Protein 6P2L (pdb70)

Secondary structure (DSSP, 8-state):
--EEE-S--B-S-EEEEEE-TTT--EEEEESSS-EEEEETTTTEEEES-TT--GGGGGGGSEEEEEEETTEEEEEEEEE--TTSGGG--EEEEESSTTSS-EEEE-TTT----TTSTTTT-B--EEE-TT-TT-EEEE-SSS-EEEESSTTSS-EEEE-S----TTS--EEEEEEEEEEEETTEEEEEEEEES-SSS--EEEESSSSS--EE--S-TTSEEEEEEE-TTS-EEEEEEESS-SSS--S-EEEEEEETTTTEEEE--GGG----EEEEEEETTEEEEEEEEESS---B-GGGT--B--EEEESSTTSS-EEEESTT-EEE-TT-GGGTT----S---EEE-SS-TT-EEEEETTEEEEES-TTSSS-EEEE--TT-B---EEEEEE-TTS-EEEEEBTTB--EESSTTSPPS---SS-SSB--EEEEETTEEEEEEEESSSEEEESSTTSS-EE-S---S-SS-EEEE-TTS--EEEE-TT----EEESSTTSS-EE-S--S-TT---EE-SS-TT-EEEE-TTT--EEEESSTTS--EE-SS---SS--S--EE-TT-TT-EEEE-BTT-EEEESSTTSS-EEPTTEEEEEEEEEEPPPTT-SS-EEEEEEEETTEEEEEEESSTTS--EE-SBTTB-TTSSTTT--EEE-SSSTTEEEE--SSS-SEEEE-----

InterPro domains:
  IPR013783 Immunoglobulin-like fold [G3DSA:2.60.40.10] (721-826)
  IPR015943 WD40/YVTN repeat-like-containing domain superfamily [G3DSA:2.130.10.10] (36-712)
  IPR015943 WD40/YVTN repeat-like-containing domain superfamily [G3DSA:2.130.10.10] (45-422)
  IPR052025 Xyloglucan-specific glycosyl hydrolase [PTHR43739] (32-711)

Radius of gyration: 26.74 Å; Cα contacts (8 Å, |Δi|>4): 2379; chains: 1; bounding box: 46×68×80 Å

B-factor: mean 14.27, std 10.3, range [5.11, 67.42]

Foldseek 3Di:
DQWFFQDAFFAFFFQEWDAQLPPLWIKTAGAQFAIWTQPPVVQATAGQALLQFLLRSQQRQWQAKEAANVARQKIWTWTGACPGNPQWIWIWIGRGNRNDTDTATCVVQAGDHSNAQLSSFEDQWYAFNQAQQKIWGWGLAHAIWMGRGNRNDIDHQDPPDGYDPRSGFWRYKDFQQVQDDPSAGQWIWIATFAAPDFGIWIGRGRRNDIDGQDPHRCWGWRYWDAALVSFKIKTFTFNHSDQQDGAFTFIWMAGPVVRDIDTLGAVPPGAHWAEKEAQNVARQWMKTKHHNAWCACFLVQGTAIWMWITNGNRPHIDTQTHVLAAEAAVQQQACGSPDAHRFRYKYQRSVHSLKMWTIGRRAIWMFNGSPDPHTYIYSSGHNFFFWFWADWDFAAVAWTWTKTFQQGTDTDPPSRHRDNHHAPDADGIWHEKEAALQQRLWIWIWHQFIWIGNRNRPDTDTAPDRPPGTRAYWYAFNVRQKIWTDHAQFFWIWMDRHRNPDIDTLPGRHAHRWHKYYANPQSQKIWWQHQAVQFIWMGNRNSNYTDTAQAGNHHDWDRDWDHFPPQPLKIWTFRAQQFIWIDSHVRNDIDHQPQFRGWQEKAWEAADVPADGTKMWTQGGGNRDGAIWIDRHPRNDIDHQDDSSRNSSHQADSRYKYYHHHQPQWIWGGHRTRHIMIGSRPPDD

Solvent-accessible surface area: 22190 Å² total; per-residue (Å²): 206,33,48,28,22,7,7,8,0,0,2,11,7,0,0,0,10,20,5,7,93,115,40,6,31,3,1,0,0,0,8,31,2,1,1,0,70,22,13,65,143,97,66,78,2,46,41,13,2,12,64,0,27,50,99,32,8,0,0,2,1,0,1,0,0,5,21,0,62,112,60,20,72,15,0,2,0,0,0,0,5,62,124,55,53,80,7,32,0,0,0,0,34,2,86,54,58,3,126,83,39,73,70,20,96,2,43,118,64,1,59,4,40,0,46,24,86,0,23,0,0,1,28,0,2,15,5,0,29,52,40,42,51,11,0,5,0,0,0,0,42,50,0,0,27,60,2,87,61,6,0,93,82,6,81,84,23,33,91,55,2,53,92,19,130,39,33,0,0,0,0,0,5,22,11,9,34,78,32,76,71,82,38,50,1,36,7,0,1,0,0,0,1,56,58,64,40,64,1,0,19,60,1,87,61,12,2,73,84,26,91,35,46,32,52,42,53,61,15,12,0,0,18,12,33,23,2,72,88,32,40,6,0,1,0,0,1,0,63,8,11,0,0,59,46,12,65,33,0,43,0,22,29,4,51,23,98,104,46,64,47,52,76,6,11,0,115,51,44,58,51,5,0,0,0,10,5,8,11,24,111,62,29,74,30,0,0,0,0,0,0,25,7,114,70,6,45,0,30,49,60,16,146,0,0,18,0,6,23,2,65,62,0,4,107,88,24,81,77,27,1,24,64,89,4,76,35,65,37,44,64,0,27,9,0,65,41,61,3,0,40,58,0,0,2,6,7,1,5,24,127,77,25,22,66,0,1,0,0,0,12,3,0,0,0,1,0,66,72,0,97,33,121,53,4,51,0,56,0,6,0,64,30,0,6,2,5,40,3,31,11,4,15,7,0,64,82,28,19,7,0,4,0,3,12,90,8,30,0,1,53,10,120,78,5,89,46,55,12,69,165,18,6,84,72,18,78,84,11,0,32,0,7,9,27,0,28,103,61,52,46,27,0,0,0,0,0,50,67,0,15,9,2,109,60,34,3,76,85,35,96,41,6,93,51,31,50,49,26,13,57,2,47,12,5,2,1,1,39,0,81,1,1,0,0,0,0,54,45,63,33,26,0,38,34,2,87,70,48,0,44,62,31,71,47,2,58,10,72,110,6,100,69,2,20,3,32,20,1,55,73,40,35,61,15,0,1,0,2,2,32,88,48,0,56,0,18,15,1,94,63,46,0,79,52,26,97,46,18,81,76,70,5,26,90,156,7,12,18,25,2,35,4,2,26,126,46,75,1,4,0,0,0,0,5,42,66,44,4,2,47,25,1,74,54,46,0,75,58,38,62,86,4,90,103,12,71,50,0,2,3,1,0,6,1,91,36,21,147,81,36,141,13,19,0,0,1,0,0,0,15,17,84,65,69,87,0,0,11,39,1,42,65,56,5,85,66,40,96,74,18,9,55,100,54,45,17,3,2,0,3,26,100,7,57,1,0,13,0,6,27,60,55,43,1,31,1,0,1,0,0,6,0,10,0,6,1,0,1,40,4,63,129,102,152

Nearest PDB structures (foldseek):
  6p2l-assembly1_A  TM=1.001E+00  e=0.000E+00  Niastella koreensis GR20-10
  6p2m-assembly1_A  TM=9.295E-01  e=2.238E-74  Caldicellulosiruptor acetigenus 6A
  6p2o-assembly2_B  TM=9.244E-01  e=9.070E-70  Streptomyces rapamycinicus NRRL 5491
  2cn3-assembly2_B  TM=9.147E-01  e=2.779E-69  Acetivibrio thermocellus
  2cn2-assembly4_D  TM=9.071E-01  e=1.913E-69  Acetivibrio thermocellus

Sequence (685 aa):
QTFGNVALGGGGFVSGIISHKTSGDVYCRTDVGGAYRWDAVNSKWIIPLLDWTSSENETTYQGVEALALDPQNANNLYLLAGTAYFNGGKTAILKSTDKGNTFTTEVIVTSQFTAHGNRLGRANGERLAVDPNNSSSSILFCGTGANGLWKSTNGGLTWTLAWNGVTTTSSNGNGICFVVFDPSSVSSGGVTQTIYIGVSRTGANNIYKSTDGGSSTFTAIQPDNSFMPHRAVLSSDNSTLYVAMADGEGPSNGGSSGRVYKKLVTATGTWTNITPNGNNFPYGGVSVDPSSNTNRIIVSTENAWSNNQFGATWGDFVFFSANGGNTWTTQKLSSTSTLNTNGIGWIAGRGIHWAGSIDFDPLNTARVRVISGNGIIFTCDDINASATSWKFDVKGMEEETVVLDAISIPGGSFISAVGDQFGAVYSNVYAYPAKVHTPTVTSSNNGIAYAANNVSSKKVVRATDQLYYSTTDQGATWTAAASTIGGGYGKIALSADGNTTLYCPSGQSSTTYYSTDNGGSWTSTGVTTVQQDACCPIIADYVNTNKFYIYSPTSGQLLVSTNKGVSFTASAVNPGQWGSGRARAVPDDNEGSVWVALNGGGLKYTTNNGTSWTTVPNVSYCGAVGIGKKAATGATYPAVYIWGTVSGVRGMFRSTDQGASSWIRINDDAHEWGGPGNGNFVVMMGDMNVFGRVYMSTVGRGLVTIESDLSSA

Organism: Niastella koreensis (strain DSM 17620 / KACC 11465 / NBRC 106392 / GR20-10) (NCBI:txid700598)

Structure (mmCIF, N/CA/C/O backbone):
data_6P2L
#
_entry.id   6P2L
#
_cell.length_a   42.869
_cell.length_b   119.096
_cell.length_c   127.043
_cell.angle_alpha   90.00
_cell.angle_beta   90.00
_cell.angle_gamma   90.00
#
_symmetry.space_group_name_H-M   'P 2 21 21'
#
loop_
_entity.id
_entity.type
_entity.pdbx_description
1 polymer 'Glycosyl hydrolase BNR repeat-containing protein'
2 branched alpha-D-xylopyranose-(1-6)-beta-D-glucopyranose-(1-4)-[alpha-D-xylopyranose-(1-6)]beta-D-glucopyranose-(1-4)-[beta-D-galactopyranose-(1-2)-alpha-D-xylopyranose-(1-6)]beta-D-glucopyranose-(1-4)-alpha-D-glucopyranose
3 branched alpha-D-xylopyranose-(1-6)-beta-D-glucopyranose-(1-4)-[alpha-D-xylopyranose-(1-6)]beta-D-glucopyranose-(1-4)-[alpha-D-xylopyranose-(1-6)]beta-D-glucopyranose-(1-4)-beta-D-glucopyranose
4 non-polymer 'CHLORIDE ION'
5 water water
#
loop_
_atom_site.group_PDB
_atom_site.id
_atom_site.type_symbol
_atom_site.label_atom_id
_atom_site.label_alt_id
_atom_site.label_comp_id
_atom_site.label_asym_id
_atom_site.label_entity_id
_atom_site.label_seq_id
_atom_site.pdbx_PDB_ins_code
_atom_site.Cartn_x
_atom_site.Cartn_y
_atom_site.Cartn_z
_atom_site.occupancy
_atom_site.B_iso_or_equiv
_atom_site.auth_seq_id
_atom_site.auth_comp_id
_atom_site.auth_asym_id
_atom_site.auth_atom_id
_atom_site.pdbx_PDB_model_num
ATOM 1 N N . GLN A 1 6 ? 27.422 35.690 24.890 1.00 44.21 35 GLN A N 1
ATOM 2 C CA . GLN A 1 6 ? 28.065 35.033 23.758 1.00 40.07 35 GLN A CA 1
ATOM 3 C C . GLN A 1 6 ? 27.051 34.222 22.958 1.00 32.48 35 GLN A C 1
ATOM 4 O O . GLN A 1 6 ? 26.850 34.462 21.768 1.00 37.66 35 GLN A O 1
ATOM 11 N N . THR A 1 7 ? 26.415 33.261 23.620 1.00 17.72 36 THR A N 1
ATOM 12 C CA . THR A 1 7 ? 25.421 32.416 22.963 1.00 12.88 36 THR A CA 1
ATOM 13 C C . THR A 1 7 ? 24.155 33.191 22.639 1.00 10.74 36 THR A C 1
ATOM 14 O O . THR A 1 7 ? 23.607 33.041 21.540 1.00 13.02 36 THR A O 1
ATOM 25 N N . PHE A 1 8 ? 23.662 33.977 23.576 1.00 9.74 37 PHE A N 1
ATOM 26 C CA . PHE A 1 8 ? 22.415 34.703 23.414 1.00 9.48 37 PHE A CA 1
ATOM 27 C C . PHE A 1 8 ? 22.710 36.168 23.176 1.00 9.05 37 PHE A C 1
ATOM 28 O O . PHE A 1 8 ? 23.574 36.766 23.842 1.00 11.44 37 PHE A O 1
ATOM 45 N N . GLY A 1 9 ? 21.987 36.771 22.248 1.00 9.35 38 GLY A N 1
ATOM 46 C CA . GLY A 1 9 ? 22.213 38.160 21.945 1.00 9.38 38 GLY A CA 1
ATOM 47 C C . GLY A 1 9 ? 21.114 38.755 21.103 1.00 8.12 38 GLY A C 1
ATOM 48 O O . GLY A 1 9 ? 19.959 38.295 21.130 1.00 8.02 38 GLY A O 1
ATOM 52 N N . ASN A 1 10 ? 21.472 39.789 20.339 1.00 8.72 39 ASN A N 1
ATOM 53 C CA . ASN A 1 10 ? 20.525 40.538 19.532 1.00 7.81 39 ASN A CA 1
ATOM 54 C C . ASN A 1 10 ? 21.212 40.979 18.252 1.00 7.84 39 ASN A C 1
ATOM 55 O O . ASN A 1 10 ? 22.415 41.276 18.247 1.00 8.74 39 ASN A O 1
ATOM 66 N N . VAL A 1 11 ? 20.447 41.061 17.167 1.00 7.85 40 VAL A N 1
ATOM 67 C CA . VAL A 1 11 ? 20.849 41.926 16.066 1.00 8.04 40 VAL A CA 1
ATOM 68 C C . VAL A 1 11 ? 20.960 43.347 16.600 1.00 7.79 40 VAL A C 1
ATOM 69 O O . VAL A 1 11 ? 20.075 43.832 17.304 1.00 8.38 40 VAL A O 1
ATOM 82 N N . ALA A 1 12 ? 22.066 44.015 16.297 1.00 7.95 41 ALA A N 1
ATOM 83 C CA . ALA A 1 12 ? 22.282 45.367 16.791 1.00 7.81 41 ALA A CA 1
ATOM 84 C C . ALA A 1 12 ? 21.414 46.387 16.054 1.00 7.72 41 ALA A C 1
ATOM 85 O O . ALA A 1 12 ? 21.442 46.460 14.823 1.00 8.48 41 ALA A O 1
ATOM 92 N N . LEU A 1 13 ? 20.668 47.184 16.804 1.00 7.47 42 LEU A N 1
ATOM 93 C CA . LEU A 1 13 ? 19.950 48.318 16.231 1.00 7.86 42 LEU A CA 1
ATOM 94 C C . LEU A 1 13 ? 20.071 49.455 17.233 1.00 7.88 42 LEU A C 1
ATOM 95 O O . LEU A 1 13 ? 20.620 50.521 16.923 1.00 8.25 42 LEU A O 1
ATOM 111 N N . GLY A 1 14 ? 19.572 49.223 18.444 1.00 7.90 43 GLY A N 1
ATOM 112 C CA . GLY A 1 14 ? 19.798 50.113 19.560 1.00 8.35 43 GLY A CA 1
ATOM 113 C C . GLY A 1 14 ? 18.522 50.791 19.997 1.00 7.22 43 GLY A C 1
ATOM 114 O O . GLY A 1 14 ? 17.950 51.610 19.269 1.00 8.72 43 GLY A O 1
ATOM 118 N N . GLY A 1 15 ? 18.026 50.423 21.171 1.00 7.50 44 GLY A N 1
ATOM 119 C CA . GLY A 1 15 ? 16.799 51.020 21.668 1.00 7.95 44 GLY A CA 1
ATOM 120 C C . GLY A 1 15 ? 15.667 50.804 20.698 1.00 6.83 44 GLY A C 1
ATOM 121 O O . GLY A 1 15 ? 15.348 49.669 20.314 1.00 7.47 44 GLY A O 1
ATOM 125 N N . GLY A 1 16 ? 15.032 51.893 20.273 1.00 7.42 45 GLY A N 1
ATOM 126 C CA . GLY A 1 16 ? 14.041 51.841 19.221 1.00 7.58 45 GLY A CA 1
ATOM 127 C C . GLY A 1 16 ? 12.615 51.695 19.698 1.00 7.36 45 GLY A C 1
ATOM 128 O O . GLY A 1 16 ? 11.697 51.681 18.867 1.00 8.49 45 GLY A O 1
ATOM 132 N N . GLY A 1 17 ? 12.399 51.628 21.002 1.00 7.45 46 GLY A N 1
ATOM 133 C CA . GLY A 1 17 ? 11.070 51.634 21.581 1.00 6.96 46 GLY A CA 1
ATOM 134 C C . GLY A 1 17 ? 11.047 52.489 22.825 1.00 7.00 46 GLY A C 1
ATOM 135 O O . GLY A 1 17 ? 12.049 53.079 23.197 1.00 7.55 46 GLY A O 1
ATOM 139 N N . PHE A 1 18 ? 9.890 52.549 23.458 1.00 6.55 47 PHE A N 1
ATOM 140 C CA . PHE A 1 18 ? 9.698 53.478 24.558 1.00 5.93 47 PHE A CA 1
ATOM 141 C C . PHE A 1 18 ? 10.223 52.884 25.849 1.00 6.42 47 PHE A C 1
ATOM 142 O O . PHE A 1 18 ? 9.731 51.853 26.332 1.00 7.88 47 PHE A O 1
ATOM 159 N N . VAL A 1 19 ? 11.195 53.565 26.433 1.00 6.06 48 VAL A N 1
ATOM 160 C CA . VAL A 1 19 ? 11.621 53.325 27.810 1.00 6.62 48 VAL A CA 1
ATOM 161 C C . VAL A 1 19 ? 10.700 54.189 28.649 1.00 5.44 48 VAL A C 1
ATOM 162 O O . VAL A 1 19 ? 10.659 55.407 28.458 1.00 6.39 48 VAL A O 1
ATOM 175 N N . SER A 1 20 ? 9.930 53.588 29.544 1.00 6.12 49 SER A N 1
ATOM 176 C CA . SER A 1 20 ? 8.859 54.291 30.235 1.00 5.92 49 SER A CA 1
ATOM 177 C C . SER A 1 20 ? 9.228 54.760 31.641 1.00 6.01 49 SER A C 1
ATOM 178 O O . SER A 1 20 ? 8.408 55.423 32.289 1.00 7.04 49 SER A O 1
ATOM 186 N N . GLY A 1 21 ? 10.443 54.504 32.103 1.00 5.51 50 GLY A N 1
ATOM 187 C CA . GLY A 1 21 ? 10.869 55.031 33.384 1.00 6.08 50 GLY A CA 1
ATOM 188 C C . GLY A 1 21 ? 12.317 54.736 33.669 1.00 5.58 50 GLY A C 1
ATOM 189 O O . GLY A 1 21 ? 12.814 53.662 33.311 1.00 6.28 50 GLY A O 1
ATOM 193 N N . ILE A 1 22 ? 12.992 55.693 34.306 1.00 5.80 51 ILE A N 1
ATOM 194 C CA . ILE A 1 22 ? 14.328 55.509 34.842 1.00 5.64 51 ILE A CA 1
ATOM 195 C C . ILE A 1 22 ? 14.213 55.552 36.354 1.00 6.56 51 ILE A C 1
ATOM 196 O O . ILE A 1 22 ? 13.551 56.441 36.894 1.00 8.00 51 ILE A O 1
ATOM 212 N N . ILE A 1 23 ? 14.880 54.629 37.041 1.00 5.98 52 ILE A N 1
ATOM 213 C CA . ILE A 1 23 ? 14.842 54.560 38.497 1.00 6.60 52 ILE A CA 1
ATOM 214 C C . ILE A 1 23 ? 16.268 54.329 38.967 1.00 6.47 52 ILE A C 1
ATOM 215 O O . ILE A 1 23 ? 16.894 53.346 38.561 1.00 7.48 52 ILE A O 1
ATOM 231 N N . SER A 1 24 ? 16.764 55.188 39.841 1.00 6.87 53 SER A N 1
ATOM 232 C CA . SER A 1 24 ? 18.095 55.005 40.383 1.00 6.65 53 SER A CA 1
ATOM 233 C C . SER A 1 24 ? 18.060 54.972 41.903 1.00 7.03 53 SER A C 1
ATOM 234 O O . SER A 1 24 ? 17.219 55.621 42.543 1.00 8.48 53 SER A O 1
ATOM 242 N N . HIS A 1 25 ? 18.992 54.232 42.467 1.00 6.45 54 HIS A N 1
ATOM 243 C CA . HIS A 1 25 ? 19.118 54.113 43.911 1.00 7.63 54 HIS A CA 1
ATOM 244 C C . HIS A 1 25 ? 19.871 55.325 44.423 1.00 8.48 54 HIS A C 1
ATOM 245 O O . HIS A 1 25 ? 20.996 55.579 43.987 1.00 9.55 54 HIS A O 1
ATOM 259 N N . LYS A 1 26 ? 19.252 56.074 45.335 1.00 9.78 55 LYS A N 1
ATOM 260 C CA . LYS A 1 26 ? 19.760 57.389 45.709 1.00 11.11 55 LYS A CA 1
ATOM 261 C C . LYS A 1 26 ? 20.945 57.288 46.660 1.00 13.15 55 LYS A C 1
ATOM 262 O O . LYS A 1 26 ? 21.553 58.325 46.958 1.00 16.31 55 LYS A O 1
ATOM 281 N N . THR A 1 27 ? 21.285 56.090 47.141 1.00 11.13 56 THR A N 1
ATOM 282 C CA . THR A 1 27 ? 22.491 55.834 47.916 1.00 13.57 56 THR A CA 1
ATOM 283 C C . THR A 1 27 ? 23.529 55.073 47.108 1.00 11.82 56 THR A C 1
ATOM 284 O O . THR A 1 27 ? 24.678 55.523 47.002 1.00 14.71 56 THR A O 1
ATOM 295 N N . SER A 1 28 ? 23.166 53.930 46.509 1.00 12.09 57 SER A N 1
ATOM 296 C CA . SER A 1 28 ? 24.170 53.129 45.833 1.00 10.79 57 SER A CA 1
ATOM 297 C C . SER A 1 28 ? 24.477 53.620 44.420 1.00 9.80 57 SER A C 1
ATOM 298 O O . SER A 1 28 ? 25.520 53.270 43.866 1.00 10.96 57 SER A O 1
ATOM 306 N N . GLY A 1 29 ? 23.582 54.379 43.818 1.00 9.92 58 GLY A N 1
ATOM 307 C CA . GLY A 1 29 ? 23.795 54.819 42.451 1.00 10.11 58 GLY A CA 1
ATOM 308 C C . GLY A 1 29 ? 23.508 53.792 41.382 1.00 7.90 58 GLY A C 1
ATOM 309 O O . GLY A 1 29 ? 23.762 54.071 40.206 1.00 8.39 58 GLY A O 1
ATOM 313 N N . ASP A 1 30 ? 22.966 52.627 41.729 1.00 7.66 59 ASP A N 1
ATOM 314 C CA . ASP A 1 30 ? 22.503 51.697 40.708 1.00 6.82 59 ASP A CA 1
ATOM 315 C C . ASP A 1 30 ? 21.383 52.339 39.907 1.00 7.16 59 ASP A C 1
ATOM 316 O O . ASP A 1 30 ? 20.528 53.032 40.458 1.00 8.28 59 ASP A O 1
ATOM 325 N N . VAL A 1 31 ? 21.376 52.077 38.608 1.00 6.75 60 VAL A N 1
ATOM 326 C CA . VAL A 1 31 ? 20.432 52.678 37.671 1.00 6.66 60 VAL A CA 1
ATOM 327 C C . VAL A 1 31 ? 19.718 51.556 36.940 1.00 6.55 60 VAL A C 1
ATOM 328 O O . VAL A 1 31 ? 20.357 50.616 36.449 1.00 7.21 60 VAL A O 1
ATOM 341 N N . TYR A 1 32 ? 18.404 51.681 36.837 1.00 5.87 61 TYR A N 1
ATOM 342 C CA . TYR A 1 32 ? 17.552 50.742 36.125 1.00 5.79 61 TYR A CA 1
ATOM 343 C C . TYR A 1 32 ? 16.608 51.508 35.206 1.00 6.13 61 TYR A C 1
ATOM 344 O O . TYR A 1 32 ? 16.369 52.710 35.387 1.00 6.17 61 TYR A O 1
ATOM 362 N N . CYS A 1 33 ? 16.044 50.801 34.236 1.00 5.73 62 CYS A N 1
ATOM 363 C CA . CYS A 1 33 ? 14.933 51.364 33.497 1.00 6.50 62 CYS A CA 1
ATOM 364 C C . CYS A 1 33 ? 13.884 50.292 33.259 1.00 6.00 62 CYS A C 1
ATOM 365 O O . CYS A 1 33 ? 14.157 49.086 33.296 1.00 6.88 62 CYS A O 1
ATOM 373 N N . ARG A 1 34 ? 12.673 50.745 33.008 1.00 5.67 63 ARG A N 1
ATOM 374 C CA . ARG A 1 34 ? 11.580 49.865 32.634 1.00 5.95 63 ARG A CA 1
ATOM 375 C C . ARG A 1 34 ? 11.047 50.283 31.279 1.00 5.80 63 ARG A C 1
ATOM 376 O O . ARG A 1 34 ? 11.194 51.436 30.859 1.00 6.12 63 ARG A O 1
ATOM 397 N N . THR A 1 35 ? 10.443 49.325 30.581 1.00 6.47 64 THR A N 1
ATOM 398 C CA . THR A 1 35 ? 9.893 49.534 29.254 1.00 6.77 64 THR A CA 1
ATOM 399 C C . THR A 1 35 ? 8.450 49.063 29.207 1.00 6.85 64 THR A C 1
ATOM 400 O O . THR A 1 35 ? 7.980 48.307 30.064 1.00 7.51 64 THR A O 1
ATOM 411 N N . ASP A 1 36 ? 7.752 49.506 28.159 1.00 6.79 65 ASP A N 1
ATOM 412 C CA . ASP A 1 36 ? 6.330 49.214 28.060 1.00 7.27 65 ASP A CA 1
ATOM 413 C C . ASP A 1 36 ? 6.029 47.851 27.461 1.00 7.19 65 ASP A C 1
ATOM 414 O O . ASP A 1 36 ? 5.014 47.251 27.830 1.00 7.73 65 ASP A O 1
ATOM 423 N N . VAL A 1 37 ? 6.882 47.361 26.548 1.00 6.41 66 VAL A N 1
ATOM 424 C CA . VAL A 1 37 ? 6.641 46.115 25.839 1.00 6.54 66 VAL A CA 1
ATOM 425 C C . VAL A 1 37 ? 7.791 45.120 25.929 1.00 6.45 66 VAL A C 1
ATOM 426 O O . VAL A 1 37 ? 7.657 44.003 25.423 1.00 6.95 66 VAL A O 1
ATOM 439 N N . GLY A 1 38 ? 8.923 45.507 26.534 1.00 6.47 67 GLY A N 1
ATOM 440 C CA . GLY A 1 38 ? 10.127 44.693 26.452 1.00 7.35 67 GLY A CA 1
ATOM 441 C C . GLY A 1 38 ? 10.905 44.556 27.739 1.00 6.76 67 GLY A C 1
ATOM 442 O O . GLY A 1 38 ? 12.132 44.443 27.714 1.00 7.59 67 GLY A O 1
ATOM 446 N N . GLY A 1 39 ? 10.213 44.508 28.866 1.00 6.62 68 GLY A N 1
ATOM 447 C CA . GLY A 1 39 ? 10.863 44.181 30.117 1.00 6.86 68 GLY A CA 1
ATOM 448 C C . GLY A 1 39 ? 11.556 45.366 30.771 1.00 5.86 68 GLY A C 1
ATOM 449 O O . GLY A 1 39 ? 11.132 46.506 30.653 1.00 6.69 68 GLY A O 1
ATOM 453 N N . ALA A 1 40 ? 12.617 45.062 31.514 1.00 6.29 69 ALA A N 1
ATOM 454 C CA . ALA A 1 40 ? 13.357 46.045 32.297 1.00 6.46 69 ALA A CA 1
ATOM 455 C C . ALA A 1 40 ? 14.838 45.747 32.170 1.00 6.18 69 ALA A C 1
ATOM 456 O O . ALA A 1 40 ? 15.216 44.628 31.802 1.00 6.90 69 ALA A O 1
ATOM 463 N N . TYR A 1 41 ? 15.663 46.730 32.518 1.00 6.26 70 TYR A N 1
ATOM 464 C CA . TYR A 1 41 ? 17.102 46.596 32.402 1.00 6.08 70 TYR A CA 1
ATOM 465 C C . TYR A 1 41 ? 17.794 47.216 33.615 1.00 6.34 70 TYR A C 1
ATOM 466 O O . TYR A 1 41 ? 17.311 48.189 34.196 1.00 6.62 70 TYR A O 1
ATOM 484 N N . ARG A 1 42 ? 18.937 46.653 33.975 1.00 6.28 71 ARG A N 1
ATOM 485 C CA . ARG A 1 42 ? 19.889 47.288 34.874 1.00 6.49 71 ARG A CA 1
ATOM 486 C C . ARG A 1 42 ? 21.041 47.862 34.059 1.00 6.85 71 ARG A C 1
ATOM 487 O O . ARG A 1 42 ? 21.537 47.213 33.143 1.00 7.23 71 ARG A O 1
ATOM 508 N N . TRP A 1 43 ? 21.468 49.070 34.383 1.00 6.84 72 TRP A N 1
ATOM 509 C CA . TRP A 1 43 ? 22.656 49.631 33.759 1.00 6.98 72 TRP A CA 1
ATOM 510 C C . TRP A 1 43 ? 23.884 49.008 34.405 1.00 7.69 72 TRP A C 1
ATOM 511 O O . TRP A 1 43 ? 24.132 49.178 35.609 1.00 8.78 72 TRP A O 1
ATOM 532 N N . ASP A 1 44 ? 24.645 48.286 33.621 1.00 8.16 73 ASP A N 1
ATOM 533 C CA . ASP A 1 44 ? 25.922 47.752 34.074 1.00 8.72 73 ASP A CA 1
ATOM 534 C C . ASP A 1 44 ? 26.937 48.848 33.821 1.00 9.23 73 ASP A C 1
ATOM 535 O O . ASP A 1 44 ? 27.403 49.032 32.697 1.00 9.71 73 ASP A O 1
ATOM 544 N N . ALA A 1 45 ? 27.222 49.622 34.865 1.00 9.45 74 ALA A N 1
ATOM 545 C CA . ALA A 1 45 ? 28.140 50.746 34.751 1.00 9.72 74 ALA A CA 1
ATOM 546 C C . ALA A 1 45 ? 29.580 50.276 34.716 1.00 10.34 74 ALA A C 1
ATOM 547 O O . ALA A 1 45 ? 30.457 51.040 34.304 1.00 11.78 74 ALA A O 1
ATOM 554 N N . VAL A 1 46 ? 29.863 49.040 35.132 1.00 10.53 75 VAL A N 1
ATOM 555 C CA . VAL A 1 46 ? 31.215 48.515 35.027 1.00 11.09 75 VAL A CA 1
ATOM 556 C C . VAL A 1 46 ? 31.575 48.300 33.565 1.00 10.26 75 VAL A C 1
ATOM 557 O O . VAL A 1 46 ? 32.645 48.709 33.103 1.00 13.37 75 VAL A O 1
ATOM 570 N N . ASN A 1 47 ? 30.657 47.689 32.814 1.00 10.97 76 ASN A N 1
ATOM 571 C CA . ASN A 1 47 ? 30.881 47.395 31.392 1.00 11.00 76 ASN A CA 1
ATOM 572 C C . ASN A 1 47 ? 30.174 48.336 30.405 1.00 12.59 76 ASN A C 1
ATOM 573 O O . ASN A 1 47 ? 30.298 48.178 29.190 1.00 14.30 76 ASN A O 1
ATOM 584 N N . SER A 1 48 ? 29.438 49.307 30.933 1.00 10.42 77 SER A N 1
ATOM 585 C CA . SER A 1 48 ? 28.716 50.297 30.133 1.00 10.74 77 SER A CA 1
ATOM 586 C C . SER A 1 48 ? 27.751 49.677 29.124 1.00 10.19 77 SER A C 1
ATOM 587 O O . SER A 1 48 ? 27.783 49.948 27.926 1.00 10.73 77 SER A O 1
ATOM 595 N N . LYS A 1 49 ? 26.822 48.887 29.643 1.00 9.49 78 LYS A N 1
ATOM 596 C CA . LYS A 1 49 ? 25.756 48.349 28.804 1.00 9.11 78 LYS A CA 1
ATOM 597 C C . LYS A 1 49 ? 24.558 48.072 29.682 1.00 7.61 78 LYS A C 1
ATOM 598 O O . LYS A 1 49 ? 24.700 47.820 30.879 1.00 8.89 78 LYS A O 1
ATOM 617 N N . TRP A 1 50 ? 23.376 48.116 29.074 1.00 7.45 79 TRP A N 1
ATOM 618 C CA . TRP A 1 50 ? 22.158 47.695 29.745 1.00 7.21 79 TRP A CA 1
ATOM 619 C C . TRP A 1 50 ? 22.055 46.178 29.749 1.00 7.32 79 TRP A C 1
ATOM 620 O O . TRP A 1 50 ? 22.386 45.522 28.754 1.00 9.84 79 TRP A O 1
ATOM 641 N N . ILE A 1 51 ? 21.574 45.625 30.854 1.00 6.89 80 ILE A N 1
ATOM 642 C CA A ILE A 1 51 ? 21.413 44.187 31.065 0.70 7.54 80 ILE A CA 1
ATOM 643 C CA B ILE A 1 51 ? 21.411 44.185 31.025 0.30 8.03 80 ILE A CA 1
ATOM 644 C C . ILE A 1 51 ? 19.916 43.899 31.133 1.00 6.88 80 ILE A C 1
ATOM 645 O O . ILE A 1 51 ? 19.269 44.354 32.077 1.00 7.39 80 ILE A O 1
ATOM 676 N N . PRO A 1 52 ? 19.343 43.126 30.204 1.00 7.25 81 PRO A N 1
ATOM 677 C CA . PRO A 1 52 ? 17.924 42.795 30.321 1.00 7.08 81 PRO A CA 1
ATOM 678 C C . PRO A 1 52 ? 17.680 41.893 31.506 1.00 6.84 81 PRO A C 1
ATOM 679 O O . PRO A 1 52 ? 18.450 40.960 31.768 1.00 7.77 81 PRO A O 1
ATOM 690 N N . LEU A 1 53 ? 16.595 42.172 32.219 1.00 6.81 82 LEU A N 1
ATOM 691 C CA . LEU A 1 53 ? 16.285 41.446 33.440 1.00 7.23 82 LEU A CA 1
ATOM 692 C C . LEU A 1 53 ? 15.156 40.438 33.292 1.00 6.57 82 LEU A C 1
ATOM 693 O O . LEU A 1 53 ? 15.007 39.588 34.176 1.00 7.88 82 LEU A O 1
ATOM 709 N N . LEU A 1 54 ? 14.339 40.537 32.238 1.00 6.56 83 LEU A N 1
ATOM 710 C CA . LEU A 1 54 ? 13.148 39.703 32.117 1.00 7.06 83 LEU A CA 1
ATOM 711 C C . LEU A 1 54 ? 13.172 38.792 30.892 1.00 6.79 83 LEU A C 1
ATOM 712 O O . LEU A 1 54 ? 12.112 38.301 30.470 1.00 6.95 83 LEU A O 1
ATOM 728 N N . ASP A 1 55 ? 14.342 38.480 30.357 1.00 6.74 84 ASP A N 1
ATOM 729 C CA . ASP A 1 55 ? 14.382 37.587 29.203 1.00 7.10 84 ASP A CA 1
ATOM 730 C C . ASP A 1 55 ? 13.988 36.159 29.553 1.00 7.32 84 ASP A C 1
ATOM 731 O O . ASP A 1 55 ? 13.767 35.347 28.648 1.00 7.20 84 ASP A O 1
ATOM 740 N N . TRP A 1 56 ? 13.894 35.833 30.838 1.00 7.29 85 TRP A N 1
ATOM 741 C CA . TRP A 1 56 ? 13.452 34.539 31.304 1.00 7.02 85 TRP A CA 1
ATOM 742 C C . TRP A 1 56 ? 11.958 34.319 31.171 1.00 7.60 85 TRP A C 1
ATOM 743 O O . TRP A 1 56 ? 11.512 33.189 31.358 1.00 8.73 85 TRP A O 1
ATOM 764 N N . THR A 1 57 ? 11.151 35.319 30.863 1.00 7.66 86 THR A N 1
ATOM 765 C CA . THR A 1 57 ? 9.710 35.087 30.842 1.00 8.09 86 THR A CA 1
ATOM 766 C C . THR A 1 57 ? 9.349 34.102 29.734 1.00 7.14 86 THR A C 1
ATOM 767 O O . THR A 1 57 ? 9.695 34.319 28.561 1.00 8.26 86 THR A O 1
ATOM 778 N N . SER A 1 58 ? 8.641 33.044 30.101 1.00 7.97 87 SER A N 1
ATOM 779 C CA A SER A 1 58 ? 8.180 32.088 29.125 0.83 8.58 87 SER A CA 1
ATOM 780 C CA B SER A 1 58 ? 8.184 32.085 29.117 0.17 8.27 87 SER A CA 1
ATOM 781 C C . SER A 1 58 ? 7.025 32.668 28.303 1.00 7.84 87 SER A C 1
ATOM 782 O O . SER A 1 58 ? 6.526 33.766 28.547 1.00 8.19 87 SER A O 1
ATOM 797 N N . GLU A 1 59 ? 6.564 31.878 27.341 1.00 9.00 88 GLU A N 1
ATOM 798 C CA . GLU A 1 59 ? 5.403 32.282 26.565 1.00 9.19 88 GLU A CA 1
ATOM 799 C C . GLU A 1 59 ? 4.123 32.303 27.399 1.00 9.70 88 GLU A C 1
ATOM 800 O O . GLU A 1 59 ? 3.144 32.939 26.995 1.00 11.40 88 GLU A O 1
ATOM 812 N N . ASN A 1 60 ? 4.105 31.657 28.569 1.00 9.35 89 ASN A N 1
ATOM 813 C CA . ASN A 1 60 ? 3.016 31.807 29.528 1.00 10.61 89 ASN A CA 1
ATOM 814 C C . ASN A 1 60 ? 3.169 33.061 30.393 1.00 9.53 89 ASN A C 1
ATOM 815 O O . ASN A 1 60 ? 2.320 33.337 31.247 1.00 10.50 89 ASN A O 1
ATOM 826 N N . GLU A 1 61 ? 4.223 33.839 30.162 1.00 8.49 90 GLU A N 1
ATOM 827 C CA . GLU A 1 61 ? 4.584 35.003 30.962 1.00 8.48 90 GLU A CA 1
ATOM 828 C C . GLU A 1 61 ? 4.907 36.195 30.079 1.00 7.47 90 GLU A C 1
ATOM 829 O O . GLU A 1 61 ? 5.502 37.154 30.555 1.00 7.29 90 GLU A O 1
ATOM 841 N N . THR A 1 62 ? 4.513 36.162 28.800 1.00 7.73 91 THR A N 1
ATOM 842 C CA . THR A 1 62 ? 4.733 37.297 27.907 1.00 7.81 91 THR A CA 1
ATOM 843 C C . THR A 1 62 ? 4.209 38.571 28.539 1.00 7.03 91 THR A C 1
ATOM 844 O O . THR A 1 62 ? 4.790 39.649 28.368 1.00 7.39 91 THR A O 1
ATOM 855 N N . THR A 1 63 ? 3.093 38.464 29.246 1.00 7.14 92 THR A N 1
ATOM 856 C CA . THR A 1 63 ? 2.521 39.555 30.011 1.00 6.85 92 THR A CA 1
ATOM 857 C C . THR A 1 63 ? 3.542 40.379 30.796 1.00 6.80 92 THR A C 1
ATOM 858 O O . THR A 1 63 ? 3.418 41.601 30.882 1.00 6.39 92 THR A O 1
ATOM 869 N N . TYR A 1 64 ? 4.535 39.722 31.385 1.00 6.64 93 TYR A N 1
ATOM 870 C CA . TYR A 1 64 ? 5.473 40.417 32.253 1.00 6.96 93 TYR A CA 1
ATOM 871 C C . TYR A 1 64 ? 6.478 41.276 31.490 1.00 6.76 93 TYR A C 1
ATOM 872 O O . TYR A 1 64 ? 7.222 42.041 32.116 1.00 7.81 93 TYR A O 1
ATOM 890 N N . GLN A 1 65 ? 6.505 41.198 30.160 1.00 6.80 94 GLN A N 1
ATOM 891 C CA . GLN A 1 65 ? 7.291 42.155 29.395 1.00 7.34 94 GLN A CA 1
ATOM 892 C C . GLN A 1 65 ? 6.759 43.578 29.565 1.00 7.11 94 GLN A C 1
ATOM 893 O O . GLN A 1 65 ? 7.468 44.540 29.274 1.00 7.64 94 GLN A O 1
ATOM 907 N N . GLY A 1 66 ? 5.516 43.736 29.999 1.00 6.91 95 GLY A N 1
ATOM 908 C CA . GLY A 1 66 ? 4.987 45.056 30.286 1.00 7.03 95 GLY A CA 1
ATOM 909 C C . GLY A 1 66 ? 5.305 45.458 31.709 1.00 6.53 95 GLY A C 1
ATOM 910 O O . GLY A 1 66 ? 4.781 44.846 32.642 1.00 8.88 95 GLY A O 1
ATOM 914 N N . VAL A 1 67 ? 6.178 46.432 31.931 1.00 6.41 96 VAL A N 1
ATOM 915 C CA . VAL A 1 67 ? 6.603 46.773 33.284 1.00 5.98 96 VAL A CA 1
ATOM 916 C C . VAL A 1 67 ? 6.022 48.131 33.655 1.00 6.30 96 VAL A C 1
ATOM 917 O O . VAL A 1 67 ? 6.414 49.169 33.113 1.00 6.55 96 VAL A O 1
ATOM 930 N N . GLU A 1 68 ? 5.044 48.113 34.562 1.00 5.96 97 GLU A N 1
ATOM 931 C CA . GLU A 1 68 ? 4.316 49.321 34.950 1.00 6.15 97 GLU A CA 1
ATOM 932 C C . GLU A 1 68 ? 5.016 50.129 36.045 1.00 5.86 97 GLU A C 1
ATOM 933 O O . GLU A 1 68 ? 4.797 51.352 36.131 1.00 6.36 97 GLU A O 1
ATOM 945 N N . ALA A 1 69 ? 5.833 49.497 36.886 1.00 6.09 98 ALA A N 1
ATOM 946 C CA . ALA A 1 69 ? 6.511 50.211 37.955 1.00 6.45 98 ALA A CA 1
ATOM 947 C C . ALA A 1 69 ? 7.724 49.410 38.376 1.00 6.04 98 ALA A C 1
ATOM 948 O O . ALA A 1 69 ? 7.742 48.181 38.259 1.00 6.04 98 ALA A O 1
ATOM 955 N N . LEU A 1 70 ? 8.711 50.118 38.906 1.00 6.08 99 LEU A N 1
ATOM 956 C CA . LEU A 1 70 ? 9.924 49.517 39.423 1.00 6.54 99 LEU A CA 1
ATOM 957 C C . LEU A 1 70 ? 10.302 50.279 40.676 1.00 6.39 99 LEU A C 1
ATOM 958 O O . LEU A 1 70 ? 10.363 51.516 40.648 1.00 7.05 99 LEU A O 1
ATOM 974 N N . ALA A 1 71 ? 10.535 49.550 41.758 1.00 6.00 100 ALA A N 1
ATOM 975 C CA . ALA A 1 71 ? 10.840 50.150 43.043 1.00 6.62 100 ALA A CA 1
ATOM 976 C C . ALA A 1 71 ? 12.098 49.540 43.624 1.00 6.12 100 ALA A C 1
ATOM 977 O O . ALA A 1 71 ? 12.324 48.324 43.544 1.00 6.79 100 ALA A O 1
ATOM 984 N N . LEU A 1 72 ? 12.890 50.420 44.240 1.00 6.21 101 LEU A N 1
ATOM 985 C CA . LEU A 1 72 ? 14.057 50.050 45.013 1.00 6.98 101 LEU A CA 1
ATOM 986 C C . LEU A 1 72 ? 13.812 50.309 46.496 1.00 6.92 101 LEU A C 1
ATOM 987 O O . LEU A 1 72 ? 12.938 51.072 46.889 1.00 7.77 101 LEU A O 1
ATOM 1003 N N . ASP A 1 73 ? 14.629 49.669 47.304 1.00 7.65 102 ASP A N 1
ATOM 1004 C CA . ASP A 1 73 ? 14.565 49.753 48.757 1.00 7.30 102 ASP A CA 1
ATOM 1005 C C . ASP A 1 73 ? 15.650 50.713 49.208 1.00 7.31 102 ASP A C 1
ATOM 1006 O O . ASP A 1 73 ? 16.843 50.386 49.101 1.00 7.32 102 ASP A O 1
ATOM 1015 N N . PRO A 1 74 ? 15.300 51.890 49.722 1.00 7.94 103 PRO A N 1
ATOM 1016 C CA . PRO A 1 74 ? 16.335 52.845 50.140 1.00 9.14 103 PRO A CA 1
ATOM 1017 C C . PRO A 1 74 ? 17.348 52.288 51.106 1.00 9.04 103 PRO A C 1
ATOM 1018 O O . PRO A 1 74 ? 18.501 52.743 51.094 1.00 10.37 103 PRO A O 1
ATOM 1029 N N . GLN A 1 75 ? 16.973 51.341 51.957 1.00 8.21 104 GLN A N 1
ATOM 1030 C CA . GLN A 1 75 ? 17.886 50.810 52.957 1.00 8.97 104 GLN A CA 1
ATOM 1031 C C . GLN A 1 75 ? 18.719 49.648 52.459 1.00 9.44 104 GLN A C 1
ATOM 1032 O O . GLN A 1 75 ? 19.647 49.241 53.154 1.00 10.71 104 GLN A O 1
ATOM 1046 N N . ASN A 1 76 ? 18.411 49.072 51.297 1.00 8.73 105 ASN A N 1
ATOM 1047 C CA . ASN A 1 76 ? 19.099 47.868 50.847 1.00 8.71 105 ASN A CA 1
ATOM 1048 C C . ASN A 1 76 ? 19.031 47.808 49.331 1.00 8.18 105 ASN A C 1
ATOM 1049 O O . ASN A 1 76 ? 18.013 47.406 48.759 1.00 8.62 105 ASN A O 1
ATOM 1060 N N . ALA A 1 77 ? 20.133 48.205 48.705 1.00 9.35 106 ALA A N 1
ATOM 1061 C CA . ALA A 1 77 ? 20.229 48.268 47.256 1.00 9.05 106 ALA A CA 1
ATOM 1062 C C . ALA A 1 77 ? 20.097 46.909 46.580 1.00 9.43 106 ALA A C 1
ATOM 1063 O O . ALA A 1 77 ? 19.870 46.863 45.368 1.00 10.23 106 ALA A O 1
ATOM 1070 N N . ASN A 1 78 ? 20.192 45.805 47.311 1.00 8.31 107 ASN A N 1
ATOM 1071 C CA . ASN A 1 78 ? 20.012 44.509 46.667 1.00 8.81 107 ASN A CA 1
ATOM 1072 C C . ASN A 1 78 ? 18.568 44.225 46.270 1.00 8.55 107 ASN A C 1
ATOM 1073 O O . ASN A 1 78 ? 18.333 43.367 45.407 1.00 8.92 107 ASN A O 1
ATOM 1084 N N . ASN A 1 79 ? 17.601 44.852 46.921 1.00 8.18 108 ASN A N 1
ATOM 1085 C CA . ASN A 1 79 ? 16.205 44.551 46.664 1.00 8.77 108 ASN A CA 1
ATOM 1086 C C . ASN A 1 79 ? 15.714 45.302 45.428 1.00 8.60 108 ASN A C 1
ATOM 1087 O O . ASN A 1 79 ? 16.068 46.463 45.178 1.00 11.10 108 ASN A O 1
ATOM 1098 N N . LEU A 1 80 ? 14.869 44.648 44.649 1.00 7.32 109 LEU A N 1
ATOM 1099 C CA . LEU A 1 80 ? 14.279 45.243 43.459 1.00 7.07 109 LEU A CA 1
ATOM 1100 C C . LEU A 1 80 ? 12.902 44.643 43.299 1.00 6.73 109 LEU A C 1
ATOM 1101 O O . LEU A 1 80 ? 12.742 43.428 43.421 1.00 7.68 109 LEU A O 1
ATOM 1117 N N . TYR A 1 81 ? 11.929 45.481 42.990 1.00 5.97 110 TYR A N 1
ATOM 1118 C CA . TYR A 1 81 ? 10.569 45.039 42.789 1.00 6.36 110 TYR A CA 1
ATOM 1119 C C . TYR A 1 81 ? 10.026 45.608 41.494 1.00 6.47 110 TYR A C 1
ATOM 1120 O O . TYR A 1 81 ? 10.192 46.808 41.210 1.00 7.08 110 TYR A O 1
ATOM 1138 N N . LEU A 1 82 ? 9.323 44.771 40.745 1.00 6.05 111 LEU A N 1
ATOM 1139 C CA . LEU A 1 82 ? 8.617 45.213 39.553 1.00 6.94 111 LEU A CA 1
ATOM 1140 C C . LEU A 1 82 ? 7.134 44.916 39.680 1.00 6.61 111 LEU A C 1
ATOM 1141 O O . LEU A 1 82 ? 6.749 43.862 40.211 1.00 7.57 111 LEU A O 1
ATOM 1157 N N . LEU A 1 83 ? 6.311 45.804 39.148 1.00 5.85 112 LEU A N 1
ATOM 1158 C CA . LEU A 1 83 ? 4.915 45.494 38.877 1.00 6.81 112 LEU A CA 1
ATOM 1159 C C . LEU A 1 83 ? 4.792 45.254 37.383 1.00 6.15 112 LEU A C 1
ATOM 1160 O O . LEU A 1 83 ? 5.086 46.163 36.598 1.00 6.48 112 LEU A O 1
ATOM 1176 N N . ALA A 1 84 ? 4.425 44.035 36.999 1.00 6.33 113 ALA A N 1
ATOM 1177 C CA . ALA A 1 84 ? 4.492 43.608 35.613 1.00 6.31 113 ALA A CA 1
ATOM 1178 C C . ALA A 1 84 ? 3.176 42.983 35.176 1.00 6.77 113 ALA A C 1
ATOM 1179 O O . ALA A 1 84 ? 2.571 42.196 35.909 1.00 7.36 113 ALA A O 1
ATOM 1186 N N . GLY A 1 85 ? 2.737 43.319 33.972 1.00 6.76 114 GLY A N 1
ATOM 1187 C CA . GLY A 1 85 ? 1.548 42.742 33.392 1.00 6.66 114 GLY A CA 1
ATOM 1188 C C . GLY A 1 85 ? 1.190 43.506 32.145 1.00 6.88 114 GLY A C 1
ATOM 1189 O O . GLY A 1 85 ? 1.552 44.687 32.011 1.00 7.62 114 GLY A O 1
ATOM 1193 N N . THR A 1 86 ? 0.494 42.846 31.228 1.00 6.82 115 THR A N 1
ATOM 1194 C CA . THR A 1 86 ? 0.019 43.432 29.983 1.00 7.33 115 THR A CA 1
ATOM 1195 C C . THR A 1 86 ? -1.389 42.919 29.762 1.00 7.90 115 THR A C 1
ATOM 1196 O O . THR A 1 86 ? -1.617 41.714 29.783 1.00 8.57 115 THR A O 1
ATOM 1207 N N . ALA A 1 87 ? -2.319 43.829 29.483 1.00 8.44 116 ALA A N 1
ATOM 1208 C CA . ALA A 1 87 ? -3.728 43.456 29.454 1.00 9.56 116 ALA A CA 1
ATOM 1209 C C . ALA A 1 87 ? -4.011 42.403 28.404 1.00 9.00 116 ALA A C 1
ATOM 1210 O O . ALA A 1 87 ? -4.883 41.551 28.616 1.00 10.82 116 ALA A O 1
ATOM 1217 N N . TYR A 1 88 ? -3.301 42.433 27.283 1.00 9.22 117 TYR A N 1
ATOM 1218 C CA . TYR A 1 88 ? -3.631 41.628 26.123 1.00 9.51 117 TYR A CA 1
ATOM 1219 C C . TYR A 1 88 ? -2.831 40.341 26.009 1.00 9.42 117 TYR A C 1
ATOM 1220 O O . TYR A 1 88 ? -2.961 39.640 25.010 1.00 10.28 117 TYR A O 1
ATOM 1238 N N . PHE A 1 89 ? -2.029 39.992 27.013 1.00 8.98 118 PHE A N 1
ATOM 1239 C CA . PHE A 1 89 ? -1.326 38.716 27.024 1.00 9.11 118 PHE A CA 1
ATOM 1240 C C . PHE A 1 89 ? -1.681 37.905 28.265 1.00 8.77 118 PHE A C 1
ATOM 1241 O O . PHE A 1 89 ? -1.826 38.461 29.358 1.00 8.95 118 PHE A O 1
ATOM 1258 N N . ASN A 1 90 ? -1.767 36.586 28.099 1.00 9.00 119 ASN A N 1
ATOM 1259 C CA . ASN A 1 90 ? -1.857 35.663 29.218 1.00 9.44 119 ASN A CA 1
ATOM 1260 C C . ASN A 1 90 ? -2.972 36.056 30.176 1.00 9.51 119 ASN A C 1
ATOM 1261 O O . ASN A 1 90 ? -2.826 35.985 31.395 1.00 10.29 119 ASN A O 1
ATOM 1272 N N . GLY A 1 91 ? -4.109 36.463 29.618 1.00 9.90 120 GLY A N 1
ATOM 1273 C CA . GLY A 1 91 ? -5.253 36.805 30.436 1.00 10.49 120 GLY A CA 1
ATOM 1274 C C . GLY A 1 91 ? -5.058 38.022 31.301 1.00 10.38 120 GLY A C 1
ATOM 1275 O O . GLY A 1 91 ? -5.808 38.214 32.269 1.00 10.81 120 GLY A O 1
ATOM 1279 N N . GLY A 1 92 ? -4.071 38.855 30.981 1.00 8.43 121 GLY A N 1
ATOM 1280 C CA . GLY A 1 92 ? -3.761 40.004 31.802 1.00 9.18 121 GLY A CA 1
ATOM 1281 C C . GLY A 1 92 ? -3.081 39.684 33.115 1.00 8.58 121 GLY A C 1
ATOM 1282 O O . GLY A 1 92 ? -3.044 40.536 34.006 1.00 8.33 121 GLY A O 1
ATOM 1286 N N . LYS A 1 93 ? -2.578 38.467 33.270 1.00 8.36 122 LYS A N 1
ATOM 1287 C CA . LYS A 1 93 ? -1.901 38.047 34.488 1.00 8.83 122 LYS A CA 1
ATOM 1288 C C . LYS A 1 93 ? -0.880 39.088 34.915 1.00 7.29 122 LYS A C 1
ATOM 1289 O O . LYS A 1 93 ? -0.069 39.558 34.113 1.00 8.10 122 LYS A O 1
ATOM 1308 N N . THR A 1 94 ? -0.937 39.448 36.191 1.00 7.49 123 THR A N 1
ATOM 1309 C CA . THR A 1 94 ? -0.115 40.507 36.771 1.00 7.46 123 THR A CA 1
ATOM 1310 C C . THR A 1 94 ? 0.608 39.961 37.984 1.00 6.77 123 THR A C 1
ATOM 1311 O O . THR A 1 94 ? 0.044 39.194 38.768 1.00 7.50 123 THR A O 1
ATOM 1322 N N . ALA A 1 95 ? 1.851 40.384 38.142 1.00 7.06 124 ALA A N 1
ATOM 1323 C CA . ALA A 1 95 ? 2.642 39.942 39.270 1.00 7.40 124 ALA A CA 1
ATOM 1324 C C . ALA A 1 95 ? 3.490 41.075 39.810 1.00 7.52 124 ALA A C 1
ATOM 1325 O O . ALA A 1 95 ? 3.906 41.985 39.082 1.00 7.54 124 ALA A O 1
ATOM 1332 N N . ILE A 1 96 ? 3.761 40.973 41.102 1.00 6.90 125 ILE A N 1
ATOM 1333 C CA . ILE A 1 96 ? 4.910 41.630 41.703 1.00 6.72 125 ILE A CA 1
ATOM 1334 C C . ILE A 1 96 ? 6.069 40.666 41.526 1.00 7.04 125 ILE A C 1
ATOM 1335 O O . ILE A 1 96 ? 5.988 39.498 41.927 1.00 8.61 125 ILE A O 1
ATOM 1351 N N . LEU A 1 97 ? 7.123 41.135 40.875 1.00 6.79 126 LEU A N 1
ATOM 1352 C CA . LEU A 1 97 ? 8.330 40.341 40.656 1.00 7.74 126 LEU A CA 1
ATOM 1353 C C . LEU A 1 97 ? 9.365 40.870 41.628 1.00 7.42 126 LEU A C 1
ATOM 1354 O O . LEU A 1 97 ? 9.759 42.037 41.550 1.00 8.05 126 LEU A O 1
ATOM 1370 N N . LYS A 1 98 ? 9.763 40.031 42.568 1.00 8.19 127 LYS A N 1
ATOM 1371 C CA . LYS A 1 98 ? 10.604 40.421 43.690 1.00 8.60 127 LYS A CA 1
ATOM 1372 C C . LYS A 1 98 ? 11.987 39.821 43.505 1.00 8.44 127 LYS A C 1
ATOM 1373 O O . LYS A 1 98 ? 12.118 38.625 43.262 1.00 9.63 127 LYS A O 1
ATOM 1392 N N . SER A 1 99 ? 13.019 40.632 43.695 1.00 9.24 128 SER A N 1
ATOM 1393 C CA . SER A 1 99 ? 14.391 40.168 43.641 1.00 9.15 128 SER A CA 1
ATOM 1394 C C . SER A 1 99 ? 15.145 40.667 44.857 1.00 9.19 128 SER A C 1
ATOM 1395 O O . SER A 1 99 ? 14.940 41.791 45.324 1.00 9.06 128 SER A O 1
ATOM 1403 N N . THR A 1 100 ? 16.059 39.834 45.336 1.00 9.43 129 THR A N 1
ATOM 1404 C CA . THR A 1 100 ? 16.974 40.205 46.403 1.00 9.53 129 THR A CA 1
ATOM 1405 C C . THR A 1 100 ? 18.403 40.305 45.897 1.00 10.19 129 THR A C 1
ATOM 1406 O O . THR A 1 100 ? 19.335 40.395 46.708 1.00 10.58 129 THR A O 1
ATOM 1417 N N . ASP A 1 101 ? 18.598 40.307 44.578 1.00 9.99 130 ASP A N 1
ATOM 1418 C CA . ASP A 1 101 ? 19.924 40.339 43.977 1.00 9.99 130 ASP A CA 1
ATOM 1419 C C . ASP A 1 101 ? 19.948 41.244 42.760 1.00 10.07 130 ASP A C 1
ATOM 1420 O O . ASP A 1 101 ? 20.573 40.922 41.746 1.00 11.01 130 ASP A O 1
ATOM 1429 N N . LYS A 1 102 ? 19.303 42.408 42.859 1.00 9.38 131 LYS A N 1
ATOM 1430 C CA . LYS A 1 102 ? 19.366 43.444 41.832 1.00 9.03 131 LYS A CA 1
ATOM 1431 C C . LYS A 1 102 ? 18.843 42.948 40.487 1.00 9.92 131 LYS A C 1
ATOM 1432 O O . LYS A 1 102 ? 19.254 43.421 39.425 1.00 10.30 131 LYS A O 1
ATOM 1451 N N . GLY A 1 103 ? 17.924 41.994 40.525 1.00 9.85 132 GLY A N 1
ATOM 1452 C CA . GLY A 1 103 ? 17.301 41.504 39.314 1.00 11.28 132 GLY A CA 1
ATOM 1453 C C . GLY A 1 103 ? 17.981 40.330 38.663 1.00 10.32 132 GLY A C 1
ATOM 1454 O O . GLY A 1 103 ? 17.551 39.921 37.573 1.00 11.84 132 GLY A O 1
ATOM 1458 N N . ASN A 1 104 ? 18.995 39.746 39.286 1.00 10.78 133 ASN A N 1
ATOM 1459 C CA . ASN A 1 104 ? 19.579 38.548 38.705 1.00 12.16 133 ASN A CA 1
ATOM 1460 C C . ASN A 1 104 ? 18.615 37.369 38.780 1.00 11.94 133 ASN A C 1
ATOM 1461 O O . ASN A 1 104 ? 18.619 36.518 37.873 1.00 13.76 133 ASN A O 1
ATOM 1472 N N . THR A 1 105 ? 17.799 37.292 39.831 1.00 11.04 134 THR A N 1
ATOM 1473 C CA . THR A 1 105 ? 16.790 36.253 39.964 1.00 12.05 134 THR A CA 1
ATOM 1474 C C . THR A 1 105 ? 15.545 36.882 40.563 1.00 10.02 134 THR A C 1
ATOM 1475 O O . THR A 1 105 ? 15.630 37.863 41.309 1.00 11.54 134 THR A O 1
ATOM 1486 N N . PHE A 1 106 ? 14.383 36.333 40.230 1.00 10.76 135 PHE A N 1
ATOM 1487 C CA . PHE A 1 106 ? 13.129 36.858 40.720 1.00 9.74 135 PHE A CA 1
ATOM 1488 C C . PHE A 1 106 ? 12.256 35.756 41.297 1.00 10.28 135 PHE A C 1
ATOM 1489 O O . PHE A 1 106 ? 12.322 34.595 40.868 1.00 13.72 135 PHE A O 1
ATOM 1506 N N . THR A 1 107 ? 11.448 36.150 42.271 1.00 10.12 136 THR A N 1
ATOM 1507 C CA A THR A 1 107 ? 10.291 35.403 42.754 0.77 14.63 136 THR A CA 1
ATOM 1508 C CA B THR A 1 107 ? 10.295 35.387 42.729 0.23 7.11 136 THR A CA 1
ATOM 1509 C C . THR A 1 107 ? 9.020 36.050 42.216 1.00 10.63 136 THR A C 1
ATOM 1510 O O . THR A 1 107 ? 8.893 37.280 42.211 1.00 13.57 136 THR A O 1
ATOM 1529 N N . GLU A 1 108 ? 8.073 35.245 41.789 1.00 9.63 137 GLU A N 1
ATOM 1530 C CA . GLU A 1 108 ? 6.837 35.730 41.194 1.00 10.05 137 GLU A CA 1
ATOM 1531 C C . GLU A 1 108 ? 5.735 35.702 42.236 1.00 8.54 137 GLU A C 1
ATOM 1532 O O . GLU A 1 108 ? 5.473 34.645 42.821 1.00 11.02 137 GLU A O 1
ATOM 1544 N N . VAL A 1 109 ? 5.082 36.842 42.444 1.00 8.17 138 VAL A N 1
ATOM 1545 C CA . VAL A 1 109 ? 3.924 36.938 43.332 1.00 8.34 138 VAL A CA 1
ATOM 1546 C C . VAL A 1 109 ? 2.752 37.346 42.451 1.00 7.20 138 VAL A C 1
ATOM 1547 O O . VAL A 1 109 ? 2.603 38.523 42.120 1.00 7.87 138 VAL A O 1
ATOM 1560 N N . ILE A 1 110 ? 1.925 36.393 42.042 1.00 7.99 139 ILE A N 1
ATOM 1561 C CA . ILE A 1 110 ? 0.788 36.732 41.190 1.00 8.71 139 ILE A CA 1
ATOM 1562 C C . ILE A 1 110 ? -0.253 37.479 42.006 1.00 9.04 139 ILE A C 1
ATOM 1563 O O . ILE A 1 110 ? -0.620 37.055 43.112 1.00 10.11 139 ILE A O 1
ATOM 1579 N N . VAL A 1 111 ? -0.754 38.583 41.450 1.00 8.20 140 VAL A N 1
ATOM 1580 C CA . VAL A 1 111 ? -1.709 39.439 42.136 1.00 8.77 140 VAL A CA 1
ATOM 1581 C C . VAL A 1 111 ? -2.956 39.696 41.306 1.00 8.04 140 VAL A C 1
ATOM 1582 O O . VAL A 1 111 ? -3.809 40.478 41.734 1.00 8.59 140 VAL A O 1
ATOM 1595 N N . THR A 1 112 ? -3.095 39.049 40.142 1.00 8.22 141 THR A N 1
ATOM 1596 C CA . THR A 1 112 ? -4.162 39.361 39.189 1.00 9.09 141 THR A CA 1
ATOM 1597 C C . THR A 1 112 ? -5.541 39.540 39.787 1.00 9.64 141 THR A C 1
ATOM 1598 O O . THR A 1 112 ? -6.278 40.447 39.394 1.00 10.40 141 THR A O 1
ATOM 1609 N N . SER A 1 113 ? -5.940 38.646 40.692 1.00 9.44 142 SER A N 1
ATOM 1610 C CA . SER A 1 113 ? -7.294 38.713 41.231 1.00 9.88 142 SER A CA 1
ATOM 1611 C C . SER A 1 113 ? -7.474 39.870 42.197 1.00 10.15 142 SER A C 1
ATOM 1612 O O . SER A 1 113 ? -8.624 40.240 42.506 1.00 12.86 142 SER A O 1
ATOM 1620 N N . GLN A 1 114 ? -6.383 40.458 42.674 1.00 9.22 143 GLN A N 1
ATOM 1621 C CA . GLN A 1 114 ? -6.428 41.630 43.535 1.00 9.72 143 GLN A CA 1
ATOM 1622 C C . GLN A 1 114 ? -6.278 42.921 42.747 1.00 8.90 143 GLN A C 1
ATOM 1623 O O . GLN A 1 114 ? -7.057 43.865 42.929 1.00 9.46 143 GLN A O 1
ATOM 1637 N N . PHE A 1 115 ? -5.283 42.983 41.875 1.00 8.36 144 PHE A N 1
ATOM 1638 C CA . PHE A 1 115 ? -5.113 44.135 41.008 1.00 8.24 144 PHE A CA 1
ATOM 1639 C C . PHE A 1 115 ? -4.340 43.721 39.767 1.00 8.04 144 PHE A C 1
ATOM 1640 O O . PHE A 1 115 ? -3.499 42.818 39.814 1.00 9.41 144 PHE A O 1
ATOM 1657 N N . THR A 1 116 ? -4.620 44.413 38.661 1.00 7.96 145 THR A N 1
ATOM 1658 C CA . THR A 1 116 ? -3.942 44.161 37.396 1.00 8.65 145 THR A CA 1
ATOM 1659 C C . THR A 1 116 ? -3.088 45.363 37.013 1.00 6.99 145 THR A C 1
ATOM 1660 O O . THR A 1 116 ? -3.265 46.482 37.512 1.00 8.10 145 THR A O 1
ATOM 1671 N N . ALA A 1 117 ? -2.134 45.108 36.126 1.00 7.08 146 ALA A N 1
ATOM 1672 C CA . ALA A 1 117 ? -1.257 46.119 35.565 1.00 8.25 146 ALA A CA 1
ATOM 1673 C C . ALA A 1 117 ? -1.256 45.989 34.054 1.00 7.44 146 ALA A C 1
ATOM 1674 O O . ALA A 1 117 ? -1.557 44.937 33.494 1.00 8.48 146 ALA A O 1
ATOM 1681 N N . HIS A 1 118 ? -0.902 47.079 33.384 1.00 7.79 147 HIS A N 1
ATOM 1682 C CA . HIS A 1 118 ? -0.855 47.098 31.925 1.00 7.19 147 HIS A CA 1
ATOM 1683 C C . HIS A 1 118 ? 0.315 47.988 31.534 1.00 6.43 147 HIS A C 1
ATOM 1684 O O . HIS A 1 118 ? 0.183 49.217 31.493 1.00 7.10 147 HIS A O 1
ATOM 1698 N N . GLY A 1 119 ? 1.450 47.372 31.226 1.00 6.89 148 GLY A N 1
ATOM 1699 C CA . GLY A 1 119 ? 2.646 48.133 30.932 1.00 6.66 148 GLY A CA 1
ATOM 1700 C C . GLY A 1 119 ? 2.525 49.022 29.715 1.00 6.41 148 GLY A C 1
ATOM 1701 O O . GLY A 1 119 ? 3.298 49.975 29.586 1.00 6.76 148 GLY A O 1
ATOM 1705 N N . ASN A 1 120 ? 1.597 48.720 28.807 1.00 6.55 149 ASN A N 1
ATOM 1706 C CA . ASN A 1 120 ? 1.419 49.491 27.584 1.00 6.37 149 ASN A CA 1
ATOM 1707 C C . ASN A 1 120 ? 0.217 50.429 27.658 1.00 6.76 149 ASN A C 1
ATOM 1708 O O . ASN A 1 120 ? -0.279 50.881 26.623 1.00 8.49 149 ASN A O 1
ATOM 1719 N N . ARG A 1 121 ? -0.189 50.816 28.860 1.00 6.46 150 ARG A N 1
ATOM 1720 C CA . ARG A 1 121 ? -1.313 51.711 29.072 1.00 7.05 150 ARG A CA 1
ATOM 1721 C C . ARG A 1 121 ? -1.000 53.152 28.674 1.00 6.11 150 ARG A C 1
ATOM 1722 O O . ARG A 1 121 ? 0.139 53.612 28.726 1.00 6.51 150 ARG A O 1
ATOM 1743 N N . LEU A 1 122 ? -2.049 53.916 28.394 1.00 7.23 151 LEU A N 1
ATOM 1744 C CA . LEU A 1 122 ? -1.907 55.366 28.477 1.00 7.80 151 LEU A CA 1
ATOM 1745 C C . LEU A 1 122 ? -1.547 55.743 29.913 1.00 6.75 151 LEU A C 1
ATOM 1746 O O . LEU A 1 122 ? -2.066 55.192 30.890 1.00 7.20 151 LEU A O 1
ATOM 1762 N N . GLY A 1 123 ? -0.585 56.638 30.056 1.00 6.25 152 GLY A N 1
ATOM 1763 C CA . GLY A 1 123 ? -0.089 57.034 31.360 1.00 5.74 152 GLY A CA 1
ATOM 1764 C C . GLY A 1 123 ? 1.091 56.227 31.829 1.00 5.74 152 GLY A C 1
ATOM 1765 O O . GLY A 1 123 ? 1.514 56.374 32.985 1.00 6.05 152 GLY A O 1
ATOM 1769 N N . ARG A 1 124 ? 1.622 55.348 30.970 1.00 5.15 153 ARG A N 1
ATOM 1770 C CA . ARG A 1 124 ? 2.616 54.377 31.419 1.00 5.65 153 ARG A CA 1
ATOM 1771 C C . ARG A 1 124 ? 3.924 54.994 31.883 1.00 6.11 153 ARG A C 1
ATOM 1772 O O . ARG A 1 124 ? 4.637 54.332 32.647 1.00 6.08 153 ARG A O 1
ATOM 1793 N N . ALA A 1 125 ? 4.286 56.188 31.437 1.00 5.38 154 ALA A N 1
ATOM 1794 C CA . ALA A 1 125 ? 5.524 56.796 31.918 1.00 5.55 154 ALA A CA 1
ATOM 1795 C C . ALA A 1 125 ? 5.352 57.506 33.254 1.00 5.95 154 ALA A C 1
ATOM 1796 O O . ALA A 1 125 ? 6.336 58.020 33.791 1.00 6.15 154 ALA A O 1
ATOM 1803 N N . ASN A 1 126 ? 4.147 57.533 33.809 1.00 5.34 155 ASN A N 1
ATOM 1804 C CA . ASN A 1 126 ? 3.941 58.125 35.114 1.00 5.39 155 ASN A CA 1
ATOM 1805 C C . ASN A 1 126 ? 4.505 57.195 36.185 1.00 5.19 155 ASN A C 1
ATOM 1806 O O . ASN A 1 126 ? 4.564 55.971 35.996 1.00 6.59 155 ASN A O 1
ATOM 1817 N N . GLY A 1 127 ? 4.890 57.750 37.320 1.00 5.55 156 GLY A N 1
ATOM 1818 C CA . GLY A 1 127 ? 5.330 56.881 38.386 1.00 6.63 156 GLY A CA 1
ATOM 1819 C C . GLY A 1 127 ? 6.208 57.562 39.409 1.00 6.72 156 GLY A C 1
ATOM 1820 O O . GLY A 1 127 ? 6.309 58.781 39.468 1.00 6.98 156 GLY A O 1
ATOM 1824 N N . GLU A 1 128 ? 6.838 56.721 40.237 1.00 6.57 157 GLU A N 1
ATOM 1825 C CA . GLU A 1 128 ? 6.571 55.281 40.316 1.00 6.87 157 GLU A CA 1
ATOM 1826 C C . GLU A 1 128 ? 5.452 55.019 41.330 1.00 6.45 157 GLU A C 1
ATOM 1827 O O . GLU A 1 128 ? 5.419 55.579 42.431 1.00 6.97 157 GLU A O 1
ATOM 1839 N N . ARG A 1 129 ? 4.532 54.160 40.950 1.00 5.87 158 ARG A N 1
ATOM 1840 C CA . ARG A 1 129 ? 3.381 53.881 41.793 1.00 6.18 158 ARG A CA 1
ATOM 1841 C C . ARG A 1 129 ? 3.621 52.737 42.782 1.00 5.84 158 ARG A C 1
ATOM 1842 O O . ARG A 1 129 ? 2.772 52.495 43.656 1.00 6.63 158 ARG A O 1
ATOM 1863 N N . LEU A 1 130 ? 4.760 52.059 42.699 1.00 5.84 159 LEU A N 1
ATOM 1864 C CA . LEU A 1 130 ? 5.186 51.043 43.647 1.00 5.67 159 LEU A CA 1
ATOM 1865 C C . LEU A 1 130 ? 6.341 51.624 44.439 1.00 5.64 159 LEU A C 1
ATOM 1866 O O . LEU A 1 130 ? 7.231 52.228 43.838 1.00 6.49 159 LEU A O 1
ATOM 1882 N N . ALA A 1 131 ? 6.320 51.479 45.773 1.00 5.63 160 ALA A N 1
ATOM 1883 C CA . ALA A 1 131 ? 7.344 52.114 46.597 1.00 5.92 160 ALA A CA 1
ATOM 1884 C C . ALA A 1 131 ? 7.563 51.320 47.875 1.00 6.24 160 ALA A C 1
ATOM 1885 O O . ALA A 1 131 ? 6.632 50.725 48.428 1.00 6.61 160 ALA A O 1
ATOM 1892 N N . VAL A 1 132 ? 8.804 51.342 48.344 1.00 5.70 161 VAL A N 1
ATOM 1893 C CA . VAL A 1 132 ? 9.218 50.713 49.592 1.00 5.98 161 VAL A CA 1
ATOM 1894 C C . VAL A 1 132 ? 9.289 51.754 50.699 1.00 5.85 161 VAL A C 1
ATOM 1895 O O . VAL A 1 132 ? 9.862 52.832 50.535 1.00 6.41 161 VAL A O 1
ATOM 1908 N N . ASP A 1 133 ? 8.777 51.407 51.872 1.00 6.50 162 ASP A N 1
ATOM 1909 C CA . ASP A 1 133 ? 8.853 52.306 53.027 1.00 6.47 162 ASP A CA 1
ATOM 1910 C C . ASP A 1 133 ? 10.320 52.504 53.387 1.00 6.50 162 ASP A C 1
ATOM 1911 O O . ASP A 1 133 ? 11.004 51.518 53.696 1.00 7.20 162 ASP A O 1
ATOM 1920 N N . PRO A 1 134 ? 10.853 53.736 53.360 1.00 6.75 163 PRO A N 1
ATOM 1921 C CA . PRO A 1 134 ? 12.297 53.928 53.631 1.00 7.44 163 PRO A CA 1
ATOM 1922 C C . PRO A 1 134 ? 12.724 53.607 55.041 1.00 7.76 163 PRO A C 1
ATOM 1923 O O . PRO A 1 134 ? 13.930 53.548 55.299 1.00 8.89 163 PRO A O 1
ATOM 1934 N N . ASN A 1 135 ? 11.789 53.456 55.972 1.00 7.34 164 ASN A N 1
ATOM 1935 C CA . ASN A 1 135 ? 12.089 53.082 57.337 1.00 7.80 164 ASN A CA 1
ATOM 1936 C C . ASN A 1 135 ? 11.891 51.596 57.586 1.00 7.87 164 ASN A C 1
ATOM 1937 O O . ASN A 1 135 ? 12.246 51.115 58.662 1.00 9.15 164 ASN A O 1
ATOM 1948 N N . ASN A 1 136 ? 11.320 50.853 56.638 1.00 7.60 165 ASN A N 1
ATOM 1949 C CA . ASN A 1 136 ? 10.912 49.484 56.925 1.00 8.30 165 ASN A CA 1
ATOM 1950 C C . ASN A 1 136 ? 10.903 48.692 55.626 1.00 7.26 165 ASN A C 1
ATOM 1951 O O . ASN A 1 136 ? 9.971 48.800 54.842 1.00 7.51 165 ASN A O 1
ATOM 1962 N N . SER A 1 137 ? 11.929 47.872 55.438 1.00 7.80 166 SER A N 1
ATOM 1963 C CA A SER A 1 137 ? 12.075 47.106 54.210 0.89 7.31 166 SER A CA 1
ATOM 1964 C CA B SER A 1 137 ? 12.068 47.118 54.201 0.11 7.97 166 SER A CA 1
ATOM 1965 C C . SER A 1 137 ? 10.940 46.121 53.997 1.00 8.21 166 SER A C 1
ATOM 1966 O O . SER A 1 137 ? 10.781 45.612 52.880 1.00 9.97 166 SER A O 1
ATOM 1981 N N . SER A 1 138 ? 10.183 45.795 55.038 1.00 7.60 167 SER A N 1
ATOM 1982 C CA A SER A 1 138 ? 9.064 44.875 54.905 0.69 8.59 167 SER A CA 1
ATOM 1983 C CA B SER A 1 138 ? 9.083 44.862 54.860 0.31 8.21 167 SER A CA 1
ATOM 1984 C C . SER A 1 138 ? 7.808 45.515 54.353 1.00 7.04 167 SER A C 1
ATOM 1985 O O . SER A 1 138 ? 6.878 44.787 53.999 1.00 8.16 167 SER A O 1
ATOM 2000 N N . ILE A 1 139 ? 7.732 46.837 54.294 1.00 6.98 168 ILE A N 1
ATOM 2001 C CA . ILE A 1 139 ? 6.510 47.507 53.888 1.00 7.11 168 ILE A CA 1
ATOM 2002 C C . ILE A 1 139 ? 6.654 48.075 52.486 1.00 6.66 168 ILE A C 1
ATOM 2003 O O . ILE A 1 139 ? 7.597 48.820 52.185 1.00 7.36 168 ILE A O 1
ATOM 2019 N N . LEU A 1 140 ? 5.691 47.748 51.632 1.00 6.63 169 LEU A N 1
ATOM 2020 C CA . LEU A 1 140 ? 5.564 48.353 50.323 1.00 6.32 169 LEU A CA 1
ATOM 2021 C C . LEU A 1 140 ? 4.138 48.845 50.137 1.00 5.91 169 LEU A C 1
ATOM 2022 O O . LEU A 1 140 ? 3.186 48.281 50.679 1.00 6.86 169 LEU A O 1
ATOM 2038 N N . PHE A 1 141 ? 3.987 49.896 49.346 1.00 6.01 170 PHE A N 1
ATOM 2039 C CA . PHE A 1 141 ? 2.690 50.349 48.880 1.00 5.84 170 PHE A CA 1
ATOM 2040 C C . PHE A 1 141 ? 2.698 50.316 47.356 1.00 6.52 170 PHE A C 1
ATOM 2041 O O . PHE A 1 141 ? 3.720 50.555 46.703 1.00 6.86 170 PHE A O 1
ATOM 2058 N N . CYS A 1 142 ? 1.537 50.061 46.790 1.00 6.51 171 CYS A N 1
ATOM 2059 C CA . CYS A 1 142 ? 1.357 50.031 45.345 1.00 6.42 171 CYS A CA 1
ATOM 2060 C C . CYS A 1 142 ? 0.053 50.725 44.982 1.00 6.70 171 CYS A C 1
ATOM 2061 O O . CYS A 1 142 ? -1.033 50.216 45.281 1.00 6.69 171 CYS A O 1
ATOM 2069 N N . GLY A 1 143 ? 0.144 51.869 44.320 1.00 6.08 172 GLY A N 1
ATOM 2070 C CA . GLY A 1 143 ? -1.019 52.416 43.658 1.00 6.43 172 GLY A CA 1
ATOM 2071 C C . GLY A 1 143 ? -1.306 51.625 42.401 1.00 6.63 172 GLY A C 1
ATOM 2072 O O . GLY A 1 143 ? -0.390 51.096 41.762 1.00 8.32 172 GLY A O 1
ATOM 2076 N N . THR A 1 144 ? -2.577 51.486 42.053 1.00 6.70 173 THR A N 1
ATOM 2077 C CA . THR A 1 144 ? -2.955 50.666 40.917 1.00 6.93 173 THR A CA 1
ATOM 2078 C C . THR A 1 144 ? -3.787 51.497 39.957 1.00 6.61 173 THR A C 1
ATOM 2079 O O . THR A 1 144 ? -4.363 52.538 40.313 1.00 6.49 173 THR A O 1
ATOM 2090 N N . GLY A 1 145 ? -3.860 51.025 38.722 1.00 6.97 174 GLY A N 1
ATOM 2091 C CA . GLY A 1 145 ? -4.626 51.734 37.723 1.00 8.09 174 GLY A CA 1
ATOM 2092 C C . GLY A 1 145 ? -6.108 51.756 37.985 1.00 6.59 174 GLY A C 1
ATOM 2093 O O . GLY A 1 145 ? -6.770 52.714 37.597 1.00 8.32 174 GLY A O 1
ATOM 2097 N N . ALA A 1 146 ? -6.640 50.722 38.648 1.00 7.16 175 ALA A N 1
ATOM 2098 C CA . ALA A 1 146 ? -8.088 50.598 38.728 1.00 6.62 175 ALA A CA 1
ATOM 2099 C C . ALA A 1 146 ? -8.584 50.005 40.032 1.00 7.01 175 ALA A C 1
ATOM 2100 O O . ALA A 1 146 ? -9.794 49.802 40.154 1.00 9.34 175 ALA A O 1
ATOM 2107 N N . ASN A 1 147 ? -7.726 49.693 40.992 1.00 7.09 176 ASN A N 1
ATOM 2108 C CA . ASN A 1 147 ? -8.131 48.919 42.156 1.00 7.52 176 ASN A CA 1
ATOM 2109 C C . ASN A 1 147 ? -7.785 49.549 43.501 1.00 7.12 176 ASN A C 1
ATOM 2110 O O . ASN A 1 147 ? -7.916 48.870 44.522 1.00 8.06 176 ASN A O 1
ATOM 2121 N N . GLY A 1 148 ? -7.387 50.804 43.537 1.00 6.90 177 GLY A N 1
ATOM 2122 C CA . GLY A 1 148 ? -7.052 51.455 44.785 1.00 7.23 177 GLY A CA 1
ATOM 2123 C C . GLY A 1 148 ? -5.598 51.308 45.150 1.00 6.49 177 GLY A C 1
ATOM 2124 O O . GLY A 1 148 ? -4.736 50.995 44.321 1.00 6.88 177 GLY A O 1
ATOM 2128 N N . LEU A 1 149 ? -5.310 51.622 46.412 1.00 6.80 178 LEU A N 1
ATOM 2129 C CA . LEU A 1 149 ? -3.959 51.613 46.950 1.00 6.33 178 LEU A CA 1
ATOM 2130 C C . LEU A 1 149 ? -3.791 50.354 47.794 1.00 6.57 178 LEU A C 1
ATOM 2131 O O . LEU A 1 149 ? -4.530 50.153 48.757 1.00 7.26 178 LEU A O 1
ATOM 2147 N N . TRP A 1 150 ? -2.796 49.541 47.466 1.00 6.09 179 TRP A N 1
ATOM 2148 C CA . TRP A 1 150 ? -2.539 48.274 48.120 1.00 6.39 179 TRP A CA 1
ATOM 2149 C C . TRP A 1 150 ? -1.243 48.371 48.914 1.00 6.49 179 TRP A C 1
ATOM 2150 O O . TRP A 1 150 ? -0.371 49.201 48.629 1.00 7.20 179 TRP A O 1
ATOM 2171 N N . LYS A 1 151 ? -1.109 47.514 49.924 1.00 6.69 180 LYS A N 1
ATOM 2172 C CA . LYS A 1 151 ? 0.100 47.487 50.726 1.00 7.08 180 LYS A CA 1
ATOM 2173 C C . LYS A 1 151 ? 0.486 46.056 51.034 1.00 6.66 180 LYS A C 1
ATOM 2174 O O . LYS A 1 151 ? -0.332 45.139 50.994 1.00 7.87 180 LYS A O 1
ATOM 2193 N N . SER A 1 152 ? 1.757 45.886 51.368 1.00 6.73 181 SER A N 1
ATOM 2194 C CA . SER A 1 152 ? 2.321 44.642 51.856 1.00 6.61 181 SER A CA 1
ATOM 2195 C C . SER A 1 152 ? 3.126 44.939 53.100 1.00 6.86 181 SER A C 1
ATOM 2196 O O . SER A 1 152 ? 3.801 45.960 53.170 1.00 7.52 181 SER A O 1
ATOM 2204 N N . THR A 1 153 ? 3.071 44.021 54.058 1.00 7.30 182 THR A N 1
ATOM 2205 C CA . THR A 1 153 ? 3.851 44.116 55.289 1.00 7.81 182 THR A CA 1
ATOM 2206 C C . THR A 1 153 ? 4.868 42.983 55.402 1.00 7.25 182 THR A C 1
ATOM 2207 O O . THR A 1 153 ? 5.474 42.800 56.469 1.00 8.50 182 THR A O 1
ATOM 2218 N N . ASN A 1 154 ? 5.062 42.224 54.320 1.00 7.47 183 ASN A N 1
ATOM 2219 C CA . ASN A 1 154 ? 5.982 41.091 54.307 1.00 8.19 183 ASN A CA 1
ATOM 2220 C C . ASN A 1 154 ? 6.893 41.136 53.091 1.00 7.90 183 ASN A C 1
ATOM 2221 O O . ASN A 1 154 ? 7.265 40.096 52.526 1.00 8.74 183 ASN A O 1
ATOM 2232 N N . GLY A 1 155 ? 7.289 42.337 52.700 1.00 7.62 184 GLY A N 1
ATOM 2233 C CA . GLY A 1 155 ? 8.260 42.453 51.629 1.00 8.40 184 GLY A CA 1
ATOM 2234 C C . GLY A 1 155 ? 7.725 42.047 50.278 1.00 7.83 184 GLY A C 1
ATOM 2235 O O . GLY A 1 155 ? 8.493 41.599 49.405 1.00 9.11 184 GLY A O 1
ATOM 2239 N N . GLY A 1 156 ? 6.429 42.183 50.071 1.00 7.42 185 GLY A N 1
ATOM 2240 C CA . GLY A 1 156 ? 5.818 41.971 48.780 1.00 8.46 185 GLY A CA 1
ATOM 2241 C C . GLY A 1 156 ? 5.223 40.605 48.563 1.00 8.54 185 GLY A C 1
ATOM 2242 O O . GLY A 1 156 ? 4.707 40.347 47.471 1.00 9.06 185 GLY A O 1
ATOM 2246 N N . LEU A 1 157 ? 5.274 39.724 49.562 1.00 8.24 186 LEU A N 1
ATOM 2247 C CA . LEU A 1 157 ? 4.788 38.359 49.390 1.00 8.10 186 LEU A CA 1
ATOM 2248 C C . LEU A 1 157 ? 3.269 38.288 49.346 1.00 8.18 186 LEU A C 1
ATOM 2249 O O . LEU A 1 157 ? 2.713 37.453 48.633 1.00 8.65 186 LEU A O 1
ATOM 2265 N N . THR A 1 158 ? 2.576 39.121 50.122 1.00 8.50 187 THR A N 1
ATOM 2266 C CA . THR A 1 158 ? 1.131 39.233 50.018 1.00 8.07 187 THR A CA 1
ATOM 2267 C C . THR A 1 158 ? 0.744 40.701 50.147 1.00 7.42 187 THR A C 1
ATOM 2268 O O . THR A 1 158 ? 1.477 41.532 50.700 1.00 7.88 187 THR A O 1
ATOM 2279 N N . TRP A 1 159 ? -0.450 40.990 49.655 1.00 7.27 188 TRP A N 1
ATOM 2280 C CA . TRP A 1 159 ? -0.954 42.342 49.502 1.00 7.84 188 TRP A CA 1
ATOM 2281 C C . TRP A 1 159 ? -2.371 42.446 50.046 1.00 7.51 188 TRP A C 1
ATOM 2282 O O . TRP A 1 159 ? -3.170 41.508 49.921 1.00 8.35 188 TRP A O 1
ATOM 2303 N N . THR A 1 160 ? -2.682 43.602 50.628 1.00 7.64 189 THR A N 1
ATOM 2304 C CA . THR A 1 160 ? -4.025 43.901 51.081 1.00 8.76 189 THR A CA 1
ATOM 2305 C C . THR A 1 160 ? -4.392 45.311 50.661 1.00 7.29 189 THR A C 1
ATOM 2306 O O . THR A 1 160 ? -3.533 46.155 50.397 1.00 7.67 189 THR A O 1
ATOM 2317 N N . LEU A 1 161 ? -5.686 45.577 50.616 1.00 7.89 190 LEU A N 1
ATOM 2318 C CA . LEU A 1 161 ? -6.179 46.883 50.218 1.00 7.45 190 LEU A CA 1
ATOM 2319 C C . LEU A 1 161 ? -5.971 47.863 51.361 1.00 8.50 190 LEU A C 1
ATOM 2320 O O . LEU A 1 161 ? -6.495 47.652 52.462 1.00 9.39 190 LEU A O 1
ATOM 2336 N N . ALA A 1 162 ? -5.216 48.928 51.107 1.00 7.63 191 ALA A N 1
ATOM 2337 C CA . ALA A 1 162 ? -4.924 49.930 52.124 1.00 8.42 191 ALA A CA 1
ATOM 2338 C C . ALA A 1 162 ? -5.925 51.069 52.124 1.00 8.06 191 ALA A C 1
ATOM 2339 O O . ALA A 1 162 ? -6.285 51.561 53.193 1.00 8.77 191 ALA A O 1
ATOM 2346 N N . TRP A 1 163 ? -6.362 51.500 50.948 1.00 7.48 192 TRP A N 1
ATOM 2347 C CA . TRP A 1 163 ? -7.204 52.683 50.836 1.00 7.59 192 TRP A CA 1
ATOM 2348 C C . TRP A 1 163 ? -7.876 52.631 49.482 1.00 6.70 192 TRP A C 1
ATOM 2349 O O . TRP A 1 163 ? -7.235 52.329 48.473 1.00 7.88 192 TRP A O 1
ATOM 2370 N N . ASN A 1 164 ? -9.153 52.992 49.441 1.00 8.00 193 ASN A N 1
ATOM 2371 C CA . ASN A 1 164 ? -9.900 52.948 48.193 1.00 8.58 193 ASN A CA 1
ATOM 2372 C C . ASN A 1 164 ? -10.678 54.229 47.939 1.00 8.44 193 ASN A C 1
ATOM 2373 O O . ASN A 1 164 ? -11.665 54.210 47.202 1.00 8.83 193 ASN A O 1
ATOM 2384 N N . GLY A 1 165 ? -10.218 55.359 48.475 1.00 7.89 194 GLY A N 1
ATOM 2385 C CA . GLY A 1 165 ? -10.874 56.616 48.155 1.00 9.19 194 GLY A CA 1
ATOM 2386 C C . GLY A 1 165 ? -10.804 56.934 46.677 1.00 9.04 194 GLY A C 1
ATOM 2387 O O . GLY A 1 165 ? -11.662 57.642 46.150 1.00 11.27 194 GLY A O 1
ATOM 2391 N N . VAL A 1 166 ? -9.794 56.401 45.996 1.00 8.74 195 VAL A N 1
ATOM 2392 C CA . VAL A 1 166 ? -9.716 56.377 44.547 1.00 8.41 195 VAL A CA 1
ATOM 2393 C C . VAL A 1 166 ? -9.579 54.932 44.128 1.00 7.58 195 VAL A C 1
ATOM 2394 O O . VAL A 1 166 ? -8.824 54.178 44.745 1.00 9.17 195 VAL A O 1
ATOM 2407 N N . THR A 1 167 ? -10.322 54.554 43.089 1.00 8.29 196 THR A N 1
ATOM 2408 C CA . THR A 1 167 ? -10.135 53.277 42.401 1.00 7.95 196 THR A CA 1
ATOM 2409 C C . THR A 1 167 ? -9.962 53.554 40.910 1.00 7.25 196 THR A C 1
ATOM 2410 O O . THR A 1 167 ? -8.832 53.573 40.410 1.00 9.21 196 THR A O 1
ATOM 2421 N N . THR A 1 168 ? -11.041 53.831 40.197 1.00 7.21 197 THR A N 1
ATOM 2422 C CA . THR A 1 168 ? -10.972 53.979 38.756 1.00 7.09 197 THR A CA 1
ATOM 2423 C C . THR A 1 168 ? -10.999 55.443 38.331 1.00 7.14 197 THR A C 1
ATOM 2424 O O . THR A 1 168 ? -11.526 56.330 39.025 1.00 7.04 197 THR A O 1
ATOM 2435 N N . THR A 1 169 ? -10.398 55.679 37.166 1.00 6.77 198 THR A N 1
ATOM 2436 C CA . THR A 1 169 ? -10.391 56.978 36.521 1.00 6.62 198 THR A CA 1
ATOM 2437 C C . THR A 1 169 ? -10.764 56.798 35.057 1.00 6.71 198 THR A C 1
ATOM 2438 O O . THR A 1 169 ? -10.649 55.714 34.487 1.00 7.17 198 THR A O 1
ATOM 2449 N N . SER A 1 170 ? -11.195 57.884 34.425 1.00 6.96 199 SER A N 1
ATOM 2450 C CA A SER A 1 170 ? -11.602 57.833 33.027 0.59 6.93 199 SER A CA 1
ATOM 2451 C CA B SER A 1 170 ? -11.619 57.785 33.036 0.41 7.91 199 SER A CA 1
ATOM 2452 C C . SER A 1 170 ? -10.492 57.295 32.129 1.00 7.76 199 SER A C 1
ATOM 2453 O O . SER A 1 170 ? -10.756 56.548 31.187 1.00 8.67 199 SER A O 1
ATOM 2468 N N . ASN A 1 171 ? -9.241 57.689 32.388 1.00 6.52 200 ASN A N 1
ATOM 2469 C CA . ASN A 1 171 ? -8.137 57.243 31.536 1.00 6.71 200 ASN A CA 1
ATOM 2470 C C . ASN A 1 171 ? -7.584 55.890 31.924 1.00 6.86 200 ASN A C 1
ATOM 2471 O O . ASN A 1 171 ? -6.651 55.426 31.260 1.00 8.05 200 ASN A O 1
ATOM 2482 N N . GLY A 1 172 ? -8.136 55.237 32.936 1.00 6.49 201 GLY A N 1
ATOM 2483 C CA . GLY A 1 172 ? -7.721 53.914 33.327 1.00 7.64 201 GLY A CA 1
ATOM 2484 C C . GLY A 1 172 ? -6.475 53.856 34.160 1.00 6.75 201 GLY A C 1
ATOM 2485 O O . GLY A 1 172 ? -6.056 52.745 34.521 1.00 7.17 201 GLY A O 1
ATOM 2489 N N . ASN A 1 173 ? -5.867 54.998 34.500 1.00 6.01 202 ASN A N 1
ATOM 2490 C CA . ASN A 1 173 ? -4.521 55.021 35.073 1.00 6.17 202 ASN A CA 1
ATOM 2491 C C . ASN A 1 173 ? -4.499 55.194 36.585 1.00 5.76 202 ASN A C 1
ATOM 2492 O O . ASN A 1 173 ? -3.459 54.950 37.190 1.00 6.67 202 ASN A O 1
ATOM 2503 N N . GLY A 1 174 ? -5.587 55.604 37.219 1.00 6.35 203 GLY A N 1
ATOM 2504 C CA . GLY A 1 174 ? -5.700 55.451 38.663 1.00 6.28 203 GLY A CA 1
ATOM 2505 C C . GLY A 1 174 ? -4.645 56.175 39.460 1.00 6.42 203 GLY A C 1
ATOM 2506 O O . GLY A 1 174 ? -4.374 57.358 39.233 1.00 6.68 203 GLY A O 1
ATOM 2510 N N . ILE A 1 175 ? -4.082 55.474 40.429 1.00 5.93 204 ILE A N 1
ATOM 2511 C CA . ILE A 1 175 ? -3.078 56.044 41.323 1.00 5.36 204 ILE A CA 1
ATOM 2512 C C . ILE A 1 175 ? -1.720 55.840 40.664 1.00 5.74 204 ILE A C 1
ATOM 2513 O O . ILE A 1 175 ? -1.312 54.698 40.415 1.00 7.19 204 ILE A O 1
ATOM 2529 N N . CYS A 1 176 ? -1.047 56.942 40.339 1.00 6.08 205 CYS A N 1
ATOM 2530 C CA . CYS A 1 176 ? 0.108 56.900 39.464 1.00 6.46 205 CYS A CA 1
ATOM 2531 C C . CYS A 1 176 ? 1.425 57.289 40.108 1.00 5.91 205 CYS A C 1
ATOM 2532 O O . CYS A 1 176 ? 2.458 57.155 39.441 1.00 7.49 205 CYS A O 1
ATOM 2540 N N . PHE A 1 177 ? 1.446 57.722 41.365 1.00 6.42 206 PHE A N 1
ATOM 2541 C CA . PHE A 1 177 ? 2.701 57.806 42.108 1.00 6.17 206 PHE A CA 1
ATOM 2542 C C . PHE A 1 177 ? 2.409 57.573 43.585 1.00 6.04 206 PHE A C 1
ATOM 2543 O O . PHE A 1 177 ? 1.324 57.909 44.080 1.00 6.24 206 PHE A O 1
ATOM 2560 N N . VAL A 1 178 ? 3.403 57.019 44.285 1.00 5.84 207 VAL A N 1
ATOM 2561 C CA . VAL A 1 178 ? 3.387 56.839 45.736 1.00 5.60 207 VAL A CA 1
ATOM 2562 C C . VAL A 1 178 ? 4.777 57.233 46.223 1.00 5.89 207 VAL A C 1
ATOM 2563 O O . VAL A 1 178 ? 5.777 56.665 45.761 1.00 6.74 207 VAL A O 1
ATOM 2576 N N . VAL A 1 179 ? 4.851 58.210 47.137 1.00 5.23 208 VAL A N 1
ATOM 2577 C CA . VAL A 1 179 ? 6.110 58.711 47.686 1.00 5.78 208 VAL A CA 1
ATOM 2578 C C . VAL A 1 179 ? 5.986 58.803 49.200 1.00 5.68 208 VAL A C 1
ATOM 2579 O O . VAL A 1 179 ? 5.077 59.469 49.716 1.00 6.80 208 VAL A O 1
ATOM 2592 N N . PHE A 1 180 ? 6.910 58.169 49.908 1.00 5.96 209 PHE A N 1
ATOM 2593 C CA . PHE A 1 180 ? 6.971 58.238 51.360 1.00 6.70 209 PHE A CA 1
ATOM 2594 C C . PHE A 1 180 ? 7.773 59.449 51.842 1.00 6.78 209 PHE A C 1
ATOM 2595 O O . PHE A 1 180 ? 8.777 59.826 51.224 1.00 7.58 209 PHE A O 1
ATOM 2612 N N . ASP A 1 181 ? 7.386 59.999 53.003 1.00 6.71 210 ASP A N 1
ATOM 2613 C CA . ASP A 1 181 ? 8.234 60.954 53.722 1.00 6.98 210 ASP A CA 1
ATOM 2614 C C . ASP A 1 181 ? 8.666 60.284 55.017 1.00 6.60 210 ASP A C 1
ATOM 2615 O O . ASP A 1 181 ? 7.914 60.277 56.010 1.00 7.13 210 ASP A O 1
ATOM 2624 N N . PRO A 1 182 ? 9.873 59.731 55.069 1.00 6.77 211 PRO A N 1
ATOM 2625 C CA . PRO A 1 182 ? 10.285 58.928 56.223 1.00 7.23 211 PRO A CA 1
ATOM 2626 C C . PRO A 1 182 ? 10.687 59.725 57.446 1.00 6.89 211 PRO A C 1
ATOM 2627 O O . PRO A 1 182 ? 11.043 59.124 58.463 1.00 7.71 211 PRO A O 1
ATOM 2638 N N . SER A 1 183 ? 10.595 61.057 57.394 1.00 7.16 212 SER A N 1
ATOM 2639 C CA . SER A 1 183 ? 10.729 61.856 58.607 1.00 7.32 212 SER A CA 1
ATOM 2640 C C . SER A 1 183 ? 9.575 61.631 59.576 1.00 7.08 212 SER A C 1
ATOM 2641 O O . SER A 1 183 ? 9.675 62.012 60.748 1.00 8.46 212 SER A O 1
ATOM 2649 N N . SER A 1 184 ? 8.466 61.094 59.102 1.00 6.60 213 SER A N 1
ATOM 2650 C CA . SER A 1 184 ? 7.276 60.840 59.901 1.00 6.39 213 SER A CA 1
ATOM 2651 C C . SER A 1 184 ? 7.164 59.339 60.096 1.00 6.44 213 SER A C 1
ATOM 2652 O O . SER A 1 184 ? 6.979 58.595 59.121 1.00 7.45 213 SER A O 1
ATOM 2660 N N . VAL A 1 185 ? 7.331 58.876 61.335 1.00 6.84 214 VAL A N 1
ATOM 2661 C CA . VAL A 1 185 ? 7.450 57.452 61.612 1.00 7.15 214 VAL A CA 1
ATOM 2662 C C . VAL A 1 185 ? 6.892 57.164 62.990 1.00 7.04 214 VAL A C 1
ATOM 2663 O O . VAL A 1 185 ? 7.010 57.969 63.905 1.00 7.54 214 VAL A O 1
ATOM 2676 N N . SER A 1 186 ? 6.287 55.988 63.134 1.00 7.15 215 SER A N 1
ATOM 2677 C CA A SER A 1 186 ? 5.824 55.515 64.429 0.52 7.73 215 SER A CA 1
ATOM 2678 C CA B SER A 1 186 ? 5.786 55.515 64.422 0.48 7.47 215 SER A CA 1
ATOM 2679 C C . SER A 1 186 ? 5.877 53.999 64.416 1.00 7.60 215 SER A C 1
ATOM 2680 O O . SER A 1 186 ? 5.430 53.375 63.455 1.00 7.50 215 SER A O 1
ATOM 2695 N N . GLY A 1 187 ? 6.454 53.411 65.450 1.00 7.90 216 GLY A N 1
ATOM 2696 C CA . GLY A 1 187 ? 6.579 51.971 65.469 1.00 8.62 216 GLY A CA 1
ATOM 2697 C C . GLY A 1 187 ? 7.398 51.433 64.329 1.00 8.07 216 GLY A C 1
ATOM 2698 O O . GLY A 1 187 ? 7.190 50.292 63.905 1.00 9.01 216 GLY A O 1
ATOM 2702 N N . GLY A 1 188 ? 8.312 52.239 63.793 1.00 8.72 217 GLY A N 1
ATOM 2703 C CA . GLY A 1 188 ? 9.122 51.803 62.672 1.00 8.73 217 GLY A CA 1
ATOM 2704 C C . GLY A 1 188 ? 8.385 51.738 61.358 1.00 8.41 217 GLY A C 1
ATOM 2705 O O . GLY A 1 188 ? 8.870 51.094 60.420 1.00 10.45 217 GLY A O 1
ATOM 2709 N N . VAL A 1 189 ? 7.238 52.398 61.249 1.00 7.25 218 VAL A N 1
ATOM 2710 C CA . VAL A 1 189 ? 6.385 52.392 60.059 1.00 8.23 218 VAL A CA 1
ATOM 2711 C C . VAL A 1 189 ? 6.244 53.847 59.616 1.00 6.84 218 VAL A C 1
ATOM 2712 O O . VAL A 1 189 ? 5.843 54.695 60.425 1.00 7.56 218 VAL A O 1
ATOM 2725 N N . THR A 1 190 ? 6.588 54.162 58.366 1.00 7.01 219 THR A N 1
ATOM 2726 C CA . THR A 1 190 ? 6.462 55.549 57.918 1.00 6.57 219 THR A CA 1
ATOM 2727 C C . THR A 1 190 ? 4.989 55.950 57.893 1.00 6.42 219 THR A C 1
ATOM 2728 O O . THR A 1 190 ? 4.139 55.225 57.371 1.00 7.03 219 THR A O 1
ATOM 2739 N N . GLN A 1 191 ? 4.684 57.117 58.453 1.00 6.57 220 GLN A N 1
ATOM 2740 C CA . GLN A 1 191 ? 3.310 57.558 58.587 1.00 6.91 220 GLN A CA 1
ATOM 2741 C C . GLN A 1 191 ? 2.871 58.519 57.505 1.00 6.73 220 GLN A C 1
ATOM 2742 O O . GLN A 1 191 ? 1.667 58.671 57.300 1.00 7.71 220 GLN A O 1
ATOM 2756 N N . THR A 1 192 ? 3.793 59.210 56.834 1.00 6.40 221 THR A N 1
ATOM 2757 C CA . THR A 1 192 ? 3.425 60.184 55.815 1.00 6.24 221 THR A CA 1
ATOM 2758 C C . THR A 1 192 ? 3.676 59.620 54.429 1.00 6.19 221 THR A C 1
ATOM 2759 O O . THR A 1 192 ? 4.791 59.187 54.106 1.00 6.82 221 THR A O 1
ATOM 2770 N N . ILE A 1 193 ? 2.619 59.615 53.627 1.00 6.13 222 ILE A N 1
ATOM 2771 C CA . ILE A 1 193 ? 2.638 59.094 52.268 1.00 6.28 222 ILE A CA 1
ATOM 2772 C C . ILE A 1 193 ? 1.916 60.089 51.382 1.00 6.25 222 ILE A C 1
ATOM 2773 O O . ILE A 1 193 ? 0.822 60.544 51.722 1.00 6.84 222 ILE A O 1
ATOM 2789 N N . TYR A 1 194 ? 2.526 60.447 50.260 1.00 5.52 223 TYR A N 1
ATOM 2790 C CA . TYR A 1 194 ? 1.897 61.259 49.229 1.00 5.73 223 TYR A CA 1
ATOM 2791 C C . TYR A 1 194 ? 1.551 60.368 48.046 1.00 5.90 223 TYR A C 1
ATOM 2792 O O . TYR A 1 194 ? 2.355 59.511 47.650 1.00 6.64 223 TYR A O 1
ATOM 2810 N N . ILE A 1 195 ? 0.376 60.587 47.465 1.00 5.96 224 ILE A N 1
ATOM 2811 C CA . ILE A 1 195 ? -0.021 59.866 46.270 1.00 6.10 224 ILE A CA 1
ATOM 2812 C C . ILE A 1 195 ? -0.556 60.840 45.237 1.00 5.37 224 ILE A C 1
ATOM 2813 O O . ILE A 1 195 ? -1.065 61.918 45.560 1.00 6.09 224 ILE A O 1
ATOM 2829 N N . GLY A 1 196 ? -0.457 60.424 43.978 1.00 5.43 225 GLY A N 1
ATOM 2830 C CA . GLY A 1 196 ? -1.014 61.168 42.867 1.00 6.13 225 GLY A CA 1
ATOM 2831 C C . GLY A 1 196 ? -2.014 60.323 42.107 1.00 5.19 225 GLY A C 1
ATOM 2832 O O . GLY A 1 196 ? -1.878 59.096 42.022 1.00 6.55 225 GLY A O 1
ATOM 2836 N N . VAL A 1 197 ? -3.017 60.990 41.532 1.00 5.65 226 VAL A N 1
ATOM 2837 C CA . VAL A 1 197 ? -4.093 60.332 40.810 1.00 5.79 226 VAL A CA 1
ATOM 2838 C C . VAL A 1 197 ? -4.190 60.923 39.413 1.00 5.52 226 VAL A C 1
ATOM 2839 O O . VAL A 1 197 ? -4.131 62.150 39.226 1.00 5.77 226 VAL A O 1
ATOM 2852 N N . SER A 1 198 ? -4.347 60.037 38.433 1.00 5.88 227 SER A N 1
ATOM 2853 C CA . SER A 1 198 ? -4.314 60.401 37.022 1.00 5.81 227 SER A CA 1
ATOM 2854 C C . SER A 1 198 ? -5.712 60.804 36.559 1.00 5.54 227 SER A C 1
ATOM 2855 O O . SER A 1 198 ? -6.385 60.090 35.829 1.00 6.37 227 SER A O 1
ATOM 2863 N N . ARG A 1 199 ? -6.149 61.979 37.012 1.00 5.58 228 ARG A N 1
ATOM 2864 C CA . ARG A 1 199 ? -7.439 62.532 36.660 1.00 5.81 228 ARG A CA 1
ATOM 2865 C C . ARG A 1 199 ? -7.389 64.036 36.845 1.00 5.51 228 ARG A C 1
ATOM 2866 O O . ARG A 1 199 ? -6.593 64.553 37.633 1.00 6.06 228 ARG A O 1
ATOM 2887 N N . THR A 1 200 ? -8.251 64.734 36.123 1.00 6.21 229 THR A N 1
ATOM 2888 C CA . THR A 1 200 ? -8.485 66.151 36.335 1.00 6.74 229 THR A CA 1
ATOM 2889 C C . THR A 1 200 ? -9.931 66.403 36.739 1.00 6.05 229 THR A C 1
ATOM 2890 O O . THR A 1 200 ? -10.818 65.560 36.540 1.00 7.45 229 THR A O 1
ATOM 2901 N N . GLY A 1 201 ? -10.169 67.552 37.352 1.00 6.70 230 GLY A N 1
ATOM 2902 C CA . GLY A 1 201 ? -11.506 67.931 37.761 1.00 7.01 230 GLY A CA 1
ATOM 2903 C C . GLY A 1 201 ? -11.973 67.336 39.065 1.00 6.42 230 GLY A C 1
ATOM 2904 O O . GLY A 1 201 ? -13.132 67.533 39.442 1.00 7.12 230 GLY A O 1
ATOM 2908 N N . ALA A 1 202 ? -11.100 66.606 39.753 1.00 6.54 231 ALA A N 1
ATOM 2909 C CA . ALA A 1 202 ? -11.354 66.015 41.061 1.00 6.33 231 ALA A CA 1
ATOM 2910 C C . ALA A 1 202 ? -10.010 66.000 41.778 1.00 6.74 231 ALA A C 1
ATOM 2911 O O . ALA A 1 202 ? -8.961 66.272 41.182 1.00 7.22 231 ALA A O 1
ATOM 2918 N N . ASN A 1 203 ? -10.025 65.646 43.059 1.00 6.28 232 ASN A N 1
ATOM 2919 C CA . ASN A 1 203 ? -8.788 65.690 43.821 1.00 6.16 232 ASN A CA 1
ATOM 2920 C C . ASN A 1 203 ? -7.780 64.695 43.250 1.00 5.57 232 ASN A C 1
ATOM 2921 O O . ASN A 1 203 ? -8.131 63.579 42.852 1.00 6.43 232 ASN A O 1
ATOM 2932 N N . ASN A 1 204 ? -6.514 65.074 43.243 1.00 5.53 233 ASN A N 1
ATOM 2933 C CA . ASN A 1 204 ? -5.520 64.245 42.571 1.00 5.72 233 ASN A CA 1
ATOM 2934 C C . ASN A 1 204 ? -4.114 64.300 43.145 1.00 5.71 233 ASN A C 1
ATOM 2935 O O . ASN A 1 204 ? -3.238 63.628 42.600 1.00 5.58 233 ASN A O 1
ATOM 2946 N N . ILE A 1 205 ? -3.868 65.006 44.237 1.00 5.76 234 ILE A N 1
ATOM 2947 C CA . ILE A 1 205 ? -2.661 64.831 45.027 1.00 5.91 234 ILE A CA 1
ATOM 2948 C C . ILE A 1 205 ? -3.129 64.772 46.464 1.00 5.66 234 ILE A C 1
ATOM 2949 O O . ILE A 1 205 ? -3.879 65.656 46.902 1.00 6.59 234 ILE A O 1
ATOM 2965 N N . TYR A 1 206 ? -2.745 63.717 47.183 1.00 5.93 235 TYR A N 1
ATOM 2966 C CA . TYR A 1 206 ? -3.215 63.499 48.538 1.00 6.67 235 TYR A CA 1
ATOM 2967 C C . TYR A 1 206 ? -2.042 63.210 49.468 1.00 6.37 235 TYR A C 1
ATOM 2968 O O . TYR A 1 206 ? -1.004 62.665 49.044 1.00 7.10 235 TYR A O 1
ATOM 2986 N N . LYS A 1 207 ? -2.235 63.530 50.746 1.00 6.31 236 LYS A N 1
ATOM 2987 C CA . LYS A 1 207 ? -1.258 63.279 51.797 1.00 6.50 236 LYS A CA 1
ATOM 2988 C C . LYS A 1 207 ? -1.938 62.498 52.913 1.00 6.18 236 LYS A C 1
ATOM 2989 O O . LYS A 1 207 ? -3.006 62.905 53.390 1.00 7.09 236 LYS A O 1
ATOM 3008 N N . SER A 1 208 ? -1.334 61.395 53.335 1.00 6.54 237 SER A N 1
ATOM 3009 C CA . SER A 1 208 ? -1.717 60.692 54.551 1.00 6.39 237 SER A CA 1
ATOM 3010 C C . SER A 1 208 ? -0.659 60.975 55.603 1.00 6.53 237 SER A C 1
ATOM 3011 O O . SER A 1 208 ? 0.533 61.048 55.283 1.00 6.83 237 SER A O 1
ATOM 3019 N N . THR A 1 209 ? -1.095 61.102 56.854 1.00 7.27 238 THR A N 1
ATOM 3020 C CA . THR A 1 209 ? -0.181 61.197 57.989 1.00 7.31 238 THR A CA 1
ATOM 3021 C C . THR A 1 209 ? -0.418 60.068 58.977 1.00 7.58 238 THR A C 1
ATOM 3022 O O . THR A 1 209 ? 0.100 60.121 60.094 1.00 8.77 238 THR A O 1
ATOM 3033 N N . ASP A 1 210 ? -1.170 59.035 58.589 1.00 7.38 239 ASP A N 1
ATOM 3034 C CA . ASP A 1 210 ? -1.465 57.913 59.466 1.00 7.71 239 ASP A CA 1
ATOM 3035 C C . ASP A 1 210 ? -1.114 56.590 58.804 1.00 8.30 239 ASP A C 1
ATOM 3036 O O . ASP A 1 210 ? -1.725 55.549 59.110 1.00 9.59 239 ASP A O 1
ATOM 3045 N N . GLY A 1 211 ? -0.102 56.588 57.952 1.00 7.49 240 GLY A N 1
ATOM 3046 C CA . GLY A 1 211 ? 0.413 55.351 57.397 1.00 7.94 240 GLY A CA 1
ATOM 3047 C C . GLY A 1 211 ? -0.428 54.792 56.284 1.00 7.65 240 GLY A C 1
ATOM 3048 O O . GLY A 1 211 ? -0.328 53.589 55.977 1.00 8.60 240 GLY A O 1
ATOM 3052 N N . GLY A 1 212 ? -1.226 55.632 55.631 1.00 7.13 241 GLY A N 1
ATOM 3053 C CA . GLY A 1 212 ? -2.015 55.212 54.490 1.00 8.92 241 GLY A CA 1
ATOM 3054 C C . GLY A 1 212 ? -3.442 54.813 54.775 1.00 9.88 241 GLY A C 1
ATOM 3055 O O . GLY A 1 212 ? -4.114 54.320 53.861 1.00 11.54 241 GLY A O 1
ATOM 3059 N N . SER A 1 213 ? -3.924 55.010 55.989 1.00 8.74 242 SER A N 1
ATOM 3060 C CA A SER A 1 213 ? -5.309 54.679 56.306 0.44 8.61 242 SER A CA 1
ATOM 3061 C CA B SER A 1 213 ? -5.309 54.680 56.310 0.56 11.82 242 SER A CA 1
ATOM 3062 C C . SER A 1 213 ? -6.273 55.747 55.808 1.00 9.82 242 SER A C 1
ATOM 3063 O O . SER A 1 213 ? -7.369 55.419 55.317 1.00 10.21 242 SER A O 1
ATOM 3078 N N . THR A 1 214 ? -5.908 57.019 55.958 1.00 8.55 243 THR A N 1
ATOM 3079 C CA . THR A 1 214 ? -6.725 58.127 55.496 1.00 7.94 243 THR A CA 1
ATOM 3080 C C . THR A 1 214 ? -5.831 59.107 54.758 1.00 7.69 243 THR A C 1
ATOM 3081 O O . THR A 1 214 ? -4.632 59.242 55.043 1.00 8.01 243 THR A O 1
ATOM 3092 N N . PHE A 1 215 ? -6.437 59.791 53.793 1.00 7.39 244 PHE A N 1
ATOM 3093 C CA . PHE A 1 215 ? -5.736 60.743 52.953 1.00 7.41 244 PHE A CA 1
ATOM 3094 C C . PHE A 1 215 ? -6.524 62.045 52.863 1.00 8.34 244 PHE A C 1
ATOM 3095 O O . PHE A 1 215 ? -7.760 62.040 52.881 1.00 9.67 244 PHE A O 1
ATOM 3112 N N . THR A 1 216 ? -5.799 63.153 52.731 1.00 7.02 245 THR A N 1
ATOM 3113 C CA . THR A 1 216 ? -6.361 64.493 52.587 1.00 6.89 245 THR A CA 1
ATOM 3114 C C . THR A 1 216 ? -5.878 65.072 51.264 1.00 6.21 245 THR A C 1
ATOM 3115 O O . THR A 1 216 ? -4.693 65.007 50.948 1.00 6.83 245 THR A O 1
ATOM 3126 N N . ALA A 1 217 ? -6.801 65.629 50.484 1.00 6.43 246 ALA A N 1
ATOM 3127 C CA . ALA A 1 217 ? -6.438 66.220 49.206 1.00 6.06 246 ALA A CA 1
ATOM 3128 C C . ALA A 1 217 ? -5.715 67.534 49.417 1.00 6.46 246 ALA A C 1
ATOM 3129 O O . ALA A 1 217 ? -6.112 68.348 50.256 1.00 6.95 246 ALA A O 1
ATOM 3136 N N . ILE A 1 218 ? -4.663 67.762 48.629 1.00 6.46 247 ILE A N 1
ATOM 3137 C CA . ILE A 1 218 ? -3.852 68.958 48.751 1.00 6.56 247 ILE A CA 1
ATOM 3138 C C . ILE A 1 218 ? -3.487 69.623 47.429 1.00 7.00 247 ILE A C 1
ATOM 3139 O O . ILE A 1 218 ? -2.780 70.638 47.447 1.00 7.60 247 ILE A O 1
ATOM 3155 N N . GLN A 1 219 ? -3.918 69.097 46.278 1.00 5.81 248 GLN A N 1
ATOM 3156 C CA . GLN A 1 219 ? -3.381 69.640 45.034 1.00 6.02 248 GLN A CA 1
ATOM 3157 C C . GLN A 1 219 ? -3.747 71.114 44.900 1.00 5.88 248 GLN A C 1
ATOM 3158 O O . GLN A 1 219 ? -4.861 71.518 45.238 1.00 6.47 248 GLN A O 1
ATOM 3172 N N . PRO A 1 220 ? -2.849 71.905 44.297 1.00 6.44 249 PRO A N 1
ATOM 3173 C CA . PRO A 1 220 ? -3.125 73.334 44.102 1.00 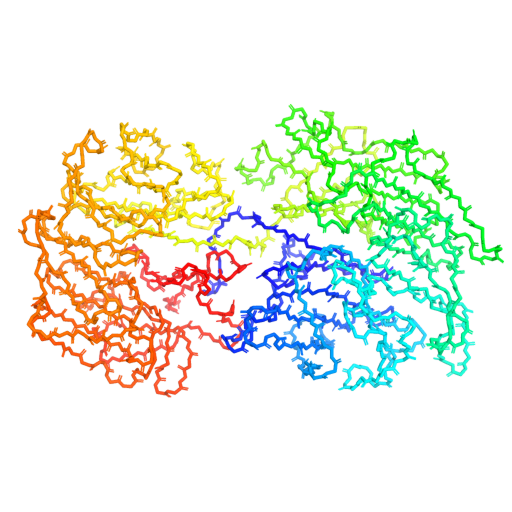6.55 249 PRO A CA 1
ATOM 3174 C C . PRO A 1 220 ? -4.015 73.637 42.899 1.00 6.21 249 PRO A C 1
ATOM 3175 O O . PRO A 1 220 ? -4.587 74.731 42.837 1.00 7.02 249 PRO A O 1
ATOM 3186 N N . ASP A 1 221 ? -4.118 72.722 41.928 1.00 6.31 250 ASP A N 1
ATOM 3187 C CA . ASP A 1 221 ? -4.873 73.021 40.712 1.00 5.91 250 ASP A CA 1
ATOM 3188 C C . ASP A 1 221 ? -5.247 71.708 40.027 1.00 6.80 250 ASP A C 1
ATOM 3189 O O . ASP A 1 221 ? -4.437 71.139 39.288 1.00 6.84 250 ASP A O 1
ATOM 3198 N N . ASN A 1 222 ? -6.470 71.249 40.239 1.00 6.62 251 ASN A N 1
ATOM 3199 C CA . ASN A 1 222 ? -6.925 69.991 39.647 1.00 6.59 251 ASN A CA 1
ATOM 3200 C C . ASN A 1 222 ? -7.197 70.084 38.138 1.00 7.00 251 ASN A C 1
ATOM 3201 O O . ASN A 1 222 ? -7.690 69.087 37.581 1.00 7.50 251 ASN A O 1
ATOM 3212 N N . SER A 1 223 ? -6.838 71.178 37.469 1.00 6.83 252 SER A N 1
ATOM 3213 C CA . SER A 1 223 ? -6.848 71.232 36.021 1.00 7.42 252 SER A CA 1
ATOM 3214 C C . SER A 1 223 ? -5.778 70.347 35.409 1.00 6.98 252 SER A C 1
ATOM 3215 O O . SER A 1 223 ? -5.820 70.083 34.204 1.00 7.55 252 SER A O 1
ATOM 3223 N N . PHE A 1 224 ? -4.775 69.948 36.194 1.00 6.11 253 PHE A N 1
ATOM 3224 C CA . PHE A 1 224 ? -3.661 69.135 35.725 1.00 6.52 253 PHE A CA 1
ATOM 3225 C C . PHE A 1 224 ? -3.506 67.932 36.622 1.00 5.74 253 PHE A C 1
ATOM 3226 O O . PHE A 1 224 ? -3.720 68.030 37.833 1.00 6.88 253 PHE A O 1
ATOM 3243 N N . MET A 1 225 ? -3.123 66.814 36.031 1.00 5.93 254 MET A N 1
ATOM 3244 C CA . MET A 1 225 ? -2.901 65.580 36.773 1.00 6.46 254 MET A CA 1
ATOM 3245 C C . MET A 1 225 ? -1.413 65.320 36.911 1.00 5.64 254 MET A C 1
ATOM 3246 O O . MET A 1 225 ? -0.636 65.530 35.957 1.00 6.41 254 MET A O 1
ATOM 3260 N N . PRO A 1 226 ? -0.982 64.851 38.067 1.00 5.74 255 PRO A N 1
ATOM 3261 C CA . PRO A 1 226 ? 0.435 64.561 38.225 1.00 5.88 255 PRO A CA 1
ATOM 3262 C C . PRO A 1 226 ? 0.871 63.394 37.365 1.00 6.10 255 PRO A C 1
ATOM 3263 O O . PRO A 1 226 ? 0.132 62.414 37.184 1.00 6.70 255 PRO A O 1
ATOM 3274 N N . HIS A 1 227 ? 2.110 63.502 36.872 1.00 5.49 256 HIS A N 1
ATOM 3275 C CA . HIS A 1 227 ? 2.793 62.406 36.196 1.00 5.29 256 HIS A CA 1
ATOM 3276 C C . HIS A 1 227 ? 3.794 61.732 37.111 1.00 5.29 256 HIS A C 1
ATOM 3277 O O . HIS A 1 227 ? 3.818 60.501 37.208 1.00 6.00 256 HIS A O 1
ATOM 3292 N N . ARG A 1 228 ? 4.652 62.540 37.734 1.00 5.94 257 ARG A N 1
ATOM 3293 C CA . ARG A 1 228 ? 5.722 62.041 38.573 1.00 6.28 257 ARG A CA 1
ATOM 3294 C C . ARG A 1 228 ? 5.942 63.016 39.713 1.00 5.47 257 ARG A C 1
ATOM 3295 O O . ARG A 1 228 ? 5.686 64.219 39.587 1.00 5.96 257 ARG A O 1
ATOM 3316 N N . ALA A 1 229 ? 6.471 62.496 40.818 1.00 6.27 258 ALA A N 1
ATOM 3317 C CA . ALA A 1 229 ? 6.839 63.322 41.954 1.00 5.71 258 ALA A CA 1
ATOM 3318 C C . ALA A 1 229 ? 8.043 62.706 42.627 1.00 6.27 258 ALA A C 1
ATOM 3319 O O . ALA A 1 229 ? 8.241 61.484 42.567 1.00 6.90 258 ALA A O 1
ATOM 3326 N N . VAL A 1 230 ? 8.825 63.547 43.293 1.00 5.91 259 VAL A N 1
ATOM 3327 C CA . VAL A 1 230 ? 10.014 63.092 44.004 1.00 6.34 259 VAL A CA 1
ATOM 3328 C C . VAL A 1 230 ? 10.201 63.962 45.234 1.00 6.28 259 VAL A C 1
ATOM 3329 O O . VAL A 1 230 ? 10.021 65.185 45.174 1.00 6.81 259 VAL A O 1
ATOM 3342 N N . LEU A 1 231 ? 10.571 63.332 46.346 1.00 5.94 260 LEU A N 1
ATOM 3343 C CA . LEU A 1 231 ? 10.885 64.025 47.585 1.00 6.51 260 LEU A CA 1
ATOM 3344 C C . LEU A 1 231 ? 12.393 64.171 47.714 1.00 6.36 260 LEU A C 1
ATOM 3345 O O . LEU A 1 231 ? 13.147 63.207 47.533 1.00 7.51 260 LEU A O 1
ATOM 3361 N N . SER A 1 232 ? 12.832 65.376 48.035 1.00 6.76 261 SER A N 1
ATOM 3362 C CA . SER A 1 232 ? 14.243 65.610 48.286 1.00 6.82 261 SER A CA 1
ATOM 3363 C C . SER A 1 232 ? 14.747 64.732 49.431 1.00 6.96 261 SER A C 1
ATOM 3364 O O . SER A 1 232 ? 14.003 64.317 50.323 1.00 7.27 261 SER A O 1
ATOM 3372 N N . SER A 1 233 ? 16.047 64.458 49.408 1.00 8.23 262 SER A N 1
ATOM 3373 C CA . SER A 1 233 ? 16.651 63.572 50.407 1.00 8.75 262 SER A CA 1
ATOM 3374 C C . SER A 1 233 ? 16.421 64.066 51.827 1.00 8.98 262 SER A C 1
ATOM 3375 O O . SER A 1 233 ? 16.275 63.250 52.757 1.00 9.65 262 SER A O 1
ATOM 3383 N N . ASP A 1 234 ? 16.432 65.384 52.031 1.00 8.22 263 ASP A N 1
ATOM 3384 C CA . ASP A 1 234 ? 16.234 65.950 53.352 1.00 9.27 263 ASP A CA 1
ATOM 3385 C C . ASP A 1 234 ? 14.774 66.008 53.765 1.00 8.11 263 ASP A C 1
ATOM 3386 O O . ASP A 1 234 ? 14.471 66.546 54.835 1.00 8.97 263 ASP A O 1
ATOM 3395 N N . ASN A 1 235 ? 13.867 65.477 52.942 1.00 7.00 264 ASN A N 1
ATOM 3396 C CA . ASN A 1 235 ? 12.443 65.380 53.232 1.00 7.15 264 ASN A CA 1
ATOM 3397 C C . ASN A 1 235 ? 11.731 66.721 53.188 1.00 8.03 264 ASN A C 1
ATOM 3398 O O . ASN A 1 235 ? 10.540 66.799 53.520 1.00 8.98 264 ASN A O 1
ATOM 3409 N N . SER A 1 236 ? 12.391 67.774 52.739 1.00 7.41 265 SER A N 1
ATOM 3410 C CA . SER A 1 236 ? 11.807 69.101 52.845 1.00 7.50 265 SER A CA 1
ATOM 3411 C C . SER A 1 236 ? 10.903 69.475 51.692 1.00 7.19 265 SER A C 1
ATOM 3412 O O . SER A 1 236 ? 10.052 70.361 51.870 1.00 7.85 265 SER A O 1
ATOM 3420 N N . THR A 1 237 ? 11.080 68.886 50.522 1.00 6.80 266 THR A N 1
ATOM 3421 C CA . THR A 1 237 ? 10.478 69.433 49.309 1.00 7.22 266 THR A CA 1
ATOM 3422 C C . THR A 1 237 ? 10.071 68.315 48.370 1.00 6.35 266 THR A C 1
ATOM 3423 O O . THR A 1 237 ? 10.881 67.446 48.026 1.00 7.14 266 THR A O 1
ATOM 3434 N N . LEU A 1 238 ? 8.803 68.326 47.968 1.00 6.30 267 LEU A N 1
ATOM 3435 C CA . LEU A 1 238 ? 8.264 67.391 46.981 1.00 5.69 267 LEU A CA 1
ATOM 3436 C C . LEU A 1 238 ? 8.099 68.141 45.669 1.00 6.39 267 LEU A C 1
ATOM 3437 O O . LEU A 1 238 ? 7.406 69.163 45.622 1.00 8.20 267 LEU A O 1
ATOM 3453 N N . TYR A 1 239 ? 8.711 67.650 44.606 1.00 5.59 268 TYR A N 1
ATOM 3454 C CA . TYR A 1 239 ? 8.614 68.255 43.283 1.00 5.86 268 TYR A CA 1
ATOM 3455 C C . TYR A 1 239 ? 7.696 67.404 42.427 1.00 5.81 268 TYR A C 1
ATOM 3456 O O . TYR A 1 239 ? 7.790 66.180 42.462 1.00 6.40 268 TYR A O 1
ATOM 3474 N N . VAL A 1 240 ? 6.816 68.055 41.655 1.00 5.86 269 VAL A N 1
ATOM 3475 C CA . VAL A 1 240 ? 5.763 67.371 40.902 1.00 6.00 269 VAL A CA 1
ATOM 3476 C C . VAL A 1 240 ? 5.673 67.914 39.482 1.00 5.77 269 VAL A C 1
ATOM 3477 O O . VAL A 1 240 ? 5.539 69.133 39.280 1.00 6.58 269 VAL A O 1
ATOM 3490 N N . ALA A 1 241 ? 5.707 67.014 38.504 1.00 5.44 270 ALA A N 1
ATOM 3491 C CA . ALA A 1 241 ? 5.452 67.341 37.102 1.00 5.66 270 ALA A CA 1
ATOM 3492 C C . ALA A 1 241 ? 4.031 66.930 36.763 1.00 5.22 270 ALA A C 1
ATOM 3493 O O . ALA A 1 241 ? 3.625 65.821 37.121 1.00 5.69 270 ALA A O 1
ATOM 3500 N N . MET A 1 242 ? 3.285 67.808 36.076 1.00 5.40 271 MET A N 1
ATOM 3501 C CA . MET A 1 242 ? 1.897 67.526 35.752 1.00 5.78 271 MET A CA 1
ATOM 3502 C C . MET A 1 242 ? 1.522 68.031 34.374 1.00 5.75 271 MET A C 1
ATOM 3503 O O . MET A 1 242 ? 2.178 68.898 33.790 1.00 6.02 271 MET A O 1
ATOM 3517 N N . ALA A 1 243 ? 0.412 67.490 33.869 1.00 5.92 272 ALA A N 1
ATOM 3518 C CA . ALA A 1 243 ? -0.114 67.885 32.569 1.00 6.24 272 ALA A CA 1
ATOM 3519 C C . ALA A 1 243 ? -1.611 67.635 32.526 1.00 5.51 272 ALA A C 1
ATOM 3520 O O . ALA A 1 243 ? -2.172 67.002 33.413 1.00 6.32 272 ALA A O 1
ATOM 3527 N N . ASP A 1 244 ? -2.277 68.131 31.471 1.00 6.19 273 ASP A N 1
ATOM 3528 C CA . ASP A 1 244 ? -3.727 67.977 31.374 1.00 6.58 273 ASP A CA 1
ATOM 3529 C C . ASP A 1 244 ? -4.138 66.652 30.744 1.00 7.42 273 ASP A C 1
ATOM 3530 O O . ASP A 1 244 ? -5.342 66.379 30.638 1.00 9.62 273 ASP A O 1
ATOM 3539 N N . GLY A 1 245 ? -3.173 65.831 30.336 1.00 6.90 274 GLY A N 1
ATOM 3540 C CA . GLY A 1 245 ? -3.399 64.440 30.012 1.00 7.09 274 GLY A CA 1
ATOM 3541 C C . GLY A 1 245 ? -2.281 63.632 30.640 1.00 5.87 274 GLY A C 1
ATOM 3542 O O . GLY A 1 245 ? -1.289 64.204 31.108 1.00 7.09 274 GLY A O 1
ATOM 3546 N N . GLU A 1 246 ? -2.433 62.312 30.635 1.00 6.01 275 GLU A N 1
ATOM 3547 C CA . GLU A 1 246 ? -1.532 61.418 31.340 1.00 6.08 275 GLU A CA 1
ATOM 3548 C C . GLU A 1 246 ? -0.276 61.077 30.550 1.00 6.01 275 GLU A C 1
ATOM 3549 O O . GLU A 1 246 ? 0.664 60.531 31.143 1.00 6.46 275 GLU A O 1
ATOM 3561 N N . GLY A 1 247 ? -0.230 61.391 29.263 1.00 6.35 276 GLY A N 1
ATOM 3562 C CA . GLY A 1 247 ? 0.902 61.026 28.443 1.00 6.55 276 GLY A CA 1
ATOM 3563 C C . GLY A 1 247 ? 0.853 59.564 28.059 1.00 6.09 276 GLY A C 1
ATOM 3564 O O . GLY A 1 247 ? -0.059 58.823 28.450 1.00 6.82 276 GLY A O 1
ATOM 3568 N N . PRO A 1 248 ? 1.832 59.103 27.263 1.00 6.53 277 PRO A N 1
ATOM 3569 C CA . PRO A 1 248 ? 2.962 59.879 26.730 1.00 7.13 277 PRO A CA 1
ATOM 3570 C C . PRO A 1 248 ? 2.620 60.664 25.476 1.00 8.33 277 PRO A C 1
ATOM 3571 O O . PRO A 1 248 ? 3.357 61.588 25.095 1.00 9.17 277 PRO A O 1
ATOM 3582 N N . SER A 1 249 ? 1.506 60.296 24.854 1.00 7.88 278 SER A N 1
ATOM 3583 C CA . SER A 1 249 ? 1.119 60.755 23.529 1.00 9.41 278 SER A CA 1
ATOM 3584 C C . SER A 1 249 ? -0.090 61.668 23.582 1.00 8.56 278 SER A C 1
ATOM 3585 O O . SER A 1 249 ? -0.684 61.964 22.541 1.00 10.97 278 SER A O 1
ATOM 3593 N N . ASN A 1 250 ? -0.468 62.110 24.772 1.00 8.02 279 ASN A N 1
ATOM 3594 C CA . ASN A 1 250 ? -1.492 63.114 24.980 1.00 8.04 279 ASN A CA 1
ATOM 3595 C C . ASN A 1 250 ? -1.006 64.064 26.067 1.00 7.54 279 ASN A C 1
ATOM 3596 O O . ASN A 1 250 ? 0.008 63.826 26.724 1.00 8.26 279 ASN A O 1
ATOM 3607 N N . GLY A 1 251 ? -1.746 65.158 26.222 1.00 8.77 280 GLY A N 1
ATOM 3608 C CA . GLY A 1 251 ? -1.385 66.245 27.114 1.00 8.86 280 GLY A CA 1
ATOM 3609 C C . GLY A 1 251 ? -0.932 67.443 26.309 1.00 9.44 280 GLY A C 1
ATOM 3610 O O . GLY A 1 251 ? 0.001 67.341 25.499 1.00 10.49 280 GLY A O 1
ATOM 3614 N N . GLY A 1 252 ? -1.649 68.559 26.456 1.00 8.63 281 GLY A N 1
ATOM 3615 C CA . GLY A 1 252 ? -1.374 69.759 25.690 1.00 9.30 281 GLY A CA 1
ATOM 3616 C C . GLY A 1 252 ? -0.856 70.929 26.500 1.00 7.82 281 GLY A C 1
ATOM 3617 O O . GLY A 1 252 ? -0.416 71.919 25.918 1.00 10.47 281 GLY A O 1
ATOM 3621 N N . SER A 1 253 ? -0.907 70.831 27.823 1.00 7.67 282 SER A N 1
ATOM 3622 C CA A SER A 1 253 ? -0.437 71.893 28.694 0.71 8.61 282 SER A CA 1
ATOM 3623 C CA B SER A 1 253 ? -0.516 71.914 28.719 0.29 6.95 282 SER A CA 1
ATOM 3624 C C . SER A 1 253 ? -0.158 71.286 30.054 1.00 6.45 282 SER A C 1
ATOM 3625 O O . SER A 1 253 ? -0.538 70.147 30.348 1.00 7.29 282 SER A O 1
ATOM 3640 N N . GLY A 1 254 ? 0.575 72.022 30.883 1.00 6.57 283 GLY A N 1
ATOM 3641 C CA . GLY A 1 254 ? 0.952 71.463 32.162 1.00 6.51 283 GLY A CA 1
ATOM 3642 C C . GLY A 1 254 ? 1.734 72.445 33.002 1.00 6.12 283 GLY A C 1
ATOM 3643 O O . GLY A 1 254 ? 1.793 73.644 32.719 1.00 6.80 283 GLY A O 1
ATOM 3647 N N . ARG A 1 255 ? 2.321 71.908 34.068 1.00 5.96 284 ARG A N 1
ATOM 3648 C CA . ARG A 1 255 ? 2.936 72.710 35.116 1.00 6.23 284 ARG A CA 1
ATOM 3649 C C . ARG A 1 255 ? 4.028 71.904 35.790 1.00 5.48 284 ARG A C 1
ATOM 3650 O O . ARG A 1 255 ? 4.037 70.669 35.727 1.00 6.11 284 ARG A O 1
ATOM 3671 N N . VAL A 1 256 ? 4.903 72.618 36.499 1.00 5.87 285 VAL A N 1
ATOM 3672 C CA . VAL A 1 256 ? 5.771 72.025 37.513 1.00 5.65 285 VAL A CA 1
ATOM 3673 C C . VAL A 1 256 ? 5.475 72.745 38.817 1.00 5.71 285 VAL A C 1
ATOM 3674 O O . VAL A 1 256 ? 5.417 73.976 38.838 1.00 6.04 285 VAL A O 1
ATOM 3687 N N . TYR A 1 257 ? 5.279 71.985 39.895 1.00 5.87 286 TYR A N 1
ATOM 3688 C CA . TYR A 1 257 ? 5.014 72.527 41.210 1.00 6.33 286 TYR A CA 1
ATOM 3689 C C . TYR A 1 257 ? 6.026 71.979 42.203 1.00 5.78 286 TYR A C 1
ATOM 3690 O O . TYR A 1 257 ? 6.558 70.873 42.039 1.00 7.25 286 TYR A O 1
ATOM 3708 N N . LYS A 1 258 ? 6.227 72.734 43.262 1.00 6.39 287 LYS A N 1
ATOM 3709 C CA A LYS A 1 258 ? 7.038 72.384 44.429 0.40 5.11 287 LYS A CA 1
ATOM 3710 C CA B LYS A 1 258 ? 6.930 72.187 44.401 0.60 9.63 287 LYS A CA 1
ATOM 3711 C C . LYS A 1 258 ? 6.149 72.462 45.668 1.00 6.62 287 LYS A C 1
ATOM 3712 O O . LYS A 1 258 ? 5.430 73.449 45.803 1.00 7.32 287 LYS A O 1
ATOM 3749 N N . LEU A 1 259 ? 6.255 71.496 46.578 1.00 6.33 288 LEU A N 1
ATOM 3750 C CA . LEU A 1 259 ? 5.605 71.526 47.880 1.00 6.87 288 LEU A CA 1
ATOM 3751 C C . LEU A 1 259 ? 6.687 71.534 48.948 1.00 7.03 288 LEU A C 1
ATOM 3752 O O . LEU A 1 259 ? 7.490 70.591 49.039 1.00 7.41 288 LEU A O 1
ATOM 3768 N N . VAL A 1 260 ? 6.710 72.571 49.769 1.00 7.12 289 VAL A N 1
ATOM 3769 C CA . VAL A 1 260 ? 7.618 72.616 50.911 1.00 7.73 289 VAL A CA 1
ATOM 3770 C C . VAL A 1 260 ? 6.849 72.018 52.080 1.00 7.05 289 VAL A C 1
ATOM 3771 O O . VAL A 1 260 ? 5.840 72.557 52.537 1.00 8.14 289 VAL A O 1
ATOM 3784 N N . THR A 1 261 ? 7.300 70.851 52.533 1.00 7.19 290 THR A N 1
ATOM 3785 C CA . THR A 1 261 ? 6.479 70.007 53.395 1.00 8.12 290 THR A CA 1
ATOM 3786 C C . THR A 1 261 ? 6.291 70.599 54.789 1.00 9.30 290 THR A C 1
ATOM 3787 O O . THR A 1 261 ? 5.253 70.353 55.413 1.00 11.79 290 THR A O 1
ATOM 3798 N N . ALA A 1 262 ? 7.240 71.375 55.300 1.00 8.91 291 ALA A N 1
ATOM 3799 C CA . ALA A 1 262 ? 7.120 71.880 56.668 1.00 10.68 291 ALA A CA 1
ATOM 3800 C C . ALA A 1 262 ? 5.894 72.763 56.829 1.00 9.43 291 ALA A C 1
ATOM 3801 O O . ALA A 1 262 ? 5.297 72.808 57.915 1.00 11.86 291 ALA A O 1
ATOM 3808 N N . THR A 1 263 ? 5.541 73.514 55.795 1.00 8.45 292 THR A N 1
ATOM 3809 C CA . THR A 1 263 ? 4.424 74.448 55.836 1.00 8.20 292 THR A CA 1
ATOM 3810 C C . THR A 1 263 ? 3.357 74.105 54.807 1.00 8.19 292 THR A C 1
ATOM 3811 O O . THR A 1 263 ? 2.413 74.880 54.626 1.00 9.61 292 THR A O 1
ATOM 3822 N N . GLY A 1 264 ? 3.463 72.962 54.147 1.00 7.63 293 GLY A N 1
ATOM 3823 C CA . GLY A 1 264 ? 2.495 72.609 53.137 1.00 8.55 293 GLY A CA 1
ATOM 3824 C C . GLY A 1 264 ? 2.391 73.614 52.012 1.00 7.76 293 GLY A C 1
ATOM 3825 O O . GLY A 1 264 ? 1.296 73.777 51.458 1.00 8.61 293 GLY A O 1
ATOM 3829 N N . THR A 1 265 ? 3.484 74.272 51.631 1.00 7.86 294 THR A N 1
ATOM 3830 C CA . THR A 1 265 ? 3.416 75.393 50.697 1.00 8.29 294 THR A CA 1
ATOM 3831 C C . THR A 1 265 ? 3.680 74.933 49.271 1.00 7.03 294 THR A C 1
ATOM 3832 O O . THR A 1 265 ? 4.789 74.474 48.971 1.00 7.61 294 THR A O 1
ATOM 3843 N N . TRP A 1 266 ? 2.706 75.174 48.377 1.00 6.75 295 TRP A N 1
ATOM 3844 C CA . TRP A 1 266 ? 2.871 74.904 46.960 1.00 6.79 295 TRP A CA 1
ATOM 3845 C C . TRP A 1 266 ? 3.313 76.167 46.231 1.00 6.47 295 TRP A C 1
ATOM 3846 O O . TRP A 1 266 ? 2.742 77.247 46.416 1.00 7.46 295 TRP A O 1
ATOM 3867 N N . THR A 1 267 ? 4.300 76.009 45.356 1.00 6.43 296 THR A N 1
ATOM 3868 C CA . THR A 1 267 ? 4.753 77.065 44.451 1.00 7.13 296 THR A CA 1
ATOM 3869 C C . THR A 1 267 ? 4.708 76.543 43.017 1.00 6.82 296 THR A C 1
ATOM 3870 O O . THR A 1 267 ? 5.265 75.472 42.723 1.00 6.60 296 THR A O 1
ATOM 3881 N N . ASN A 1 268 ? 4.065 77.295 42.126 1.00 6.77 297 ASN A N 1
ATOM 3882 C CA . ASN A 1 268 ? 4.107 77.026 40.693 1.00 6.53 297 ASN A CA 1
ATOM 3883 C C . ASN A 1 268 ? 5.466 77.454 40.167 1.00 6.61 297 ASN A C 1
ATOM 3884 O O . ASN A 1 268 ? 5.766 78.651 40.120 1.00 8.70 297 ASN A O 1
ATOM 3895 N N . ILE A 1 269 ? 6.306 76.476 3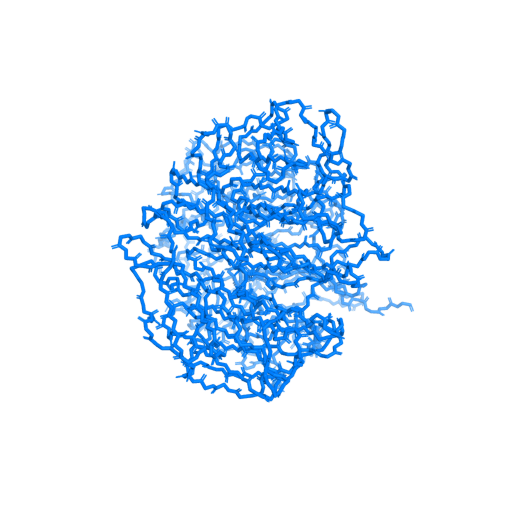9.818 1.00 6.44 298 ILE A N 1
ATOM 3896 C CA . ILE A 1 269 ? 7.662 76.709 39.328 1.00 6.61 298 ILE A CA 1
ATOM 3897 C C . ILE A 1 269 ? 7.783 76.316 37.861 1.00 7.31 298 ILE A C 1
ATOM 3898 O O . ILE A 1 269 ? 8.871 75.964 37.386 1.00 7.93 298 ILE A O 1
ATOM 3914 N N . THR A 1 270 ? 6.684 76.382 37.126 1.00 6.56 299 THR A N 1
ATOM 3915 C CA . THR A 1 270 ? 6.703 75.988 35.722 1.00 7.33 299 THR A CA 1
ATOM 3916 C C . THR A 1 270 ? 7.733 76.821 34.964 1.00 6.78 299 THR A C 1
ATOM 3917 O O . THR A 1 270 ? 7.658 78.056 34.991 1.00 7.76 299 THR A O 1
ATOM 3928 N N . PRO A 1 271 ? 8.672 76.198 34.270 1.00 7.16 300 PRO A N 1
ATOM 3929 C CA . PRO A 1 271 ? 9.739 76.974 33.612 1.00 7.97 300 PRO A CA 1
ATOM 3930 C C . PRO A 1 271 ? 9.207 78.080 32.717 1.00 8.32 300 PRO A C 1
ATOM 3931 O O . PRO A 1 271 ? 8.478 77.814 31.755 1.00 8.37 300 PRO A O 1
ATOM 3942 N N . ASN A 1 272 ? 9.579 79.314 33.028 1.00 9.28 301 ASN A N 1
ATOM 3943 C CA . ASN A 1 272 ? 9.266 80.485 32.214 1.00 9.73 301 ASN A CA 1
ATOM 3944 C C . ASN A 1 272 ? 7.780 80.672 32.022 1.00 9.84 301 ASN A C 1
ATOM 3945 O O . ASN A 1 272 ? 7.356 81.422 31.132 1.00 11.36 301 ASN A O 1
ATOM 3956 N N . GLY A 1 273 ? 6.960 80.047 32.863 1.00 8.76 302 GLY A N 1
ATOM 3957 C CA . GLY A 1 273 ? 5.535 80.061 32.617 1.00 9.88 302 GLY A CA 1
ATOM 3958 C C . GLY A 1 273 ? 5.151 79.494 31.267 1.00 8.77 302 GLY A C 1
ATOM 3959 O O . GLY A 1 273 ? 4.100 79.850 30.727 1.00 9.80 302 GLY A O 1
ATOM 3963 N N . ASN A 1 274 ? 5.959 78.588 30.704 1.00 8.30 303 ASN A N 1
ATOM 3964 C CA . ASN A 1 274 ? 5.690 78.127 29.346 1.00 8.86 303 ASN A CA 1
ATOM 3965 C C . ASN A 1 274 ? 4.494 77.189 29.264 1.00 8.11 303 ASN A C 1
ATOM 3966 O O . ASN A 1 274 ? 3.932 77.032 28.178 1.00 9.01 303 ASN A O 1
ATOM 3977 N N . ASN A 1 275 ? 4.090 76.601 30.378 1.00 7.54 304 ASN A N 1
ATOM 3978 C CA . ASN A 1 275 ? 2.865 75.826 30.490 1.00 7.64 304 ASN A CA 1
ATOM 3979 C C . ASN A 1 275 ? 2.802 74.642 29.536 1.00 6.65 304 ASN A C 1
ATOM 3980 O O . ASN A 1 275 ? 1.708 74.158 29.222 1.00 7.23 304 ASN A O 1
ATOM 3991 N N . PHE A 1 276 ? 3.950 74.116 29.123 1.00 7.26 305 PHE A N 1
ATOM 3992 C CA . PHE A 1 276 ? 3.994 72.856 28.410 1.00 7.28 305 PHE A CA 1
ATOM 3993 C C . PHE A 1 276 ? 3.501 71.717 29.308 1.00 6.52 305 PHE A C 1
ATOM 3994 O O . PHE A 1 276 ? 3.526 71.826 30.534 1.00 6.70 305 PHE A O 1
ATOM 4011 N N . PRO A 1 277 ? 3.078 70.604 28.710 1.00 6.64 306 PRO A N 1
ATOM 4012 C CA . PRO A 1 277 ? 2.853 69.395 29.514 1.00 6.34 306 PRO A CA 1
ATOM 4013 C C . PRO A 1 277 ? 4.171 68.881 30.077 1.00 6.53 306 PRO A C 1
ATOM 4014 O O . PRO A 1 277 ? 5.148 68.736 29.329 1.00 7.17 306 PRO A O 1
ATOM 4025 N N . TYR A 1 278 ? 4.206 68.583 31.378 1.00 6.02 307 TYR A N 1
ATOM 4026 C CA . TYR A 1 278 ? 5.420 68.082 32.010 1.00 6.17 307 TYR A CA 1
ATOM 4027 C C . TYR A 1 278 ? 5.237 66.660 32.517 1.00 6.99 307 TYR A C 1
ATOM 4028 O O . TYR A 1 278 ? 4.167 66.286 33.017 1.00 7.40 307 TYR A O 1
ATOM 4046 N N . GLY A 1 279 ? 6.315 65.871 32.413 1.00 6.27 308 GLY A N 1
ATOM 4047 C CA . GLY A 1 279 ? 6.316 64.515 32.918 1.00 6.65 308 GLY A CA 1
ATOM 4048 C C . GLY A 1 279 ? 7.497 64.159 33.777 1.00 6.45 308 GLY A C 1
ATOM 4049 O O . GLY A 1 279 ? 7.326 63.560 34.834 1.00 8.63 308 GLY A O 1
ATOM 4053 N N . GLY A 1 280 ? 8.712 64.467 33.340 1.00 6.53 309 GLY A N 1
ATOM 4054 C CA . GLY A 1 280 ? 9.895 64.101 34.100 1.00 6.43 309 GLY A CA 1
ATOM 4055 C C . GLY A 1 280 ? 10.266 65.162 35.121 1.00 5.37 309 GLY A C 1
ATOM 4056 O O . GLY A 1 280 ? 10.246 66.351 34.833 1.00 6.03 309 GLY A O 1
ATOM 4060 N N . VAL A 1 281 ? 10.683 64.706 36.298 1.00 6.00 310 VAL A N 1
ATOM 4061 C CA . VAL A 1 281 ? 11.282 65.577 37.308 1.00 6.00 310 VAL A CA 1
ATOM 4062 C C . VAL A 1 281 ? 12.300 64.777 38.096 1.00 5.41 310 VAL A C 1
ATOM 4063 O O . VAL A 1 281 ? 12.094 63.602 38.404 1.00 6.05 310 VAL A O 1
ATOM 4076 N N . SER A 1 282 ? 13.405 65.428 38.427 1.00 5.87 311 SER A N 1
ATOM 4077 C CA . SER A 1 282 ? 14.433 64.826 39.257 1.00 5.81 311 SER A CA 1
ATOM 4078 C C . SER A 1 282 ? 15.042 65.890 40.154 1.00 6.06 311 SER A C 1
ATOM 4079 O O . SER A 1 282 ? 15.162 67.050 39.750 1.00 6.49 311 SER A O 1
ATOM 4087 N N . VAL A 1 283 ? 15.457 65.479 41.354 1.00 6.17 312 VAL A N 1
ATOM 4088 C CA . VAL A 1 283 ? 16.160 66.343 42.301 1.00 6.32 312 VAL A CA 1
ATOM 4089 C C . VAL A 1 283 ? 17.495 65.708 42.640 1.00 5.89 312 VAL A C 1
ATOM 4090 O O . VAL A 1 283 ? 17.612 64.480 42.724 1.00 7.15 312 VAL A O 1
ATOM 4103 N N . ASP A 1 284 ? 18.520 66.536 42.766 1.00 6.45 313 ASP A N 1
ATOM 4104 C CA . ASP A 1 284 ? 19.855 66.066 43.144 1.00 6.89 313 ASP A CA 1
ATOM 4105 C C . ASP A 1 284 ? 19.784 65.542 44.567 1.00 7.73 313 ASP A C 1
ATOM 4106 O O . ASP A 1 284 ? 19.401 66.296 45.467 1.00 7.88 313 ASP A O 1
ATOM 4115 N N . PRO A 1 285 ? 20.162 64.286 44.829 1.00 8.32 314 PRO A N 1
ATOM 4116 C CA . PRO A 1 285 ? 20.076 63.759 46.205 1.00 9.56 314 PRO A CA 1
ATOM 4117 C C . PRO A 1 285 ? 20.890 64.507 47.226 1.00 10.56 314 PRO A C 1
ATOM 4118 O O . PRO A 1 285 ? 20.646 64.335 48.431 1.00 13.00 314 PRO A O 1
ATOM 4129 N N . SER A 1 286 ? 21.848 65.321 46.830 1.00 9.68 315 SER A N 1
ATOM 4130 C CA A SER A 1 286 ? 22.628 66.074 47.797 0.66 14.01 315 SER A CA 1
ATOM 4131 C CA B SER A 1 286 ? 22.647 66.076 47.779 0.34 7.39 315 SER A CA 1
ATOM 4132 C C . SER A 1 286 ? 22.342 67.562 47.751 1.00 10.57 315 SER A C 1
ATOM 4133 O O . SER A 1 286 ? 23.027 68.331 48.414 1.00 12.68 315 SER A O 1
ATOM 4148 N N . ASN A 1 287 ? 21.330 67.997 46.997 1.00 9.84 316 ASN A N 1
ATOM 4149 C CA . ASN A 1 287 ? 21.042 69.427 46.918 1.00 9.06 316 ASN A CA 1
ATOM 4150 C C . ASN A 1 287 ? 19.568 69.601 46.566 1.00 8.14 316 ASN A C 1
ATOM 4151 O O . ASN A 1 287 ? 19.179 69.476 45.400 1.00 8.54 316 ASN A O 1
ATOM 4162 N N . THR A 1 288 ? 18.760 69.913 47.575 1.00 7.50 317 THR A N 1
ATOM 4163 C CA . THR A 1 288 ? 17.324 70.103 47.402 1.00 7.14 317 THR A CA 1
ATOM 4164 C C . THR A 1 288 ? 16.974 71.069 46.293 1.00 7.19 317 THR A C 1
ATOM 4165 O O . THR A 1 288 ? 15.905 70.950 45.691 1.00 8.41 317 THR A O 1
ATOM 4176 N N . ASN A 1 289 ? 17.804 72.075 46.069 1.00 7.60 318 ASN A N 1
ATOM 4177 C CA . ASN A 1 289 ? 17.481 73.152 45.142 1.00 7.63 318 ASN A CA 1
ATOM 4178 C C . ASN A 1 289 ? 17.885 72.872 43.711 1.00 7.88 318 ASN A C 1
ATOM 4179 O O . ASN A 1 289 ? 17.580 73.692 42.831 1.00 8.58 318 ASN A O 1
ATOM 4190 N N . ARG A 1 290 ? 18.545 71.759 43.444 1.00 7.26 319 ARG A N 1
ATOM 4191 C CA . ARG A 1 290 ? 19.035 71.464 42.106 1.00 7.39 319 ARG A CA 1
ATOM 4192 C C . ARG A 1 290 ? 18.116 70.418 41.487 1.00 6.04 319 ARG A C 1
ATOM 4193 O O . ARG A 1 290 ? 18.056 69.265 41.953 1.00 7.08 319 ARG A O 1
ATOM 4214 N N . ILE A 1 291 ? 17.362 70.848 40.471 1.00 5.96 320 ILE A N 1
ATOM 4215 C CA . ILE A 1 291 ? 16.294 70.061 39.881 1.00 6.02 320 ILE A CA 1
ATOM 4216 C C . ILE A 1 291 ? 16.378 70.149 38.365 1.00 6.05 320 ILE A C 1
ATOM 4217 O O . ILE A 1 291 ? 16.952 71.070 37.782 1.00 6.62 320 ILE A O 1
ATOM 4233 N N . ILE A 1 292 ? 15.758 69.170 37.713 1.00 6.17 321 ILE A N 1
ATOM 4234 C CA . ILE A 1 292 ? 15.651 69.153 36.259 1.00 5.89 321 ILE A CA 1
ATOM 4235 C C . ILE A 1 292 ? 14.318 68.526 35.912 1.00 6.07 321 ILE A C 1
ATOM 4236 O O . ILE A 1 292 ? 13.839 67.627 36.608 1.00 6.39 321 ILE A O 1
ATOM 4252 N N . VAL A 1 293 ? 13.710 69.026 34.839 1.00 5.90 322 VAL A N 1
ATOM 4253 C CA . VAL A 1 293 ? 12.415 68.553 34.381 1.00 5.66 322 VAL A CA 1
ATOM 4254 C C . VAL A 1 293 ? 12.464 68.359 32.875 1.00 6.09 322 VAL A C 1
ATOM 4255 O O . VAL A 1 293 ? 13.263 68.969 32.159 1.00 6.57 322 VAL A O 1
ATOM 4268 N N . SER A 1 294 ? 11.545 67.535 32.388 1.00 6.15 323 SER A N 1
ATOM 4269 C CA . SER A 1 294 ? 11.341 67.335 30.967 1.00 6.96 323 SER A CA 1
ATOM 4270 C C . SER A 1 294 ? 9.857 67.404 30.653 1.00 6.04 323 SER A C 1
ATOM 4271 O O . SER A 1 294 ? 9.005 66.914 31.417 1.00 6.35 323 SER A O 1
ATOM 4279 N N . THR A 1 295 ? 9.555 68.030 29.518 1.00 6.30 324 THR A N 1
ATOM 4280 C CA . THR A 1 295 ? 8.195 68.000 29.018 1.00 5.98 324 THR A CA 1
ATOM 4281 C C . THR A 1 295 ? 7.904 66.606 28.481 1.00 6.28 324 THR A C 1
ATOM 4282 O O . THR A 1 295 ? 8.815 65.811 28.204 1.00 6.79 324 THR A O 1
ATOM 4293 N N . GLU A 1 296 ? 6.610 66.309 28.331 1.00 6.95 325 GLU A N 1
ATOM 4294 C CA . GLU A 1 296 ? 6.164 65.012 27.825 1.00 6.41 325 GLU A CA 1
ATOM 4295 C C . GLU A 1 296 ? 5.024 65.273 26.867 1.00 6.16 325 GLU A C 1
ATOM 4296 O O . GLU A 1 296 ? 3.979 65.799 27.269 1.00 6.76 325 GLU A O 1
ATOM 4308 N N . ASN A 1 297 ? 5.222 64.929 25.599 1.00 7.18 326 ASN A N 1
ATOM 4309 C CA . ASN A 1 297 ? 4.276 65.210 24.520 1.00 7.32 326 ASN A CA 1
ATOM 4310 C C . ASN A 1 297 ? 4.324 66.638 23.997 1.00 7.61 326 ASN A C 1
ATOM 4311 O O . ASN A 1 297 ? 3.391 67.063 23.311 1.00 8.31 326 ASN A O 1
ATOM 4322 N N . ALA A 1 298 ? 5.417 67.357 24.239 1.00 7.20 327 ALA A N 1
ATOM 4323 C CA . ALA A 1 298 ? 5.694 68.586 23.513 1.00 8.54 327 ALA A CA 1
ATOM 4324 C C . ALA A 1 298 ? 6.570 68.264 22.305 1.00 8.27 327 ALA A C 1
ATOM 4325 O O . ALA A 1 298 ? 7.334 67.291 22.312 1.00 8.63 327 ALA A O 1
ATOM 4332 N N . TRP A 1 299 ? 6.451 69.079 21.270 1.00 8.59 328 TRP A N 1
ATOM 4333 C CA . TRP A 1 299 ? 7.073 68.782 19.991 1.00 9.34 328 TRP A CA 1
ATOM 4334 C C . TRP A 1 299 ? 7.738 69.984 19.356 1.00 9.01 328 TRP A C 1
ATOM 4335 O O . TRP A 1 299 ? 8.228 69.866 18.230 1.00 11.04 328 TRP A O 1
ATOM 4356 N N . SER A 1 300 ? 7.748 71.137 20.018 1.00 8.76 329 SER A N 1
ATOM 4357 C CA . SER A 1 300 ? 8.158 72.379 19.387 1.00 8.69 329 SER A CA 1
ATOM 4358 C C . SER A 1 300 ? 9.595 72.754 19.705 1.00 9.34 329 SER A C 1
ATOM 4359 O O . SER A 1 300 ? 10.010 73.878 19.398 1.00 10.55 329 SER A O 1
ATOM 4367 N N . ASN A 1 301 ? 10.376 71.836 20.276 1.00 8.54 330 ASN A N 1
ATOM 4368 C CA . ASN A 1 301 ? 11.806 72.052 20.479 1.00 8.96 330 ASN A CA 1
ATOM 4369 C C . ASN A 1 301 ? 12.574 71.451 19.309 1.00 8.22 330 ASN A C 1
ATOM 4370 O O . ASN A 1 301 ? 12.530 70.239 19.097 1.00 8.64 330 ASN A O 1
ATOM 4381 N N . ASN A 1 302 ? 13.264 72.294 18.543 1.00 9.07 331 ASN A N 1
ATOM 4382 C CA . ASN A 1 302 ? 14.020 71.841 17.368 1.00 9.27 331 ASN A CA 1
ATOM 4383 C C . ASN A 1 302 ? 15.395 71.360 17.817 1.00 9.15 331 ASN A C 1
ATOM 4384 O O . ASN A 1 302 ? 16.429 71.984 17.579 1.00 10.59 331 ASN A O 1
ATOM 4395 N N . GLN A 1 303 ? 15.383 70.224 18.499 1.00 8.33 332 GLN A N 1
ATOM 4396 C CA . GLN A 1 303 ? 16.581 69.675 19.109 1.00 8.13 332 GLN A CA 1
ATOM 4397 C C . GLN A 1 303 ? 17.684 69.503 18.085 1.00 8.66 332 GLN A C 1
ATOM 4398 O O . GLN A 1 303 ? 17.469 68.937 17.006 1.00 8.89 332 GLN A O 1
ATOM 4412 N N . PHE A 1 304 ? 18.878 69.966 18.449 1.00 9.34 333 PHE A N 1
ATOM 4413 C CA . PHE A 1 304 ? 20.084 69.829 17.648 1.00 10.64 333 PHE A CA 1
ATOM 4414 C C . PHE A 1 304 ? 19.982 70.563 16.317 1.00 11.30 333 PHE A C 1
ATOM 4415 O O . PHE A 1 304 ? 20.873 70.432 15.474 1.00 13.38 333 PHE A O 1
ATOM 4432 N N . GLY A 1 305 ? 18.918 71.334 16.103 1.00 10.76 334 GLY A N 1
ATOM 4433 C CA . GLY A 1 305 ? 18.607 71.859 14.787 1.00 11.53 334 GLY A CA 1
ATOM 4434 C C . GLY A 1 305 ? 18.178 70.816 13.783 1.00 12.08 334 GLY A C 1
ATOM 4435 O O . GLY A 1 305 ? 18.105 71.136 12.587 1.00 14.90 334 GLY A O 1
ATOM 4439 N N . ALA A 1 306 ? 17.893 69.588 14.220 1.00 12.13 335 ALA A N 1
ATOM 4440 C CA . ALA A 1 306 ? 17.744 68.461 13.313 1.00 11.62 335 ALA A CA 1
ATOM 4441 C C . ALA A 1 306 ? 16.458 67.681 13.476 1.00 11.85 335 ALA A C 1
ATOM 4442 O O . ALA A 1 306 ? 16.152 66.860 12.602 1.00 14.59 335 ALA A O 1
ATOM 4449 N N . THR A 1 307 ? 15.717 67.864 14.566 1.00 10.28 336 THR A N 1
ATOM 4450 C CA . THR A 1 307 ? 14.548 67.045 14.866 1.00 10.39 336 THR A CA 1
ATOM 4451 C C . THR A 1 307 ? 13.632 67.864 15.773 1.00 9.26 336 THR A C 1
ATOM 4452 O O . THR A 1 307 ? 13.952 68.993 16.145 1.00 10.44 336 THR A O 1
ATOM 4463 N N . TRP A 1 308 ? 12.500 67.290 16.144 1.00 8.41 337 TRP A N 1
ATOM 4464 C CA . TRP A 1 308 ? 11.512 67.981 16.952 1.00 8.46 337 TRP A CA 1
ATOM 4465 C C . TRP A 1 308 ? 11.065 67.080 18.086 1.00 7.79 337 TRP A C 1
ATOM 4466 O O . TRP A 1 308 ? 10.786 65.892 17.892 1.00 9.12 337 TRP A O 1
ATOM 4487 N N . GLY A 1 309 ? 10.959 67.659 19.277 1.00 7.54 338 GLY A N 1
ATOM 4488 C CA . GLY A 1 309 ? 10.526 66.880 20.420 1.00 7.48 338 GLY A CA 1
ATOM 4489 C C . GLY A 1 309 ? 10.402 67.725 21.664 1.00 7.50 338 GLY A C 1
ATOM 4490 O O . GLY A 1 309 ? 10.135 68.939 21.598 1.00 7.42 338 GLY A O 1
ATOM 4494 N N . ASP A 1 310 ? 10.593 67.069 22.806 1.00 6.95 339 ASP A N 1
ATOM 4495 C CA . ASP A 1 310 ? 10.391 67.640 24.123 1.00 6.80 339 ASP A CA 1
ATOM 4496 C C . ASP A 1 310 ? 11.536 68.570 24.527 1.00 6.99 339 ASP A C 1
ATOM 4497 O O . ASP A 1 310 ? 12.570 68.688 23.856 1.00 6.97 339 ASP A O 1
ATOM 4506 N N . PHE A 1 311 ? 11.320 69.248 25.645 1.00 7.34 340 PHE A N 1
ATOM 4507 C CA . PHE A 1 311 ? 12.227 70.205 26.241 1.00 7.24 340 PHE A CA 1
ATOM 4508 C C . PHE A 1 311 ? 12.776 69.658 27.555 1.00 7.06 340 PHE A C 1
ATOM 4509 O O . PHE A 1 311 ? 12.134 68.845 28.229 1.00 7.30 340 PHE A O 1
ATOM 4526 N N . VAL A 1 312 ? 13.946 70.162 27.957 1.00 7.22 341 VAL A N 1
ATOM 4527 C CA . VAL A 1 312 ? 14.552 69.884 29.256 1.00 7.08 341 VAL A CA 1
ATOM 4528 C C . VAL A 1 312 ? 14.959 71.218 29.872 1.00 7.04 341 VAL A C 1
ATOM 4529 O O . VAL A 1 312 ? 15.610 72.036 29.202 1.00 7.67 341 VAL A O 1
ATOM 4542 N N . PHE A 1 313 ? 14.585 71.434 31.129 1.00 6.57 342 PHE A N 1
ATOM 4543 C CA . PHE A 1 313 ? 14.919 72.650 31.849 1.00 6.58 342 PHE A CA 1
ATOM 4544 C C . PHE A 1 313 ? 15.547 72.293 33.191 1.00 6.66 342 PHE A C 1
ATOM 4545 O O . PHE A 1 313 ? 15.077 71.395 33.893 1.00 6.87 342 PHE A O 1
ATOM 4562 N N . PHE A 1 314 ? 16.578 73.039 33.565 1.00 6.50 343 PHE A N 1
ATOM 4563 C CA . PHE A 1 314 ? 17.359 72.854 34.781 1.00 6.99 343 PHE A CA 1
ATOM 4564 C C . PHE A 1 314 ? 17.245 74.079 35.672 1.00 6.55 343 PHE A C 1
ATOM 4565 O O . PHE A 1 314 ? 17.242 75.215 35.181 1.00 7.52 343 PHE A O 1
ATOM 4582 N N . SER A 1 315 ? 17.223 73.859 36.980 1.00 6.83 344 SER A N 1
ATOM 4583 C CA . SER A 1 315 ? 17.265 74.957 37.943 1.00 7.06 344 SER A CA 1
ATOM 4584 C C . SER A 1 315 ? 18.190 74.609 39.098 1.00 6.83 344 SER A C 1
ATOM 4585 O O . SER A 1 315 ? 18.214 73.462 39.563 1.00 7.29 344 SER A O 1
ATOM 4593 N N . ALA A 1 316 ? 18.931 75.606 39.565 1.00 7.59 345 ALA A N 1
ATOM 4594 C CA . ALA A 1 316 ? 19.768 75.475 40.747 1.00 8.31 345 ALA A CA 1
ATOM 4595 C C . ALA A 1 316 ? 19.181 76.163 41.969 1.00 7.99 345 ALA A C 1
ATOM 4596 O O . ALA A 1 316 ? 19.813 76.162 43.033 1.00 8.89 345 ALA A O 1
ATOM 4603 N N . ASN A 1 317 ? 18.024 76.792 41.836 1.00 7.60 346 ASN A N 1
ATOM 4604 C CA . ASN A 1 317 ? 17.418 77.572 42.906 1.00 7.98 346 ASN A CA 1
ATOM 4605 C C . ASN A 1 317 ? 15.999 77.119 43.168 1.00 7.75 346 ASN A C 1
ATOM 4606 O O . ASN A 1 317 ? 15.103 77.928 43.464 1.00 8.87 346 ASN A O 1
ATOM 4617 N N . GLY A 1 318 ? 15.771 75.822 43.082 1.00 7.38 347 GLY A N 1
ATOM 4618 C CA . GLY A 1 318 ? 14.486 75.286 43.466 1.00 8.08 347 GLY A CA 1
ATOM 4619 C C . GLY A 1 318 ? 13.355 75.672 42.558 1.00 7.26 347 GLY A C 1
ATOM 4620 O O . GLY A 1 318 ? 12.185 75.658 42.987 1.00 8.90 347 GLY A O 1
ATOM 4624 N N . GLY A 1 319 ? 13.652 75.997 41.311 1.00 7.27 348 GLY A N 1
ATOM 4625 C CA . GLY A 1 319 ? 12.640 76.336 40.352 1.00 8.23 348 GLY A CA 1
ATOM 4626 C C . GLY A 1 319 ? 12.315 77.801 40.251 1.00 8.08 348 GLY A C 1
ATOM 4627 O O . GLY A 1 319 ? 11.370 78.159 39.538 1.00 8.92 348 GLY A O 1
ATOM 4631 N N . ASN A 1 320 ? 13.059 78.668 40.923 1.00 7.85 349 ASN A N 1
ATOM 4632 C CA . ASN A 1 320 ? 12.802 80.098 40.768 1.00 8.13 349 ASN A CA 1
ATOM 4633 C C . ASN A 1 3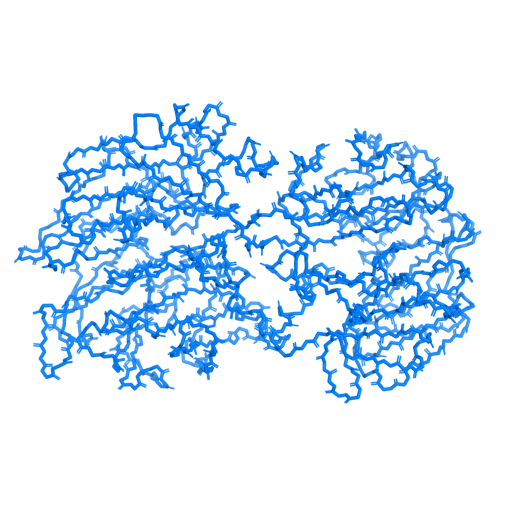20 ? 13.170 80.603 39.387 1.00 9.21 349 ASN A C 1
ATOM 4634 O O . ASN A 1 320 ? 12.458 81.450 38.826 1.00 11.12 349 ASN A O 1
ATOM 4645 N N . THR A 1 321 ? 14.286 80.151 38.847 1.00 8.40 350 THR A N 1
ATOM 4646 C CA . THR A 1 321 ? 14.631 80.404 37.462 1.00 8.29 350 THR A CA 1
ATOM 4647 C C . THR A 1 321 ? 15.193 79.116 36.869 1.00 7.61 350 THR A C 1
ATOM 4648 O O . THR A 1 321 ? 15.668 78.216 37.582 1.00 8.51 350 THR A O 1
ATOM 4659 N N . TRP A 1 322 ? 15.176 79.062 35.541 1.00 8.07 351 TRP A N 1
ATOM 4660 C CA . TRP A 1 322 ? 15.525 77.866 34.809 1.00 7.71 351 TRP A CA 1
ATOM 4661 C C . TRP A 1 322 ? 16.378 78.207 33.598 1.00 9.53 351 TRP A C 1
ATOM 4662 O O . TRP A 1 322 ? 16.290 79.303 33.031 1.00 10.26 351 TRP A O 1
ATOM 4683 N N . THR A 1 323 ? 17.179 77.231 33.189 1.00 8.86 352 THR A N 1
ATOM 4684 C CA A THR A 1 323 ? 17.887 77.304 31.929 0.42 7.09 352 THR A CA 1
ATOM 4685 C CA B THR A 1 323 ? 17.971 77.262 31.970 0.58 10.31 352 THR A CA 1
ATOM 4686 C C . THR A 1 323 ? 17.599 76.053 31.117 1.00 8.32 352 THR A C 1
ATOM 4687 O O . THR A 1 323 ? 17.515 74.935 31.637 1.00 10.03 352 THR A O 1
ATOM 4708 N N . GLN A 1 324 ? 17.405 76.253 29.828 1.00 9.45 353 GLN A N 1
ATOM 4709 C CA . GLN A 1 324 ? 17.166 75.139 28.929 1.00 9.36 353 GLN A CA 1
ATOM 4710 C C . GLN A 1 324 ? 18.447 74.314 28.817 1.00 10.30 353 GLN A C 1
ATOM 4711 O O . GLN A 1 324 ? 19.569 74.853 28.851 1.00 13.28 353 GLN A O 1
ATOM 4725 N N . LYS A 1 325 ? 18.291 72.988 28.736 1.00 8.21 354 LYS A N 1
ATOM 4726 C CA . LYS A 1 325 ? 19.433 72.097 28.593 1.00 9.65 354 LYS A CA 1
ATOM 4727 C C . LYS A 1 325 ? 19.316 71.175 27.393 1.00 9.42 354 LYS A C 1
ATOM 4728 O O . LYS A 1 325 ? 20.188 70.320 27.191 1.00 10.41 354 LYS A O 1
ATOM 4747 N N . LEU A 1 326 ? 18.280 71.345 26.590 1.00 9.14 355 LEU A N 1
ATOM 4748 C CA . LEU A 1 326 ? 18.124 70.641 25.325 1.00 8.83 355 LEU A CA 1
ATOM 4749 C C . LEU A 1 326 ? 17.479 71.631 24.377 1.00 9.45 355 LEU A C 1
ATOM 4750 O O . LEU A 1 326 ? 16.382 72.116 24.655 1.00 9.53 355 LEU A O 1
ATOM 4766 N N . SER A 1 327 ? 18.147 71.916 23.267 1.00 9.58 356 SER A N 1
ATOM 4767 C CA . SER A 1 327 ? 17.673 72.942 22.359 1.00 10.18 356 SER A CA 1
ATOM 4768 C C . SER A 1 327 ? 18.366 72.760 21.023 1.00 9.95 356 SER A C 1
ATOM 4769 O O . SER A 1 327 ? 19.112 71.801 20.805 1.00 10.39 356 SER A O 1
ATOM 4777 N N . SER A 1 328 ? 18.176 73.738 20.145 1.00 11.24 357 SER A N 1
ATOM 4778 C CA . SER A 1 328 ? 18.833 73.698 18.847 1.00 11.27 357 SER A CA 1
ATOM 4779 C C . SER A 1 328 ? 20.343 73.832 18.957 1.00 12.92 357 SER A C 1
ATOM 4780 O O . SER A 1 328 ? 21.043 73.484 18.000 1.00 14.57 357 SER A O 1
ATOM 4788 N N . THR A 1 329 ? 20.869 74.333 20.075 1.00 11.98 358 THR A N 1
ATOM 4789 C CA . THR A 1 329 ? 22.315 74.408 20.236 1.00 12.67 358 THR A CA 1
ATOM 4790 C C . THR A 1 329 ? 22.924 73.128 20.787 1.00 12.48 358 THR A C 1
ATOM 4791 O O . THR A 1 329 ? 24.150 73.000 20.807 1.00 13.77 358 THR A O 1
ATOM 4802 N N . SER A 1 330 ? 22.109 72.180 21.228 1.00 10.70 359 SER A N 1
ATOM 4803 C CA . SER A 1 330 ? 22.626 70.910 21.697 1.00 10.83 359 SER A CA 1
ATOM 4804 C C . SER A 1 330 ? 23.166 70.102 20.526 1.00 10.43 359 SER A C 1
ATOM 4805 O O . SER A 1 330 ? 22.845 70.354 19.359 1.00 11.14 359 SER A O 1
ATOM 4813 N N . THR A 1 331 ? 23.966 69.101 20.843 1.00 11.01 360 THR A N 1
ATOM 4814 C CA . THR A 1 331 ? 24.448 68.151 19.857 1.00 11.33 360 THR A CA 1
ATOM 4815 C C . THR A 1 331 ? 24.048 66.748 20.267 1.00 10.45 360 THR A C 1
ATOM 4816 O O . THR A 1 331 ? 23.892 66.443 21.453 1.00 11.08 360 THR A O 1
ATOM 4827 N N . LEU A 1 332 ? 23.845 65.913 19.257 1.00 12.36 361 LEU A N 1
ATOM 4828 C CA . LEU A 1 332 ? 23.503 64.516 19.429 1.00 11.94 361 LEU A CA 1
ATOM 4829 C C . LEU A 1 332 ? 24.744 63.669 19.174 1.00 11.23 361 LEU A C 1
ATOM 4830 O O . LEU A 1 332 ? 25.283 63.663 18.059 1.00 14.53 361 LEU A O 1
ATOM 4846 N N . ASN A 1 333 ? 25.201 62.966 20.208 1.00 9.48 362 ASN A N 1
ATOM 4847 C CA . ASN A 1 333 ? 26.268 61.975 20.114 1.00 9.98 362 ASN A CA 1
ATOM 4848 C C . ASN A 1 333 ? 25.615 60.635 19.813 1.00 9.69 362 ASN A C 1
ATOM 4849 O O . ASN A 1 333 ? 24.939 60.056 20.660 1.00 9.44 362 ASN A O 1
ATOM 4860 N N . THR A 1 334 ? 25.769 60.178 18.572 1.00 9.22 363 THR A N 1
ATOM 4861 C CA . THR A 1 334 ? 25.135 58.935 18.158 1.00 9.85 363 THR A CA 1
ATOM 4862 C C . THR A 1 334 ? 25.787 57.700 18.758 1.00 9.61 363 THR A C 1
ATOM 4863 O O . THR A 1 334 ? 25.234 56.606 18.615 1.00 10.41 363 THR A O 1
ATOM 4874 N N . ASN A 1 335 ? 26.938 57.843 19.411 1.00 11.11 364 ASN A N 1
ATOM 4875 C CA . ASN A 1 335 ? 27.643 56.734 20.040 1.00 15.53 364 ASN A CA 1
ATOM 4876 C C . ASN A 1 335 ? 27.825 55.577 19.070 1.00 15.53 364 ASN A C 1
ATOM 4877 O O . ASN A 1 335 ? 27.666 54.404 19.430 1.00 19.42 364 ASN A O 1
ATOM 4888 N N . GLY A 1 336 ? 28.144 55.912 17.839 1.00 12.32 365 GLY A N 1
ATOM 4889 C CA . GLY A 1 336 ? 28.416 54.904 16.840 1.00 13.97 365 GLY A CA 1
ATOM 4890 C C . GLY A 1 336 ? 27.186 54.256 16.262 1.00 11.81 365 GLY A C 1
ATOM 4891 O O . GLY A 1 336 ? 27.313 53.271 15.523 1.00 14.37 365 GLY A O 1
ATOM 4895 N N . ILE A 1 337 ? 26.008 54.784 16.565 1.00 10.19 366 ILE A N 1
ATOM 4896 C CA . ILE A 1 337 ? 24.744 54.268 16.055 1.00 10.14 366 ILE A CA 1
ATOM 4897 C C . ILE A 1 337 ? 24.212 55.281 15.048 1.00 9.86 366 ILE A C 1
ATOM 4898 O O . ILE A 1 337 ? 23.450 56.182 15.396 1.00 10.30 366 ILE A O 1
ATOM 4914 N N . GLY A 1 338 ? 24.623 55.161 13.799 1.00 10.19 367 GLY A N 1
ATOM 4915 C CA . GLY A 1 338 ? 24.424 56.258 12.868 1.00 11.43 367 GLY A CA 1
ATOM 4916 C C . GLY A 1 338 ? 22.981 56.553 12.512 1.00 10.53 367 GLY A C 1
ATOM 4917 O O . GLY A 1 338 ? 22.640 57.704 12.202 1.00 11.10 367 GLY A O 1
ATOM 4921 N N . TRP A 1 339 ? 22.109 55.543 12.548 1.00 9.86 368 TRP A N 1
ATOM 4922 C CA . TRP A 1 339 ? 20.748 55.743 12.067 1.00 9.70 368 TRP A CA 1
ATOM 4923 C C . TRP A 1 339 ? 19.938 56.689 12.950 1.00 9.70 368 TRP A C 1
ATOM 4924 O O . TRP A 1 339 ? 18.911 57.196 12.496 1.00 10.56 368 TRP A O 1
ATOM 4945 N N . ILE A 1 340 ? 20.362 56.937 14.195 1.00 9.32 369 ILE A N 1
ATOM 4946 C CA . ILE A 1 340 ? 19.593 57.807 15.078 1.00 9.18 369 ILE A CA 1
ATOM 4947 C C . ILE A 1 340 ? 19.704 59.276 14.698 1.00 9.90 369 ILE A C 1
ATOM 4948 O O . ILE A 1 340 ? 18.906 60.078 15.169 1.00 10.84 369 ILE A O 1
ATOM 4964 N N . ALA A 1 341 ? 20.650 59.652 13.853 1.00 10.40 370 ALA A N 1
ATOM 4965 C CA . ALA A 1 341 ? 20.722 61.043 13.425 1.00 10.67 370 ALA A CA 1
ATOM 4966 C C . ALA A 1 341 ? 19.409 61.442 12.761 1.00 11.27 370 ALA A C 1
ATOM 4967 O O . ALA A 1 341 ? 18.841 60.683 11.970 1.00 12.28 370 ALA A O 1
ATOM 4974 N N . GLY A 1 342 ? 18.903 62.628 13.111 1.00 12.02 371 GLY A N 1
ATOM 4975 C CA . GLY A 1 342 ? 17.613 63.092 12.643 1.00 12.70 371 GLY A CA 1
ATOM 4976 C C . GLY A 1 342 ? 16.456 62.709 13.534 1.00 10.47 371 GLY A C 1
ATOM 4977 O O . GLY A 1 342 ? 15.328 63.156 13.294 1.00 12.04 371 GLY A O 1
ATOM 4981 N N . ARG A 1 343 ? 16.702 61.903 14.560 1.00 9.82 372 ARG A N 1
ATOM 4982 C CA . ARG A 1 343 ? 15.726 61.546 15.570 1.00 9.49 372 ARG A CA 1
ATOM 4983 C C . ARG A 1 343 ? 16.104 62.214 16.886 1.00 9.06 372 ARG A C 1
ATOM 4984 O O . ARG A 1 343 ? 17.208 62.737 17.051 1.00 9.78 372 ARG A O 1
ATOM 5005 N N . GLY A 1 344 ? 15.180 62.169 17.837 1.00 8.82 373 GLY A N 1
ATOM 5006 C CA . GLY A 1 344 ? 15.421 62.837 19.088 1.00 9.19 373 GLY A CA 1
ATOM 5007 C C . GLY A 1 344 ? 14.567 62.371 20.226 1.00 8.44 373 GLY A C 1
ATOM 5008 O O . GLY A 1 344 ? 14.041 61.254 20.241 1.00 9.36 373 GLY A O 1
ATOM 5012 N N . ILE A 1 345 ? 14.468 63.249 21.208 1.00 7.32 374 ILE A N 1
ATOM 5013 C CA . ILE A 1 345 ? 13.920 62.948 22.524 1.00 6.98 374 ILE A CA 1
ATOM 5014 C C . ILE A 1 345 ? 12.459 63.372 22.528 1.00 6.69 374 ILE A C 1
ATOM 5015 O O . ILE A 1 345 ? 12.149 64.564 22.396 1.00 7.40 374 ILE A O 1
ATOM 5031 N N . HIS A 1 346 ? 11.552 62.410 22.651 1.00 6.91 375 HIS A N 1
ATOM 5032 C CA . HIS A 1 346 ? 10.130 62.708 22.676 1.00 7.70 375 HIS A CA 1
ATOM 5033 C C . HIS A 1 346 ? 9.469 61.730 23.631 1.00 6.32 375 HIS A C 1
ATOM 5034 O O . HIS A 1 346 ? 10.022 60.681 23.970 1.00 7.53 375 HIS A O 1
ATOM 5048 N N . TRP A 1 347 ? 8.281 62.100 24.092 1.00 6.32 376 TRP A N 1
ATOM 5049 C CA . TRP A 1 347 ? 7.585 61.348 25.138 1.00 6.52 376 TRP A CA 1
ATOM 5050 C C . TRP A 1 347 ? 8.421 61.294 26.424 1.00 6.84 376 TRP A C 1
ATOM 5051 O O . TRP A 1 347 ? 8.505 60.253 27.091 1.00 7.11 376 TRP A O 1
ATOM 5072 N N . ALA A 1 348 ? 9.089 62.394 26.761 1.00 6.00 377 ALA A N 1
ATOM 5073 C CA . ALA A 1 348 ? 10.115 62.398 27.813 1.00 6.91 377 ALA A CA 1
ATOM 5074 C C . ALA A 1 348 ? 9.499 62.468 29.217 1.00 6.48 377 ALA A C 1
ATOM 5075 O O . ALA A 1 348 ? 9.653 63.429 29.980 1.00 8.10 377 ALA A O 1
ATOM 5082 N N . GLY A 1 349 ? 8.800 61.414 29.581 1.00 6.15 378 GLY A N 1
ATOM 5083 C CA . GLY A 1 349 ? 8.082 61.343 30.837 1.00 6.79 378 GLY A CA 1
ATOM 5084 C C . GLY A 1 349 ? 8.864 60.892 32.045 1.00 5.75 378 GLY A C 1
ATOM 5085 O O . GLY A 1 349 ? 8.234 60.611 33.069 1.00 7.10 378 GLY A O 1
ATOM 5089 N N . SER A 1 350 ? 10.190 60.849 31.975 1.00 5.80 379 SER A N 1
ATOM 5090 C CA . SER A 1 350 ? 11.050 60.464 33.094 1.00 5.38 379 SER A CA 1
ATOM 5091 C C . SER A 1 350 ? 12.433 61.019 32.818 1.00 5.49 379 SER A C 1
ATOM 5092 O O . SER A 1 350 ? 12.952 60.884 31.702 1.00 6.13 379 SER A O 1
ATOM 5100 N N . ILE A 1 351 ? 13.019 61.671 33.809 1.00 5.85 380 ILE A N 1
ATOM 5101 C CA . ILE A 1 351 ? 14.354 62.248 33.711 1.00 5.54 380 ILE A CA 1
ATOM 5102 C C . ILE A 1 351 ? 15.010 62.009 35.060 1.00 6.06 380 ILE A C 1
ATOM 5103 O O . ILE A 1 351 ? 14.334 61.993 36.092 1.00 6.50 380 ILE A O 1
ATOM 5119 N N . ASP A 1 352 ? 16.332 61.817 35.072 1.00 6.09 381 ASP A N 1
ATOM 5120 C CA . ASP A 1 352 ? 16.993 61.357 36.294 1.00 6.06 381 ASP A CA 1
ATOM 5121 C C . ASP A 1 352 ? 18.416 61.882 36.356 1.00 6.06 381 ASP A C 1
ATOM 5122 O O . ASP A 1 352 ? 19.245 61.544 35.494 1.00 6.69 381 ASP A O 1
ATOM 5131 N N . PHE A 1 353 ? 18.740 62.634 37.404 1.00 6.42 382 PHE A N 1
ATOM 5132 C CA . PHE A 1 353 ? 20.141 62.889 37.723 1.00 5.75 382 PHE A CA 1
ATOM 5133 C C . PHE A 1 353 ? 20.811 61.573 38.145 1.00 7.04 382 PHE A C 1
ATOM 5134 O O . PHE A 1 353 ? 20.288 60.848 39.007 1.00 7.73 382 PHE A O 1
ATOM 5151 N N . ASP A 1 354 ? 21.963 61.270 37.584 1.00 6.22 383 ASP A N 1
ATOM 5152 C CA . ASP A 1 354 ? 22.724 60.110 38.047 1.00 6.42 383 ASP A CA 1
ATOM 5153 C C . ASP A 1 354 ? 23.148 60.350 39.485 1.00 6.66 383 ASP A C 1
ATOM 5154 O O . ASP A 1 354 ? 23.813 61.335 39.749 1.00 7.42 383 ASP A O 1
ATOM 5163 N N . PRO A 1 355 ? 22.820 59.466 40.441 1.00 7.19 384 PRO A N 1
ATOM 5164 C CA . PRO A 1 355 ? 23.179 59.784 41.824 1.00 7.78 384 PRO A CA 1
ATOM 5165 C C . PRO A 1 355 ? 24.668 59.790 42.067 1.00 7.75 384 PRO A C 1
ATOM 5166 O O . PRO A 1 355 ? 25.122 60.545 42.931 1.00 9.61 384 PRO A O 1
ATOM 5177 N N . LEU A 1 356 ? 25.444 58.986 41.343 1.00 7.79 385 LEU A N 1
ATOM 5178 C CA . LEU A 1 356 ? 26.885 58.977 41.573 1.00 8.17 385 LEU A CA 1
ATOM 5179 C C . LEU A 1 356 ? 27.542 60.275 41.114 1.00 7.18 385 LEU A C 1
ATOM 5180 O O . LEU A 1 356 ? 28.525 60.694 41.713 1.00 9.01 385 LEU A O 1
ATOM 5196 N N . ASN A 1 357 ? 27.042 60.901 40.037 1.00 7.24 386 ASN A N 1
ATOM 5197 C CA . ASN A 1 357 ? 27.550 62.196 39.582 1.00 6.89 386 ASN A CA 1
ATOM 5198 C C . ASN A 1 357 ? 26.385 62.950 38.962 1.00 6.84 386 ASN A C 1
ATOM 5199 O O . ASN A 1 357 ? 26.021 62.684 37.819 1.00 6.57 386 ASN A O 1
ATOM 5210 N N . THR A 1 358 ? 25.848 63.914 39.707 1.00 6.86 387 THR A N 1
ATOM 5211 C CA . THR A 1 358 ? 24.669 64.629 39.254 1.00 7.28 387 THR A CA 1
ATOM 5212 C C . THR A 1 358 ? 24.970 65.714 38.234 1.00 7.35 387 THR A C 1
ATOM 5213 O O . THR A 1 358 ? 24.061 66.474 37.857 1.00 8.32 387 THR A O 1
ATOM 5224 N N . ALA A 1 359 ? 26.198 65.759 37.714 1.00 6.82 388 ALA A N 1
ATOM 5225 C CA . ALA A 1 359 ? 26.430 66.431 36.446 1.00 7.86 388 ALA A CA 1
ATOM 5226 C C . ALA A 1 359 ? 25.820 65.660 35.279 1.00 7.27 388 ALA A C 1
ATOM 5227 O O . ALA A 1 359 ? 25.692 66.212 34.179 1.00 9.09 388 ALA A O 1
ATOM 5234 N N . ARG A 1 360 ? 25.496 64.393 35.480 1.00 6.57 389 ARG A N 1
ATOM 5235 C CA . ARG A 1 360 ? 24.991 63.530 34.423 1.00 6.71 389 ARG A CA 1
ATOM 5236 C C . ARG A 1 360 ? 23.491 63.350 34.576 1.00 6.17 389 ARG A C 1
ATOM 5237 O O . ARG A 1 360 ? 22.977 63.227 35.691 1.00 7.06 389 ARG A O 1
ATOM 5258 N N . VAL A 1 361 ? 22.796 63.328 33.444 1.00 6.51 390 VAL A N 1
ATOM 5259 C CA . VAL A 1 361 ? 21.346 63.223 33.388 1.00 6.33 390 VAL A CA 1
ATOM 5260 C C . VAL A 1 361 ? 20.946 62.221 32.319 1.00 6.14 390 VAL A C 1
ATOM 5261 O O . VAL A 1 361 ? 21.467 62.257 31.205 1.00 6.79 390 VAL A O 1
ATOM 5274 N N . ARG A 1 362 ? 19.993 61.351 32.644 1.00 5.60 391 ARG A N 1
ATOM 5275 C CA . ARG A 1 362 ? 19.381 60.444 31.685 1.00 5.91 391 ARG A CA 1
ATOM 5276 C C . ARG A 1 362 ? 17.928 60.856 31.480 1.00 5.54 391 ARG A C 1
ATOM 5277 O O . ARG A 1 362 ? 17.236 61.230 32.434 1.00 6.22 391 ARG A O 1
ATOM 5298 N N . VAL A 1 363 ? 17.444 60.743 30.251 1.00 5.68 392 VAL A N 1
ATOM 5299 C CA . VAL A 1 363 ? 16.049 61.046 29.927 1.00 5.74 392 VAL A CA 1
ATOM 5300 C C . VAL A 1 363 ? 15.514 59.955 29.009 1.00 5.68 392 VAL A C 1
ATOM 5301 O O . VAL A 1 363 ? 16.223 59.467 28.121 1.00 6.45 392 VAL A O 1
ATOM 5314 N N . ILE A 1 364 ? 14.250 59.588 29.202 1.00 5.98 393 ILE A N 1
ATOM 5315 C CA . ILE A 1 364 ? 13.617 58.595 28.340 1.00 6.30 393 ILE A CA 1
ATOM 5316 C C . ILE A 1 364 ? 13.145 59.227 27.041 1.00 6.31 393 ILE A C 1
ATOM 5317 O O . ILE A 1 364 ? 12.952 60.450 26.921 1.00 6.53 393 ILE A O 1
ATOM 5333 N N . SER A 1 365 ? 12.873 58.349 26.079 1.00 6.80 394 SER A N 1
ATOM 5334 C CA . SER A 1 365 ? 12.323 58.756 24.808 1.00 6.21 394 SER A CA 1
ATOM 5335 C C . SER A 1 365 ? 11.560 57.576 24.212 1.00 6.07 394 SER A C 1
ATOM 5336 O O . SER A 1 365 ? 11.787 56.412 24.557 1.00 6.34 394 SER A O 1
ATOM 5344 N N . GLY A 1 366 ? 10.670 57.882 23.264 1.00 6.70 395 GLY A N 1
ATOM 5345 C CA . GLY A 1 366 ? 9.983 56.844 22.510 1.00 6.83 395 GLY A CA 1
ATOM 5346 C C . GLY A 1 366 ? 10.899 55.953 21.711 1.00 7.44 395 GLY A C 1
ATOM 5347 O O . GLY A 1 366 ? 10.462 54.892 21.245 1.00 7.85 395 GLY A O 1
ATOM 5351 N N . ASN A 1 367 ? 12.163 56.335 21.554 1.00 7.06 396 ASN A N 1
ATOM 5352 C CA . ASN A 1 367 ? 13.134 55.541 20.819 1.00 7.88 396 ASN A CA 1
ATOM 5353 C C . ASN A 1 367 ? 14.313 55.079 21.668 1.00 7.23 396 ASN A C 1
ATOM 5354 O O . ASN A 1 367 ? 15.275 54.534 21.101 1.00 7.49 396 ASN A O 1
ATOM 5365 N N . GLY A 1 368 ? 14.278 55.261 22.976 1.00 7.33 397 GLY A N 1
ATOM 5366 C CA . GLY A 1 368 ? 15.334 54.726 23.818 1.00 8.15 397 GLY A CA 1
ATOM 5367 C C . GLY A 1 368 ? 15.590 55.608 25.031 1.00 7.48 397 GLY A C 1
ATOM 5368 O O . GLY A 1 368 ? 14.655 56.052 25.701 1.00 7.99 397 GLY A O 1
ATOM 5372 N N . ILE A 1 369 ? 16.871 55.822 25.323 1.00 7.37 398 ILE A N 1
ATOM 5373 C CA A ILE A 1 369 ? 17.327 56.620 26.463 0.49 5.61 398 ILE A CA 1
ATOM 5374 C CA B ILE A 1 369 ? 17.284 56.649 26.441 0.51 11.14 398 ILE A CA 1
ATOM 5375 C C . ILE A 1 369 ? 18.488 57.461 25.987 1.00 6.75 398 ILE A C 1
ATOM 5376 O O . ILE A 1 369 ? 19.341 56.978 25.242 1.00 7.83 398 ILE A O 1
ATOM 5407 N N . PHE A 1 370 ? 18.522 58.713 26.407 1.00 6.94 399 PHE A N 1
ATOM 5408 C CA . PHE A 1 370 ? 19.591 59.634 26.064 1.00 7.82 399 PHE A CA 1
ATOM 5409 C C . PHE A 1 370 ? 20.246 60.125 27.348 1.00 7.26 399 PHE A C 1
ATOM 5410 O O . PHE A 1 370 ? 19.564 60.386 28.345 1.00 8.28 399 PHE A O 1
ATOM 5427 N N . THR A 1 371 ? 21.558 60.305 27.307 1.00 7.54 400 THR A N 1
ATOM 5428 C CA . THR A 1 371 ? 22.321 60.676 28.485 1.00 7.31 400 THR A CA 1
ATOM 5429 C C . THR A 1 371 ? 23.176 61.884 28.170 1.00 7.20 400 THR A C 1
ATOM 5430 O O . THR A 1 371 ? 23.924 61.891 27.183 1.00 8.13 400 THR A O 1
ATOM 5441 N N . CYS A 1 372 ? 23.092 62.891 29.023 1.00 7.26 401 CYS A N 1
ATOM 5442 C CA . CYS A 1 372 ? 23.963 64.059 28.981 1.00 7.86 401 CYS A CA 1
ATOM 5443 C C . CYS A 1 372 ? 24.953 63.909 30.124 1.00 8.11 401 CYS A C 1
ATOM 5444 O O . CYS A 1 372 ? 24.572 64.016 31.294 1.00 8.62 401 CYS A O 1
ATOM 5452 N N . ASP A 1 373 ? 26.197 63.624 29.800 1.00 9.09 402 ASP A N 1
ATOM 5453 C CA . ASP A 1 373 ? 27.208 63.413 30.839 1.00 9.76 402 ASP A CA 1
ATOM 5454 C C . ASP A 1 373 ? 27.716 64.707 31.457 1.00 11.87 402 ASP A C 1
ATOM 5455 O O . ASP A 1 373 ? 28.388 64.656 32.503 1.00 13.81 402 ASP A O 1
ATOM 5464 N N . ASP A 1 374 ? 27.413 65.856 30.855 1.00 10.19 403 ASP A N 1
ATOM 5465 C CA . ASP A 1 374 ? 27.820 67.148 31.398 1.00 10.78 403 ASP A CA 1
ATOM 5466 C C . ASP A 1 374 ? 26.697 68.158 31.205 1.00 10.42 403 ASP A C 1
ATOM 5467 O O . ASP A 1 374 ? 26.690 68.952 30.253 1.00 12.08 403 ASP A O 1
ATOM 5476 N N . ILE A 1 375 ? 25.774 68.179 32.157 1.00 11.01 404 ILE A N 1
ATOM 5477 C CA . ILE A 1 375 ? 24.626 69.071 32.092 1.00 12.04 404 ILE A CA 1
ATOM 5478 C C . ILE A 1 375 ? 25.029 70.516 32.308 1.00 14.97 404 ILE A C 1
ATOM 5479 O O . ILE A 1 375 ? 24.222 71.420 32.062 1.00 15.47 404 ILE A O 1
ATOM 5495 N N . ASN A 1 376 ? 26.252 70.758 32.784 1.00 13.92 405 ASN A N 1
ATOM 5496 C CA . ASN A 1 376 ? 26.725 72.119 33.021 1.00 17.79 405 ASN A CA 1
ATOM 5497 C C . ASN A 1 376 ? 27.284 72.785 31.769 1.00 17.68 405 ASN A C 1
ATOM 5498 O O . ASN A 1 376 ? 27.553 73.998 31.802 1.00 18.82 405 ASN A O 1
ATOM 5509 N N . ALA A 1 377 ? 27.484 72.046 30.686 1.00 16.75 406 ALA A N 1
ATOM 5510 C CA . ALA A 1 377 ? 28.025 72.631 29.468 1.00 19.17 406 ALA A CA 1
ATOM 5511 C C . ALA A 1 377 ? 27.049 73.640 28.875 1.00 25.68 406 ALA A C 1
ATOM 5512 O O . ALA A 1 377 ? 25.833 73.551 29.063 1.00 19.52 406 ALA A O 1
ATOM 5519 N N . SER A 1 378 ? 27.603 74.620 28.157 1.00 20.79 407 SER A N 1
ATOM 5520 C CA . SER A 1 378 ? 26.780 75.627 27.495 1.00 23.60 407 SER A CA 1
ATOM 5521 C C . SER A 1 378 ? 25.993 75.018 26.345 1.00 19.02 407 SER A C 1
ATOM 5522 O O . SER A 1 378 ? 24.797 75.282 26.188 1.00 27.48 407 SER A O 1
ATOM 5530 N N . ALA A 1 379 ? 26.655 74.231 25.520 1.00 17.19 408 ALA A N 1
ATOM 5531 C CA . ALA A 1 379 ? 26.025 73.508 24.426 1.00 18.34 408 ALA A CA 1
ATOM 5532 C C . ALA A 1 379 ? 26.070 72.048 24.846 1.00 15.66 408 ALA A C 1
ATOM 5533 O O . ALA A 1 379 ? 27.108 71.384 24.748 1.00 19.84 408 ALA A O 1
ATOM 5540 N N . THR A 1 380 ? 24.933 71.527 25.279 1.00 13.03 409 THR A N 1
ATOM 5541 C CA . THR A 1 380 ? 24.924 70.193 25.845 1.00 12.20 409 THR A CA 1
ATOM 5542 C C . THR A 1 380 ? 24.998 69.139 24.750 1.00 11.12 409 THR A C 1
ATOM 5543 O O . THR A 1 380 ? 24.481 69.308 23.631 1.00 14.37 409 THR A O 1
ATOM 5554 N N . SER A 1 381 ? 25.599 68.013 25.100 1.00 10.85 410 SER A N 1
ATOM 5555 C CA . SER A 1 381 ? 25.724 66.849 24.243 1.00 11.70 410 SER A CA 1
ATOM 5556 C C . SER A 1 381 ? 24.929 65.713 24.857 1.00 9.86 410 SER A C 1
ATOM 5557 O O . SER A 1 381 ? 25.163 65.340 26.016 1.00 11.13 410 SER A O 1
ATOM 5565 N N . TRP A 1 382 ? 23.986 65.178 24.089 1.00 9.79 411 TRP A N 1
ATOM 5566 C CA . TRP A 1 382 ? 23.121 64.092 24.517 1.00 9.01 411 TRP A CA 1
ATOM 5567 C C . TRP A 1 382 ? 23.497 62.861 23.710 1.00 9.51 411 TRP A C 1
ATOM 5568 O O . TRP A 1 382 ? 23.502 62.912 22.479 1.00 11.41 411 TRP A O 1
ATOM 5589 N N . LYS A 1 383 ? 23.798 61.766 24.390 1.00 8.76 412 LYS A N 1
ATOM 5590 C CA . LYS A 1 383 ? 24.259 60.528 23.766 1.00 8.56 412 LYS A CA 1
ATOM 5591 C C . LYS A 1 383 ? 23.110 59.538 23.703 1.00 8.61 412 LYS A C 1
ATOM 5592 O O . LYS A 1 383 ? 22.385 59.357 24.682 1.00 8.35 412 LYS A O 1
ATOM 5611 N N . PHE A 1 384 ? 22.965 58.873 22.558 1.00 7.93 413 PHE A N 1
ATOM 5612 C CA . PHE A 1 384 ? 21.989 57.788 22.415 1.00 8.10 413 PHE A CA 1
ATOM 5613 C C . PHE A 1 384 ? 22.547 56.565 23.138 1.00 8.23 413 PHE A C 1
ATOM 5614 O O . PHE A 1 384 ? 23.367 55.805 22.590 1.00 10.95 413 PHE A O 1
ATOM 5631 N N . ASP A 1 385 ? 22.112 56.356 24.370 1.00 7.53 414 ASP A N 1
ATOM 5632 C CA . ASP A 1 385 ? 22.845 55.550 25.340 1.00 7.63 414 ASP A CA 1
ATOM 5633 C C . ASP A 1 385 ? 22.144 54.217 25.557 1.00 8.49 414 ASP A C 1
ATOM 5634 O O . ASP A 1 385 ? 21.623 53.928 26.635 1.00 9.24 414 ASP A O 1
ATOM 5643 N N . VAL A 1 386 ? 22.182 53.382 24.519 1.00 7.20 415 VAL A N 1
ATOM 5644 C CA . VAL A 1 386 ? 21.314 52.214 24.416 1.00 7.66 415 VAL A CA 1
ATOM 5645 C C . VAL A 1 386 ? 22.081 50.913 24.194 1.00 7.81 415 VAL A C 1
ATOM 5646 O O . VAL A 1 386 ? 21.466 49.906 23.830 1.00 8.43 415 VAL A O 1
ATOM 5659 N N . LYS A 1 387 ? 23.386 50.875 24.412 1.00 8.44 416 LYS A N 1
ATOM 5660 C CA . LYS A 1 387 ? 24.104 49.607 24.241 1.00 9.10 416 LYS A CA 1
ATOM 5661 C C . LYS A 1 387 ? 23.504 48.560 25.179 1.00 8.13 416 LYS A C 1
ATOM 5662 O O . LYS A 1 387 ? 23.284 48.829 26.359 1.00 8.56 416 LYS A O 1
ATOM 5681 N N . GLY A 1 388 ? 23.236 47.362 24.638 1.00 8.38 417 GLY A N 1
ATOM 5682 C CA . GLY A 1 388 ? 22.609 46.291 25.386 1.00 8.46 417 GLY A CA 1
ATOM 5683 C C . GLY A 1 388 ? 21.095 46.308 25.379 1.00 7.79 417 GLY A C 1
ATOM 5684 O O . GLY A 1 388 ? 20.472 45.300 25.744 1.00 10.19 417 GLY A O 1
ATOM 5688 N N . MET A 1 389 ? 20.498 47.412 24.987 1.00 7.70 418 MET A N 1
ATOM 5689 C CA . MET A 1 389 ? 19.059 47.559 24.946 1.00 6.85 418 MET A CA 1
ATOM 5690 C C . MET A 1 389 ? 18.558 47.405 23.521 1.00 6.38 418 MET A C 1
ATOM 5691 O O . MET A 1 389 ? 19.045 48.069 22.614 1.00 7.21 418 MET A O 1
ATOM 5705 N N . GLU A 1 390 ? 17.554 46.552 23.334 1.00 6.83 419 GLU A N 1
ATOM 5706 C CA . GLU A 1 390 ? 16.873 46.415 22.050 1.00 6.28 419 GLU A CA 1
ATOM 5707 C C . GLU A 1 390 ? 15.402 46.259 22.373 1.00 6.78 419 GLU A C 1
ATOM 5708 O O . GLU A 1 390 ? 15.032 45.356 23.125 1.00 7.00 419 GLU A O 1
ATOM 5720 N N A GLU A 1 391 ? 14.566 47.139 21.814 0.53 7.14 420 GLU A N 1
ATOM 5721 N N B GLU A 1 391 ? 14.576 47.150 21.811 0.47 6.52 420 GLU A N 1
ATOM 5722 C CA A GLU A 1 391 ? 13.151 47.158 22.151 0.53 7.21 420 GLU A CA 1
ATOM 5723 C CA B GLU A 1 391 ? 13.159 47.202 22.142 0.47 6.18 420 GLU A CA 1
ATOM 5724 C C A GLU A 1 391 ? 12.222 47.084 20.946 0.53 7.35 420 GLU A C 1
ATOM 5725 C C B GLU A 1 391 ? 12.299 47.428 20.904 0.47 7.67 420 GLU A C 1
ATOM 5726 O O A GLU A 1 391 ? 10.998 47.122 21.118 0.53 6.35 420 GLU A O 1
ATOM 5727 O O B GLU A 1 391 ? 11.233 48.060 20.989 0.47 10.38 420 GLU A O 1
ATOM 5750 N N . THR A 1 392 ? 12.760 46.991 19.739 1.00 6.89 421 THR A N 1
ATOM 5751 C CA . THR A 1 392 ? 11.897 47.004 18.571 1.00 7.67 421 THR A CA 1
ATOM 5752 C C . THR A 1 392 ? 11.050 45.750 18.414 1.00 6.51 421 THR A C 1
ATOM 5753 O O . THR A 1 392 ? 11.347 44.667 18.934 1.00 7.84 421 THR A O 1
ATOM 5764 N N . VAL A 1 393 ? 9.990 45.923 17.634 1.00 7.08 422 VAL A N 1
ATOM 5765 C CA . VAL A 1 393 ? 9.082 44.866 17.225 1.00 6.96 422 VAL A CA 1
ATOM 5766 C C . VAL A 1 393 ? 9.408 44.556 15.772 1.00 7.61 422 VAL A C 1
ATOM 5767 O O . VAL A 1 393 ? 9.115 45.348 14.863 1.00 8.66 422 VAL A O 1
ATOM 5780 N N . VAL A 1 394 ? 10.072 43.430 15.554 1.00 6.57 423 VAL A N 1
ATOM 5781 C CA . VAL A 1 394 ? 10.560 43.044 14.237 1.00 6.90 423 VAL A CA 1
ATOM 5782 C C . VAL A 1 394 ? 9.523 42.166 13.565 1.00 7.19 423 VAL A C 1
ATOM 5783 O O . VAL A 1 394 ? 8.988 41.246 14.177 1.00 7.58 423 VAL A O 1
ATOM 5796 N N . LEU A 1 395 ? 9.238 42.458 12.297 1.00 7.72 424 LEU A N 1
ATOM 5797 C CA . LEU A 1 395 ? 8.101 41.880 11.597 1.00 7.32 424 LEU A CA 1
ATOM 5798 C C . LEU A 1 395 ? 8.468 40.897 10.497 1.00 7.72 424 LEU A C 1
ATOM 5799 O O . LEU A 1 395 ? 7.657 40.020 10.191 1.00 8.27 424 LEU A O 1
ATOM 5815 N N . ASP A 1 396 ? 9.638 41.013 9.889 1.00 7.42 425 ASP A N 1
ATOM 5816 C CA . ASP A 1 396 ? 10.079 40.064 8.868 1.00 7.58 425 ASP A CA 1
ATOM 5817 C C . ASP A 1 396 ? 11.580 40.240 8.720 1.00 7.42 425 ASP A C 1
ATOM 5818 O O . ASP A 1 396 ? 12.160 41.209 9.217 1.00 8.16 425 ASP A O 1
ATOM 5827 N N . ALA A 1 397 ? 12.207 39.299 8.027 1.00 7.63 426 ALA A N 1
ATOM 5828 C CA . ALA A 1 397 ? 13.637 39.375 7.761 1.00 7.74 426 ALA A CA 1
ATOM 5829 C C . ALA A 1 397 ? 13.995 38.359 6.684 1.00 7.98 426 ALA A C 1
ATOM 5830 O O . ALA A 1 397 ? 13.230 37.421 6.422 1.00 8.95 426 ALA A O 1
ATOM 5837 N N . ILE A 1 398 ? 15.178 38.538 6.094 1.00 7.12 427 ILE A N 1
ATOM 5838 C CA . ILE A 1 398 ? 15.747 37.594 5.143 1.00 7.63 427 ILE A CA 1
ATOM 5839 C C . ILE A 1 398 ? 17.233 37.446 5.421 1.00 7.39 427 ILE A C 1
ATOM 5840 O O . ILE A 1 398 ? 17.916 38.401 5.806 1.00 8.56 427 ILE A O 1
ATOM 5856 N N . SER A 1 399 ? 17.734 36.239 5.169 1.00 8.35 428 SER A N 1
ATOM 5857 C CA . SER A 1 399 ? 19.159 35.931 5.209 1.00 8.97 428 SER A CA 1
ATOM 5858 C C . SER A 1 399 ? 19.566 35.427 3.834 1.00 8.69 428 SER A C 1
ATOM 5859 O O . SER A 1 399 ? 19.107 34.369 3.393 1.00 10.12 428 SER A O 1
ATOM 5867 N N . ILE A 1 400 ? 20.439 36.168 3.167 1.00 9.13 429 ILE A N 1
ATOM 5868 C CA . ILE A 1 400 ? 20.809 35.896 1.781 1.00 9.24 429 ILE A CA 1
ATOM 5869 C C . ILE A 1 400 ? 22.087 35.076 1.787 1.00 10.13 429 ILE A C 1
ATOM 5870 O O . ILE A 1 400 ? 23.099 35.526 2.350 1.00 10.51 429 ILE A O 1
ATOM 5886 N N . PRO A 1 401 ? 22.111 33.898 1.168 1.00 11.10 430 PRO A N 1
ATOM 5887 C CA . PRO A 1 401 ? 23.362 33.138 1.076 1.00 12.31 430 PRO A CA 1
ATOM 5888 C C . PRO A 1 401 ? 24.415 33.942 0.331 1.00 12.75 430 PRO A C 1
ATOM 5889 O O . PRO A 1 401 ? 24.182 34.407 -0.786 1.00 13.63 430 PRO A O 1
ATOM 5900 N N . GLY A 1 402 ? 25.574 34.103 0.952 1.00 11.81 431 GLY A N 1
ATOM 5901 C CA . GLY A 1 402 ? 26.635 34.906 0.383 1.00 12.79 431 GLY A CA 1
ATOM 5902 C C . GLY A 1 402 ? 26.393 36.394 0.411 1.00 13.75 431 GLY A C 1
ATOM 5903 O O . GLY A 1 402 ? 27.223 37.151 -0.109 1.00 16.40 431 GLY A O 1
ATOM 5907 N N . GLY A 1 403 ? 25.296 36.842 1.012 1.00 12.36 432 GLY A N 1
ATOM 5908 C CA . GLY A 1 403 ? 24.934 38.239 1.040 1.00 11.78 432 GLY A CA 1
ATOM 5909 C C . GLY A 1 403 ? 24.531 38.692 2.419 1.00 11.16 432 GLY A C 1
ATOM 5910 O O . GLY A 1 403 ? 24.911 38.095 3.439 1.00 13.44 432 GLY A O 1
ATOM 5914 N N . SER A 1 404 ? 23.745 39.751 2.453 1.00 10.39 433 SER A N 1
ATOM 5915 C CA . SER A 1 404 ? 23.416 40.418 3.693 1.00 10.69 433 SER A CA 1
ATOM 5916 C C . SER A 1 404 ? 22.251 39.762 4.417 1.00 9.63 433 SER A C 1
ATOM 5917 O O . SER A 1 404 ? 21.478 38.974 3.856 1.00 10.25 433 SER A O 1
ATOM 5925 N N . PHE A 1 405 ? 22.119 40.139 5.688 1.00 9.55 434 PHE A N 1
ATOM 5926 C CA . PHE A 1 405 ? 20.916 39.912 6.476 1.00 8.68 434 PHE A CA 1
ATOM 5927 C C . PHE A 1 405 ? 20.130 41.220 6.469 1.00 8.84 434 PHE A C 1
ATOM 5928 O O . PHE A 1 405 ? 20.728 42.291 6.652 1.00 8.96 434 PHE A O 1
ATOM 5945 N N . ILE A 1 406 ? 18.827 41.169 6.205 1.00 7.99 435 ILE A N 1
ATOM 5946 C CA . ILE A 1 406 ? 18.040 42.392 6.095 1.00 8.26 435 ILE A CA 1
ATOM 5947 C C . ILE A 1 406 ? 16.782 42.248 6.929 1.00 7.05 435 ILE A C 1
ATOM 5948 O O . ILE A 1 406 ? 16.031 41.281 6.772 1.00 8.17 435 ILE A O 1
ATOM 5964 N N . SER A 1 407 ? 16.524 43.239 7.778 1.00 7.60 436 SER A N 1
ATOM 5965 C CA . SER A 1 407 ? 15.358 43.208 8.657 1.00 7.48 436 SER A CA 1
ATOM 5966 C C . SER A 1 407 ? 14.257 44.159 8.190 1.00 6.97 436 SER A C 1
ATOM 5967 O O . SER A 1 407 ? 14.497 45.153 7.506 1.00 8.12 436 SER A O 1
ATOM 5975 N N . ALA A 1 408 ? 13.025 43.844 8.594 1.00 7.70 437 ALA A N 1
ATOM 5976 C CA . ALA A 1 408 ? 11.841 44.669 8.372 1.00 6.90 437 ALA A CA 1
ATOM 5977 C C . ALA A 1 408 ? 11.238 44.895 9.754 1.00 7.28 437 ALA A C 1
ATOM 5978 O O . ALA A 1 408 ? 10.794 43.946 10.405 1.00 7.79 437 ALA A O 1
ATOM 5985 N N . VAL A 1 409 ? 11.253 46.144 10.214 1.00 7.81 438 VAL A N 1
ATOM 5986 C CA . VAL A 1 409 ? 11.041 46.458 11.624 1.00 8.14 438 VAL A CA 1
ATOM 5987 C C . VAL A 1 409 ? 9.961 47.513 11.767 1.00 9.51 438 VAL A C 1
ATOM 5988 O O . VAL A 1 409 ? 9.885 48.460 10.982 1.00 9.20 438 VAL A O 1
ATOM 6001 N N . GLY A 1 410 ? 9.144 47.367 12.808 1.00 9.21 439 GLY A N 1
ATOM 6002 C CA . GLY A 1 410 ? 8.191 48.415 13.149 1.00 11.18 439 GLY A CA 1
ATOM 6003 C C . GLY A 1 410 ? 8.896 49.636 13.713 1.00 11.76 439 GLY A C 1
ATOM 6004 O O . GLY A 1 410 ? 9.862 49.528 14.467 1.00 10.19 439 GLY A O 1
ATOM 6008 N N . ASP A 1 411 ? 8.414 50.816 13.313 1.00 11.82 440 ASP A N 1
ATOM 6009 C CA . ASP A 1 411 ? 8.794 52.114 13.843 1.00 12.08 440 ASP A CA 1
ATOM 6010 C C . ASP A 1 411 ? 10.171 52.560 13.388 1.00 10.55 440 ASP A C 1
ATOM 6011 O O . ASP A 1 411 ? 10.334 53.720 13.023 1.00 12.20 440 ASP A O 1
ATOM 6020 N N . GLN A 1 412 ? 11.180 51.679 13.430 1.00 9.28 441 GLN A N 1
ATOM 6021 C CA . GLN A 1 412 ? 12.533 52.026 13.027 1.00 9.32 441 GLN A CA 1
ATOM 6022 C C . GLN A 1 412 ? 12.930 51.374 11.704 1.00 9.54 441 GLN A C 1
ATOM 6023 O O . GLN A 1 412 ? 14.098 51.449 11.319 1.00 9.15 441 GLN A O 1
ATOM 6037 N N . PHE A 1 413 ? 11.993 50.705 11.035 1.00 8.67 442 PHE A N 1
ATOM 6038 C CA . PHE A 1 413 ? 12.051 50.416 9.604 1.00 9.09 442 PHE A CA 1
ATOM 6039 C C . PHE A 1 413 ? 12.862 49.168 9.246 1.00 8.61 442 PHE A C 1
ATOM 6040 O O . PHE A 1 413 ? 12.386 48.314 8.481 1.00 8.89 442 PHE A O 1
ATOM 6057 N N . GLY A 1 414 ? 14.070 49.051 9.776 1.00 8.43 443 GLY A N 1
ATOM 6058 C CA . GLY A 1 414 ? 14.949 47.923 9.509 1.00 8.57 443 GLY A CA 1
ATOM 6059 C C . GLY A 1 414 ? 16.222 48.365 8.826 1.00 8.06 443 GLY A C 1
ATOM 6060 O O . GLY A 1 414 ? 16.378 49.520 8.434 1.00 8.77 443 GLY A O 1
ATOM 6064 N N . ALA A 1 415 ? 17.151 47.411 8.700 1.00 7.93 444 ALA A N 1
ATOM 6065 C CA . ALA A 1 415 ? 18.464 47.747 8.164 1.00 8.40 444 ALA A CA 1
ATOM 6066 C C . ALA A 1 415 ? 19.034 46.563 7.394 1.00 8.50 444 ALA A C 1
ATOM 6067 O O . ALA A 1 415 ? 18.551 45.428 7.483 1.00 8.18 444 ALA A O 1
ATOM 6074 N N . VAL A 1 416 ? 20.098 46.864 6.641 1.00 9.31 445 VAL A N 1
ATOM 6075 C CA . VAL A 1 416 ? 20.888 45.895 5.887 1.00 9.50 445 VAL A CA 1
ATOM 6076 C C . VAL A 1 416 ? 22.188 45.667 6.633 1.00 9.77 445 VAL A C 1
ATOM 6077 O O . VAL A 1 416 ? 22.931 46.629 6.868 1.00 11.81 445 VAL A O 1
ATOM 6090 N N . TYR A 1 417 ? 22.517 44.410 6.912 1.00 9.09 446 TYR A N 1
ATOM 6091 C CA . TYR A 1 417 ? 23.663 44.070 7.737 1.00 9.52 446 TYR A CA 1
ATOM 6092 C C . TYR A 1 417 ? 24.651 43.178 6.998 1.00 10.60 446 TYR A C 1
ATOM 6093 O O . TYR A 1 417 ? 24.296 42.077 6.560 1.00 11.32 446 TYR A O 1
ATOM 6111 N N . SER A 1 418 ? 25.904 43.616 6.929 1.00 11.57 447 SER A N 1
ATOM 6112 C CA . SER A 1 418 ? 27.012 42.705 6.663 1.00 11.83 447 SER A CA 1
ATOM 6113 C C . SER A 1 418 ? 27.539 42.057 7.940 1.00 12.57 447 SER A C 1
ATOM 6114 O O . SER A 1 418 ? 28.183 40.999 7.872 1.00 14.45 447 SER A O 1
ATOM 6122 N N . ASN A 1 419 ? 27.244 42.647 9.095 1.00 11.39 448 ASN A N 1
ATOM 6123 C CA . ASN A 1 419 ? 27.576 42.079 10.396 1.00 10.98 448 ASN A CA 1
ATOM 6124 C C . ASN A 1 419 ? 26.388 42.395 11.291 1.00 9.68 448 ASN A C 1
ATOM 6125 O O . ASN A 1 419 ? 26.157 43.568 11.615 1.00 9.72 448 ASN A O 1
ATOM 6136 N N . VAL A 1 420 ? 25.608 41.373 11.657 1.00 9.74 449 VAL A N 1
ATOM 6137 C CA . VAL A 1 420 ? 24.400 41.614 12.418 1.00 8.90 449 VAL A CA 1
ATOM 6138 C C . VAL A 1 420 ? 24.672 42.187 13.790 1.00 8.66 449 VAL A C 1
ATOM 6139 O O . VAL A 1 420 ? 23.744 42.660 14.433 1.00 8.81 449 VAL A O 1
ATOM 6152 N N . TYR A 1 421 ? 25.915 42.140 14.261 1.00 9.35 450 TYR A N 1
ATOM 6153 C CA . TYR A 1 421 ? 26.277 42.681 15.563 1.00 9.77 450 TYR A CA 1
ATOM 6154 C C . TYR A 1 421 ? 26.827 44.101 15.485 1.00 9.95 450 TYR A C 1
ATOM 6155 O O . TYR A 1 421 ? 27.207 44.660 16.522 1.00 10.71 450 TYR A O 1
ATOM 6173 N N . ALA A 1 422 ? 26.846 44.696 14.301 1.00 10.48 451 ALA A N 1
ATOM 6174 C CA . ALA A 1 422 ? 27.272 46.077 14.113 1.00 10.23 451 ALA A CA 1
ATOM 6175 C C . ALA A 1 422 ? 26.054 46.976 13.977 1.00 9.46 451 ALA A C 1
ATOM 6176 O O . ALA A 1 422 ? 25.075 46.621 13.326 1.00 10.35 451 ALA A O 1
ATOM 6183 N N . TYR A 1 423 ? 26.117 48.148 14.589 1.00 9.42 452 TYR A N 1
ATOM 6184 C CA . TYR A 1 423 ? 24.981 49.071 14.552 1.00 9.13 452 TYR A CA 1
ATOM 6185 C C . TYR A 1 423 ? 24.854 49.733 13.188 1.00 10.56 452 TYR A C 1
ATOM 6186 O O . TYR A 1 423 ? 25.837 50.276 12.662 1.00 12.14 452 TYR A O 1
ATOM 6204 N N . PRO A 1 424 ? 23.646 49.807 12.635 1.00 10.03 453 PRO A N 1
ATOM 6205 C CA . PRO A 1 424 ? 23.484 50.396 11.303 1.00 11.39 453 PRO A CA 1
ATOM 6206 C C . PRO A 1 424 ? 23.720 51.895 11.239 1.00 10.34 453 PRO A C 1
ATOM 6207 O O . PRO A 1 424 ? 23.305 52.651 12.117 1.00 11.65 453 PRO A O 1
ATOM 6218 N N . ALA A 1 425 ? 24.341 52.323 10.146 1.00 11.59 454 ALA A N 1
ATOM 6219 C CA . ALA A 1 425 ? 24.474 53.731 9.822 1.00 12.23 454 ALA A CA 1
ATOM 6220 C C . ALA A 1 425 ? 23.171 54.330 9.318 1.00 11.60 454 ALA A C 1
ATOM 6221 O O . ALA A 1 425 ? 22.989 55.548 9.430 1.00 12.09 454 ALA A O 1
ATOM 6228 N N . LYS A 1 426 ? 22.286 53.504 8.765 1.00 11.71 455 LYS A N 1
ATOM 6229 C CA . LYS A 1 426 ? 21.057 53.955 8.140 1.00 11.35 455 LYS A CA 1
ATOM 6230 C C . LYS A 1 426 ? 20.014 52.861 8.297 1.00 11.74 455 LYS A C 1
ATOM 6231 O O . LYS A 1 426 ? 20.347 51.681 8.431 1.00 12.99 455 LYS A O 1
ATOM 6250 N N . VAL A 1 427 ? 18.750 53.270 8.295 1.00 10.31 456 VAL A N 1
ATOM 6251 C CA . VAL A 1 427 ? 17.620 52.351 8.220 1.00 8.78 456 VAL A CA 1
ATOM 6252 C C . VAL A 1 427 ? 16.901 52.578 6.898 1.00 9.34 456 VAL A C 1
ATOM 6253 O O . VAL A 1 427 ? 17.133 53.579 6.210 1.00 10.77 456 VAL A O 1
ATOM 6266 N N . HIS A 1 428 ? 16.035 51.626 6.519 1.00 8.99 457 HIS A N 1
ATOM 6267 C CA . HIS A 1 428 ? 15.461 51.670 5.176 1.00 9.43 457 HIS A CA 1
ATOM 6268 C C . HIS A 1 428 ? 14.621 52.923 4.975 1.00 10.51 457 HIS A C 1
ATOM 6269 O O . HIS A 1 428 ? 13.689 53.183 5.745 1.00 10.77 457 HIS A O 1
ATOM 6283 N N . THR A 1 429 ? 14.902 53.663 3.909 1.00 10.82 458 THR A N 1
ATOM 6284 C CA . THR A 1 429 ? 14.065 54.797 3.544 1.00 11.22 458 THR A CA 1
ATOM 6285 C C . THR A 1 429 ? 13.796 54.784 2.046 1.00 12.35 458 THR A C 1
ATOM 6286 O O . THR A 1 429 ? 14.623 54.295 1.263 1.00 12.95 458 THR A O 1
ATOM 6297 N N . PRO A 1 430 ? 12.638 55.295 1.616 1.00 12.15 459 PRO A N 1
ATOM 6298 C CA . PRO A 1 430 ? 11.532 55.794 2.426 1.00 12.85 459 PRO A CA 1
ATOM 6299 C C . PRO A 1 430 ? 10.777 54.667 3.116 1.00 11.71 459 PRO A C 1
ATOM 6300 O O . PRO A 1 430 ? 10.629 53.599 2.540 1.00 11.37 459 PRO A O 1
ATOM 6311 N N . THR A 1 431 ? 10.294 54.925 4.329 1.00 11.26 460 THR A N 1
ATOM 6312 C CA . THR A 1 431 ? 9.355 54.035 5.005 1.00 11.01 460 THR A CA 1
ATOM 6313 C C . THR A 1 431 ? 8.301 54.893 5.695 1.00 10.55 460 THR A C 1
ATOM 6314 O O . THR A 1 431 ? 8.624 55.955 6.244 1.00 12.66 460 THR A O 1
ATOM 6325 N N . VAL A 1 432 ? 7.047 54.438 5.679 1.00 10.51 461 VAL A N 1
ATOM 6326 C CA . VAL A 1 432 ? 5.996 55.035 6.505 1.00 12.03 461 VAL A CA 1
ATOM 6327 C C . VAL A 1 432 ? 5.686 54.046 7.620 1.00 11.11 461 VAL A C 1
ATOM 6328 O O . VAL A 1 432 ? 5.120 52.976 7.367 1.00 10.64 461 VAL A O 1
ATOM 6341 N N . THR A 1 433 ? 6.117 54.373 8.838 1.00 11.17 462 THR A N 1
ATOM 6342 C CA . THR A 1 433 ? 5.813 53.660 10.076 1.00 12.64 462 THR A CA 1
ATOM 6343 C C . THR A 1 433 ? 6.587 52.362 10.238 1.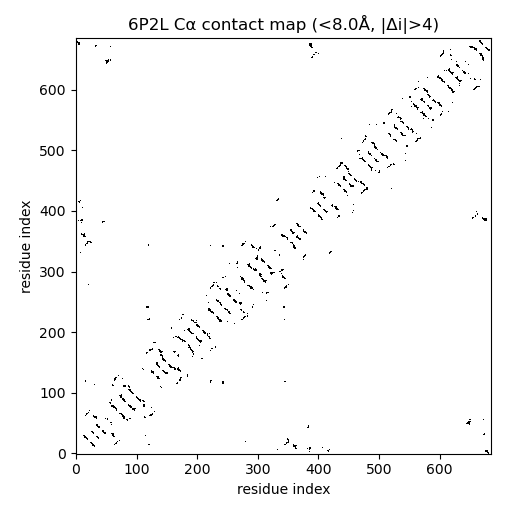00 10.38 462 THR A C 1
ATOM 6344 O O . THR A 1 433 ? 7.285 52.182 11.245 1.00 13.21 462 THR A O 1
ATOM 6355 N N . SER A 1 434 ? 6.523 51.465 9.254 1.00 9.63 463 SER A N 1
ATOM 6356 C CA A SER A 1 434 ? 7.093 50.135 9.408 0.83 9.01 463 SER A CA 1
ATOM 6357 C CA B SER A 1 434 ? 7.118 50.147 9.406 0.17 8.82 463 SER A CA 1
ATOM 6358 C C . SER A 1 434 ? 7.317 49.521 8.036 1.00 8.63 463 SER A C 1
ATOM 6359 O O . SER A 1 434 ? 6.691 49.915 7.049 1.00 9.30 463 SER A O 1
ATOM 6374 N N . ASN A 1 435 ? 8.205 48.543 7.994 1.00 8.37 464 ASN A N 1
ATOM 6375 C CA . ASN A 1 435 ? 8.248 47.576 6.906 1.00 8.23 464 ASN A CA 1
ATOM 6376 C C . ASN A 1 435 ? 7.780 46.251 7.491 1.00 8.17 464 ASN A C 1
ATOM 6377 O O . ASN A 1 435 ? 8.249 45.842 8.555 1.00 8.85 464 ASN A O 1
ATOM 6388 N N . ASN A 1 436 ? 6.873 45.576 6.794 1.00 8.58 465 ASN A N 1
ATOM 6389 C CA . ASN A 1 436 ? 6.191 44.411 7.358 1.00 9.70 465 ASN A CA 1
ATOM 6390 C C . ASN A 1 436 ? 6.434 43.146 6.555 1.00 9.51 465 ASN A C 1
ATOM 6391 O O . ASN A 1 436 ? 6.030 42.069 7.000 1.00 11.04 465 ASN A O 1
ATOM 6402 N N . GLY A 1 437 ? 7.046 43.262 5.386 1.00 9.27 466 GLY A N 1
ATOM 6403 C CA . GLY A 1 437 ? 7.347 42.130 4.530 1.00 9.43 466 GLY A CA 1
ATOM 6404 C C . GLY A 1 437 ? 8.608 42.440 3.769 1.00 8.27 466 GLY A C 1
ATOM 6405 O O . GLY A 1 437 ? 8.870 43.594 3.416 1.00 8.95 466 GLY A O 1
ATOM 6409 N N . ILE A 1 438 ? 9.368 41.392 3.462 1.00 8.27 467 ILE A N 1
ATOM 6410 C CA . ILE A 1 438 ? 10.590 41.550 2.694 1.00 8.04 467 ILE A CA 1
ATOM 6411 C C . ILE A 1 438 ? 10.880 40.230 2.008 1.00 7.96 467 ILE A C 1
ATOM 6412 O O . ILE A 1 438 ? 10.505 39.158 2.504 1.00 8.81 467 ILE A O 1
ATOM 6428 N N . ALA A 1 439 ? 11.534 40.303 0.849 1.00 7.77 468 ALA A N 1
ATOM 6429 C CA . ALA A 1 439 ? 11.865 39.118 0.075 1.00 7.33 468 ALA A CA 1
ATOM 6430 C C . ALA A 1 439 ? 13.065 39.413 -0.810 1.00 7.83 468 ALA A C 1
ATOM 6431 O O . ALA A 1 439 ? 13.339 40.567 -1.142 1.00 8.32 468 ALA A O 1
ATOM 6438 N N . TYR A 1 440 ? 13.761 38.355 -1.211 1.00 8.03 469 TYR A N 1
ATOM 6439 C CA . TYR A 1 440 ? 14.828 38.470 -2.194 1.00 7.99 469 TYR A CA 1
ATOM 6440 C C . TYR A 1 440 ? 14.669 37.331 -3.194 1.00 7.80 469 TYR A C 1
ATOM 6441 O O . TYR A 1 440 ? 14.005 36.323 -2.929 1.00 8.91 469 TYR A O 1
ATOM 6459 N N . ALA A 1 441 ? 15.307 37.493 -4.351 1.00 8.43 470 ALA A N 1
ATOM 6460 C CA . ALA A 1 441 ? 15.264 36.502 -5.422 1.00 9.16 470 ALA A CA 1
ATOM 6461 C C . ALA A 1 441 ? 16.409 35.505 -5.263 1.00 8.65 470 ALA A C 1
ATOM 6462 O O . ALA A 1 441 ? 17.582 35.881 -5.319 1.00 9.60 470 ALA A O 1
ATOM 6469 N N . ALA A 1 442 ? 16.064 34.222 -5.110 1.00 9.73 471 ALA A N 1
ATOM 6470 C CA . ALA A 1 442 ? 17.056 33.210 -4.759 1.00 10.40 471 ALA A CA 1
ATOM 6471 C C . ALA A 1 442 ? 18.189 33.108 -5.775 1.00 11.12 471 ALA A C 1
ATOM 6472 O O . ALA A 1 442 ? 19.332 32.794 -5.410 1.00 13.14 471 ALA A O 1
ATOM 6479 N N . ASN A 1 443 ? 17.887 33.291 -7.056 1.00 10.25 472 ASN A N 1
ATOM 6480 C CA . ASN A 1 443 ? 18.889 33.228 -8.114 1.00 12.03 472 ASN A CA 1
ATOM 6481 C C . ASN A 1 443 ? 19.179 34.590 -8.728 1.00 11.92 472 ASN A C 1
ATOM 6482 O O . ASN A 1 443 ? 19.670 34.669 -9.857 1.00 13.14 472 ASN A O 1
ATOM 6493 N N . ASN A 1 444 ? 18.891 35.656 -8.003 1.00 11.40 473 ASN A N 1
ATOM 6494 C CA . ASN A 1 444 ? 19.214 37.008 -8.442 1.00 12.16 473 ASN A CA 1
ATOM 6495 C C . ASN A 1 444 ? 19.289 37.843 -7.176 1.00 11.53 473 ASN A C 1
ATOM 6496 O O . ASN A 1 444 ? 18.421 38.677 -6.924 1.00 11.21 473 ASN A O 1
ATOM 6507 N N . VAL A 1 445 ? 20.299 37.576 -6.346 1.00 11.97 474 VAL A N 1
ATOM 6508 C CA . VAL A 1 445 ? 20.247 37.990 -4.952 1.00 11.63 474 VAL A CA 1
ATOM 6509 C C . VAL A 1 445 ? 20.459 39.479 -4.756 1.00 12.32 474 VAL A C 1
ATOM 6510 O O . VAL A 1 445 ? 20.342 39.945 -3.628 1.00 12.97 474 VAL A O 1
ATOM 6523 N N . SER A 1 446 ? 20.783 40.225 -5.809 1.00 12.10 475 SER A N 1
ATOM 6524 C CA A SER A 1 446 ? 20.802 41.678 -5.706 0.69 14.25 475 SER A CA 1
ATOM 6525 C CA B SER A 1 446 ? 20.803 41.677 -5.692 0.31 13.06 475 SER A CA 1
ATOM 6526 C C . SER A 1 446 ? 19.398 42.261 -5.660 1.00 11.43 475 SER A C 1
ATOM 6527 O O . SER A 1 446 ? 19.236 43.431 -5.286 1.00 12.62 475 SER A O 1
ATOM 6542 N N . LYS A 1 447 ? 18.388 41.481 -6.043 1.00 10.97 476 LYS A N 1
ATOM 6543 C CA A LYS A 1 447 ? 17.024 41.980 -6.116 0.44 10.04 476 LYS A CA 1
ATOM 6544 C CA B LYS A 1 447 ? 17.019 41.972 -6.124 0.56 10.13 476 LYS A CA 1
ATOM 6545 C C . LYS A 1 447 ? 16.295 41.687 -4.813 1.00 8.94 476 LYS A C 1
ATOM 6546 O O . LYS A 1 447 ? 16.145 40.517 -4.413 1.00 9.45 476 LYS A O 1
ATOM 6581 N N . VAL A 1 448 ? 15.848 42.757 -4.149 1.00 9.95 477 VAL A N 1
ATOM 6582 C CA . VAL A 1 448 ? 15.138 42.716 -2.878 1.00 9.49 477 VAL A CA 1
ATOM 6583 C C . VAL A 1 448 ? 13.905 43.596 -3.005 1.00 9.51 477 VAL A C 1
ATOM 6584 O O . VAL A 1 448 ? 13.911 44.604 -3.715 1.00 11.69 477 VAL A O 1
ATOM 6597 N N . VAL A 1 449 ? 12.840 43.228 -2.303 1.00 8.47 478 VAL A N 1
ATOM 6598 C CA . VAL A 1 449 ? 11.619 44.031 -2.251 1.00 8.83 478 VAL A CA 1
ATOM 6599 C C . VAL A 1 449 ? 11.132 44.063 -0.809 1.00 8.02 478 VAL A C 1
ATOM 6600 O O . VAL A 1 449 ? 11.275 43.081 -0.069 1.00 8.52 478 VAL A O 1
ATOM 6613 N N . ARG A 1 450 ? 10.579 45.209 -0.400 1.00 8.45 479 ARG A N 1
ATOM 6614 C CA . ARG A 1 450 ? 10.014 45.360 0.941 1.00 8.85 479 ARG A CA 1
ATOM 6615 C C . ARG A 1 450 ? 8.672 46.071 0.851 1.00 8.89 479 ARG A C 1
ATOM 6616 O O . ARG A 1 450 ? 8.415 46.824 -0.087 1.00 9.16 479 ARG A O 1
ATOM 6637 N N . ALA A 1 451 ? 7.820 45.844 1.861 1.00 9.11 480 ALA A N 1
ATOM 6638 C CA . ALA A 1 451 ? 6.467 46.385 1.896 1.00 9.31 480 ALA A CA 1
ATOM 6639 C C . ALA A 1 451 ? 6.274 47.313 3.090 1.00 9.15 480 ALA A C 1
ATOM 6640 O O . ALA A 1 451 ? 6.295 46.876 4.250 1.00 9.32 480 ALA A O 1
ATOM 6647 N N . THR A 1 452 ? 6.087 48.590 2.790 1.00 9.78 481 THR A N 1
ATOM 6648 C CA . THR A 1 452 ? 5.627 49.604 3.742 1.00 10.04 481 THR A CA 1
ATOM 6649 C C . THR A 1 452 ? 4.290 50.125 3.206 1.00 10.57 481 THR A C 1
ATOM 6650 O O . THR A 1 452 ? 3.484 49.323 2.707 1.00 11.25 481 THR A O 1
ATOM 6661 N N . ASP A 1 453 ? 4.036 51.438 3.239 1.00 10.52 482 ASP A N 1
ATOM 6662 C CA . ASP A 1 453 ? 2.805 51.947 2.631 1.00 12.43 482 ASP A CA 1
ATOM 6663 C C . ASP A 1 453 ? 2.753 51.603 1.149 1.00 12.53 482 ASP A C 1
ATOM 6664 O O . ASP A 1 453 ? 1.671 51.408 0.580 1.00 15.35 482 ASP A O 1
ATOM 6673 N N . GLN A 1 454 ? 3.919 51.510 0.524 1.00 12.15 483 GLN A N 1
ATOM 6674 C CA . GLN A 1 454 ? 4.088 51.079 -0.847 1.00 13.82 483 GLN A CA 1
ATOM 6675 C C . GLN A 1 454 ? 5.151 49.993 -0.861 1.00 11.80 483 GLN A C 1
ATOM 6676 O O . GLN A 1 454 ? 5.911 49.831 0.096 1.00 10.96 483 GLN A O 1
ATOM 6690 N N . LEU A 1 455 ? 5.231 49.275 -1.968 1.00 11.72 484 LEU A N 1
ATOM 6691 C CA . LEU A 1 455 ? 6.357 48.397 -2.207 1.00 11.16 484 LEU A CA 1
ATOM 6692 C C . LEU A 1 455 ? 7.550 49.189 -2.714 1.00 10.66 484 LEU A C 1
ATOM 6693 O O . LEU A 1 455 ? 7.402 50.098 -3.536 1.00 12.05 484 LEU A O 1
ATOM 6709 N N . TYR A 1 456 ? 8.735 48.801 -2.252 1.00 10.77 485 TYR A N 1
ATOM 6710 C CA . TYR A 1 456 ? 10.000 49.360 -2.700 1.00 10.49 485 TYR A CA 1
ATOM 6711 C C . TYR A 1 456 ? 10.898 48.230 -3.169 1.00 10.19 485 TYR A C 1
ATOM 6712 O O . TYR A 1 456 ? 11.084 47.234 -2.456 1.00 10.98 485 TYR A O 1
ATOM 6730 N N . TYR A 1 457 ? 11.473 48.414 -4.351 1.00 10.11 486 TYR A N 1
ATOM 6731 C CA . TYR A 1 457 ? 12.387 47.471 -4.958 1.00 9.83 486 TYR A CA 1
ATOM 6732 C C . TYR A 1 457 ? 13.810 47.998 -4.868 1.00 9.83 486 TYR A C 1
ATOM 6733 O O . TYR A 1 457 ? 14.050 49.207 -4.948 1.00 11.62 486 TYR A O 1
ATOM 6751 N N . SER A 1 458 ? 14.756 47.073 -4.740 1.00 11.11 487 SER A N 1
ATOM 6752 C CA . SER A 1 458 ? 16.173 47.387 -4.759 1.00 11.93 487 SER A CA 1
ATOM 6753 C C . SER A 1 458 ? 16.867 46.471 -5.744 1.00 11.24 487 SER A C 1
ATOM 6754 O O . SER A 1 458 ? 16.513 45.291 -5.872 1.00 11.77 487 SER A O 1
ATOM 6762 N N . THR A 1 459 ? 17.848 47.027 -6.452 1.00 12.21 488 THR A N 1
ATOM 6763 C CA A THR A 1 459 ? 18.699 46.269 -7.356 0.73 12.65 488 THR A CA 1
ATOM 6764 C CA B THR A 1 459 ? 18.695 46.264 -7.358 0.27 12.42 488 THR A CA 1
ATOM 6765 C C . THR A 1 459 ? 20.119 46.129 -6.832 1.00 13.03 488 THR A C 1
ATOM 6766 O O . THR A 1 459 ? 20.994 45.630 -7.552 1.00 15.07 488 THR A O 1
ATOM 6785 N N . ASP A 1 460 ? 20.374 46.573 -5.609 1.00 13.29 489 ASP A N 1
ATOM 6786 C CA . ASP A 1 460 ? 21.701 46.541 -4.998 1.00 14.00 489 ASP A CA 1
ATOM 6787 C C . ASP A 1 460 ? 21.628 45.939 -3.609 1.00 11.68 489 ASP A C 1
ATOM 6788 O O . ASP A 1 460 ? 22.295 46.382 -2.671 1.00 13.14 489 ASP A O 1
ATOM 6797 N N . GLN A 1 461 ? 20.781 44.917 -3.460 1.00 11.56 490 GLN A N 1
ATOM 6798 C CA . GLN A 1 461 ? 20.674 44.140 -2.234 1.00 11.62 490 GLN A CA 1
ATOM 6799 C C . GLN A 1 461 ? 20.363 45.031 -1.039 1.00 12.28 490 GLN A C 1
ATOM 6800 O O . GLN A 1 461 ? 20.882 44.845 0.063 1.00 12.44 490 GLN A O 1
ATOM 6814 N N . GLY A 1 462 ? 19.464 45.991 -1.255 1.00 11.34 491 GLY A N 1
ATOM 6815 C CA . GLY A 1 462 ? 18.912 46.781 -0.181 1.00 12.67 491 GLY A CA 1
ATOM 6816 C C . GLY A 1 462 ? 19.589 48.108 0.090 1.00 14.39 491 GLY A C 1
ATOM 6817 O O . GLY A 1 462 ? 19.128 48.855 0.966 1.00 15.77 491 GLY A O 1
ATOM 6821 N N . ALA A 1 463 ? 20.650 48.450 -0.632 1.00 13.95 492 ALA A N 1
ATOM 6822 C CA . ALA A 1 463 ? 21.321 49.723 -0.371 1.00 15.30 492 ALA A CA 1
ATOM 6823 C C . ALA A 1 463 ? 20.472 50.916 -0.800 1.00 15.17 492 ALA A C 1
ATOM 6824 O O . ALA A 1 463 ? 20.447 51.944 -0.106 1.00 18.12 492 ALA A O 1
ATOM 6831 N N . THR A 1 464 ? 19.803 50.827 -1.943 1.00 14.77 493 THR A N 1
ATOM 6832 C CA . THR A 1 464 ? 18.926 51.888 -2.414 1.00 15.02 493 THR A CA 1
ATOM 6833 C C . THR A 1 464 ? 17.613 51.283 -2.887 1.00 13.16 493 THR A C 1
ATOM 6834 O O . THR A 1 464 ? 17.535 50.091 -3.196 1.00 13.10 493 THR A O 1
ATOM 6845 N N . TRP A 1 465 ? 16.585 52.134 -2.960 1.00 14.86 494 TRP A N 1
ATOM 6846 C CA . TRP A 1 465 ? 15.218 51.679 -3.170 1.00 12.70 494 TRP A CA 1
ATOM 6847 C C . TRP A 1 465 ? 14.506 52.564 -4.179 1.00 13.64 494 TRP A C 1
ATOM 6848 O O . TRP A 1 465 ? 14.791 53.763 -4.285 1.00 16.09 494 TRP A O 1
ATOM 6869 N N . THR A 1 466 ? 13.553 51.973 -4.901 1.00 13.16 495 THR A N 1
ATOM 6870 C CA . THR A 1 466 ? 12.674 52.675 -5.827 1.00 14.90 495 THR A CA 1
ATOM 6871 C C . THR A 1 466 ? 11.259 52.173 -5.598 1.00 12.04 495 THR A C 1
ATOM 6872 O O . THR A 1 466 ? 11.038 50.960 -5.548 1.00 12.62 495 THR A O 1
ATOM 6883 N N . ALA A 1 467 ? 10.302 53.088 -5.468 1.00 13.78 496 ALA A N 1
ATOM 6884 C CA . ALA A 1 467 ? 8.916 52.679 -5.276 1.00 13.56 496 ALA A CA 1
ATOM 6885 C C . ALA A 1 467 ? 8.393 51.938 -6.503 1.00 13.59 496 ALA A C 1
ATOM 6886 O O . ALA A 1 467 ? 8.703 52.294 -7.643 1.00 14.81 496 ALA A O 1
ATOM 6893 N N . ALA A 1 468 ? 7.578 50.912 -6.268 1.00 12.49 497 ALA A N 1
ATOM 6894 C CA . ALA A 1 468 ? 6.790 50.319 -7.335 1.00 13.59 497 ALA A CA 1
ATOM 6895 C C . ALA A 1 468 ? 5.930 51.390 -7.981 1.00 14.17 497 ALA A C 1
ATOM 6896 O O . ALA A 1 468 ? 5.428 52.300 -7.322 1.00 14.49 497 ALA A O 1
ATOM 6903 N N . ALA A 1 469 ? 5.710 51.256 -9.287 1.00 16.23 498 ALA A N 1
ATOM 6904 C CA . ALA A 1 469 ? 4.848 52.214 -9.966 1.00 17.29 498 ALA A CA 1
ATOM 6905 C C . ALA A 1 469 ? 3.453 52.222 -9.353 1.00 17.23 498 ALA A C 1
ATOM 6906 O O . ALA A 1 469 ? 2.827 53.283 -9.231 1.00 21.17 498 ALA A O 1
ATOM 6913 N N . SER A 1 470 ? 2.956 51.052 -8.951 1.00 18.43 499 SER A N 1
ATOM 6914 C CA . SER A 1 470 ? 1.711 50.944 -8.202 1.00 22.33 499 SER A CA 1
ATOM 6915 C C . SER A 1 470 ? 1.839 49.828 -7.175 1.00 17.67 499 SER A C 1
ATOM 6916 O O . SER A 1 470 ? 2.520 48.830 -7.407 1.00 19.10 499 SER A O 1
ATOM 6924 N N . THR A 1 471 ? 1.180 50.005 -6.032 1.00 17.97 500 THR A N 1
ATOM 6925 C CA . THR A 1 471 ? 1.076 48.977 -4.997 1.00 17.01 500 THR A CA 1
ATOM 6926 C C . THR A 1 471 ? -0.400 48.593 -4.902 1.00 16.95 500 THR A C 1
ATOM 6927 O O . THR A 1 471 ? -1.206 49.332 -4.328 1.00 20.00 500 THR A O 1
ATOM 6938 N N . ILE A 1 472 ? -0.763 47.447 -5.471 1.00 18.28 501 ILE A N 1
ATOM 6939 C CA . ILE A 1 472 ? -2.166 47.064 -5.551 1.00 17.58 501 ILE A CA 1
ATOM 6940 C C . ILE A 1 472 ? -2.737 46.801 -4.162 1.00 18.60 501 ILE A C 1
ATOM 6941 O O . ILE A 1 472 ? -2.075 46.223 -3.289 1.00 18.26 501 ILE A O 1
ATOM 6957 N N . GLY A 1 473 ? -3.979 47.222 -3.956 1.00 20.03 502 GLY A N 1
ATOM 6958 C CA . GLY A 1 473 ? -4.751 46.853 -2.770 1.00 20.73 502 GLY A CA 1
ATOM 6959 C C . GLY A 1 473 ? -4.480 47.657 -1.535 1.00 24.16 502 GLY A C 1
ATOM 6960 O O . GLY A 1 473 ? -5.406 48.215 -0.934 1.00 25.23 502 GLY A O 1
ATOM 6964 N N . GLY A 1 474 ? -3.222 47.758 -1.147 1.00 18.66 503 GLY A N 1
ATOM 6965 C CA . GLY A 1 474 ? -2.838 48.374 0.102 1.00 16.90 503 GLY A CA 1
ATOM 6966 C C . GLY A 1 474 ? -1.427 47.966 0.429 1.00 15.66 503 GLY A C 1
ATOM 6967 O O . GLY A 1 474 ? -0.846 47.083 -0.215 1.00 15.53 503 GLY A O 1
ATOM 6971 N N . GLY A 1 475 ? -0.882 48.616 1.453 1.00 16.07 504 GLY A N 1
ATOM 6972 C CA . GLY A 1 475 ? 0.486 48.387 1.852 1.00 13.10 504 GLY A CA 1
ATOM 6973 C C . GLY A 1 475 ? 0.637 47.296 2.894 1.00 12.50 504 GLY A C 1
ATOM 6974 O O . GLY A 1 475 ? -0.305 46.591 3.265 1.00 12.74 504 GLY A O 1
ATOM 6978 N N . TYR A 1 476 ? 1.880 47.139 3.323 1.00 11.00 505 TYR A N 1
ATOM 6979 C CA . TYR A 1 476 ? 2.274 46.407 4.512 1.00 10.77 505 TYR A CA 1
ATOM 6980 C C . TYR A 1 476 ? 2.094 44.897 4.427 1.00 11.64 505 TYR A C 1
ATOM 6981 O O . TYR A 1 476 ? 2.192 44.229 5.458 1.00 12.73 505 TYR A O 1
ATOM 6999 N N . GLY A 1 477 ? 1.871 44.333 3.247 1.00 10.85 506 GLY A N 1
ATOM 7000 C CA . GLY A 1 477 ? 1.667 42.904 3.140 1.00 10.42 506 GLY A CA 1
ATOM 7001 C C . GLY A 1 477 ? 2.944 42.098 3.044 1.00 9.95 506 GLY A C 1
ATOM 7002 O O . GLY A 1 477 ? 4.063 42.596 2.944 1.00 12.53 506 GLY A O 1
ATOM 7006 N N . LYS A 1 478 ? 2.764 40.783 3.070 1.00 10.08 507 LYS A N 1
ATOM 7007 C CA . LYS A 1 478 ? 3.830 39.815 2.858 1.00 9.24 507 LYS A CA 1
ATOM 7008 C C . LYS A 1 478 ? 4.032 39.590 1.363 1.00 8.74 507 LYS A C 1
ATOM 7009 O O . LYS A 1 478 ? 3.132 39.792 0.538 1.00 10.78 507 LYS A O 1
ATOM 7028 N N . ILE A 1 479 ? 5.244 39.165 1.017 1.00 8.79 508 ILE A N 1
ATOM 7029 C CA . ILE A 1 479 ? 5.734 39.277 -0.347 1.00 9.44 508 ILE A CA 1
ATOM 7030 C C . ILE A 1 479 ? 6.721 38.159 -0.647 1.00 9.26 508 ILE A C 1
ATOM 7031 O O . ILE A 1 479 ? 7.417 37.655 0.241 1.00 8.76 508 ILE A O 1
ATOM 7047 N N . ALA A 1 480 ? 6.795 37.796 -1.923 1.00 8.23 509 ALA A N 1
ATOM 7048 C CA . ALA A 1 480 ? 7.760 36.831 -2.429 1.00 8.76 509 ALA A CA 1
ATOM 7049 C C . ALA A 1 480 ? 8.255 37.282 -3.793 1.00 8.75 509 ALA A C 1
ATOM 7050 O O . ALA A 1 480 ? 7.493 37.851 -4.587 1.00 10.64 509 ALA A O 1
ATOM 7057 N N . LEU A 1 481 ? 9.532 37.011 -4.065 1.00 9.38 510 LEU A N 1
ATOM 7058 C CA . LEU A 1 481 ? 10.118 37.169 -5.384 1.00 9.20 510 LEU A CA 1
ATOM 7059 C C . LEU A 1 481 ? 10.439 35.793 -5.947 1.00 9.26 510 LEU A C 1
ATOM 7060 O O . LEU A 1 481 ? 10.988 34.940 -5.240 1.00 9.96 510 LEU A O 1
ATOM 7076 N N . SER A 1 482 ? 10.111 35.578 -7.216 1.00 9.92 511 SER A N 1
ATOM 7077 C CA . SER A 1 482 ? 10.517 34.350 -7.875 1.00 9.25 511 SER A CA 1
ATOM 7078 C C . SER A 1 482 ? 12.042 34.221 -7.861 1.00 9.61 511 SER A C 1
ATOM 7079 O O . SER A 1 482 ? 12.767 35.212 -7.717 1.00 9.88 511 SER A O 1
ATOM 7087 N N . ALA A 1 483 ? 12.525 32.989 -8.056 1.00 9.79 512 ALA A N 1
ATOM 7088 C CA . ALA A 1 483 ? 13.969 32.765 -8.002 1.00 10.06 512 ALA A CA 1
ATOM 7089 C C . ALA A 1 483 ? 14.720 33.642 -9.002 1.00 10.51 512 ALA A C 1
ATOM 7090 O O . ALA A 1 483 ? 15.825 34.111 -8.713 1.00 10.79 512 ALA A O 1
ATOM 7097 N N . ASP A 1 484 ? 14.143 33.887 -10.181 1.00 10.65 513 ASP A N 1
ATOM 7098 C CA . ASP A 1 484 ? 14.800 34.735 -11.175 1.00 11.59 513 ASP A CA 1
ATOM 7099 C C . ASP A 1 484 ? 14.610 36.222 -10.918 1.00 11.52 513 ASP A C 1
ATOM 7100 O O . ASP A 1 484 ? 15.204 37.046 -11.623 1.00 13.59 513 ASP A O 1
ATOM 7109 N N . GLY A 1 485 ? 13.801 36.588 -9.931 1.00 11.72 514 GLY A N 1
ATOM 7110 C CA . GLY A 1 485 ? 13.574 37.973 -9.584 1.00 12.03 514 GLY A CA 1
ATOM 7111 C C . GLY A 1 485 ? 12.550 38.688 -10.429 1.00 12.21 514 GLY A C 1
ATOM 7112 O O . GLY A 1 485 ? 12.239 39.837 -10.138 1.00 13.63 514 GLY A O 1
ATOM 7116 N N . ASN A 1 486 ? 11.998 38.047 -11.443 1.00 12.17 515 ASN A N 1
ATOM 7117 C CA . ASN A 1 486 ? 11.158 38.763 -12.397 1.00 13.38 515 ASN A CA 1
ATOM 7118 C C . ASN A 1 486 ? 9.702 38.854 -11.984 1.00 15.59 515 ASN A C 1
ATOM 7119 O O . ASN A 1 486 ? 9.019 39.797 -12.419 1.00 20.29 515 ASN A O 1
ATOM 7130 N N . THR A 1 487 ? 9.216 37.956 -11.129 1.00 12.29 516 THR A N 1
ATOM 7131 C CA . THR A 1 487 ? 7.840 38.006 -10.649 1.00 12.09 516 THR A CA 1
ATOM 7132 C C . THR A 1 487 ? 7.793 38.268 -9.151 1.00 10.80 516 THR A C 1
ATOM 7133 O O . THR A 1 487 ? 8.548 37.668 -8.375 1.00 11.25 516 THR A O 1
ATOM 7144 N N . THR A 1 488 ? 6.861 39.135 -8.751 1.00 11.12 517 THR A N 1
ATOM 7145 C CA . THR A 1 488 ? 6.536 39.402 -7.355 1.00 10.91 517 THR A CA 1
ATOM 7146 C C . THR A 1 488 ? 5.138 38.877 -7.074 1.00 10.30 517 THR A C 1
ATOM 7147 O O . THR A 1 488 ? 4.214 39.121 -7.867 1.00 11.89 517 THR A O 1
ATOM 7158 N N . LEU A 1 489 ? 4.977 38.168 -5.962 1.00 10.09 518 LEU A N 1
ATOM 7159 C CA . LEU A 1 489 ? 3.657 37.869 -5.423 1.00 10.46 518 LEU A CA 1
ATOM 7160 C C . LEU A 1 489 ? 3.466 38.659 -4.138 1.00 10.19 518 LEU A C 1
ATOM 7161 O O . LEU A 1 489 ? 4.396 38.777 -3.330 1.00 10.23 518 LEU A O 1
ATOM 7177 N N . TYR A 1 490 ? 2.261 39.189 -3.951 1.00 10.04 519 TYR A N 1
ATOM 7178 C CA . TYR A 1 490 ? 2.012 40.128 -2.871 1.00 10.19 519 TYR A CA 1
ATOM 7179 C C . TYR A 1 490 ? 0.572 40.023 -2.404 1.00 10.74 519 TYR A C 1
ATOM 7180 O O . TYR A 1 490 ? -0.349 40.037 -3.218 1.00 11.76 519 TYR A O 1
ATOM 7198 N N . CYS A 1 491 ? 0.379 39.957 -1.088 1.00 10.26 520 CYS A N 1
ATOM 7199 C CA . CYS A 1 491 ? -0.963 39.987 -0.508 1.00 10.38 520 CYS A CA 1
ATOM 7200 C C . CYS A 1 491 ? -1.002 41.184 0.431 1.00 11.73 520 CYS A C 1
ATOM 7201 O O . CYS A 1 491 ? -0.328 41.158 1.475 1.00 11.10 520 CYS A O 1
ATOM 7209 N N . PRO A 1 492 ? -1.733 42.257 0.118 1.00 11.77 521 PRO A N 1
ATOM 7210 C CA . PRO A 1 492 ? -1.771 43.415 1.022 1.00 13.15 521 PRO A CA 1
ATOM 7211 C C . PRO A 1 492 ? -2.224 43.020 2.417 1.00 12.32 521 PRO A C 1
ATOM 7212 O O . PRO A 1 492 ? -3.083 42.153 2.598 1.00 14.15 521 PRO A O 1
ATOM 7223 N N . SER A 1 493 ? -1.706 43.721 3.412 1.00 12.32 522 SER A N 1
ATOM 7224 C CA . SER A 1 493 ? -2.098 43.425 4.779 1.00 13.06 522 SER A CA 1
ATOM 7225 C C . SER A 1 493 ? -3.583 43.668 4.985 1.00 14.79 522 SER A C 1
ATOM 7226 O O . SER A 1 493 ? -4.166 44.634 4.472 1.00 15.53 522 SER A O 1
ATOM 7234 N N . GLY A 1 494 ? -4.215 42.747 5.706 1.00 15.13 523 GLY A N 1
ATOM 7235 C CA . GLY A 1 494 ? -5.614 42.826 6.023 1.00 17.37 523 GLY A CA 1
ATOM 7236 C C . GLY A 1 494 ? -6.542 42.452 4.891 1.00 20.01 523 GLY A C 1
ATOM 7237 O O . GLY A 1 494 ? -7.753 42.633 5.029 1.00 22.14 523 GLY A O 1
ATOM 7241 N N . GLN A 1 495 ? -6.016 41.954 3.774 1.00 15.92 524 GLN A N 1
ATOM 7242 C CA . GLN A 1 495 ? -6.792 41.585 2.591 1.00 20.26 524 GLN A CA 1
ATOM 7243 C C . GLN A 1 495 ? -6.545 40.109 2.288 1.00 15.41 524 GLN A C 1
ATOM 7244 O O . GLN A 1 495 ? -5.625 39.497 2.834 1.00 14.83 524 GLN A O 1
ATOM 7258 N N . SER A 1 496 ? -7.374 39.530 1.420 1.00 15.08 525 SER A N 1
ATOM 7259 C CA A SER A 1 496 ? -7.373 38.089 1.198 0.59 15.73 525 SER A CA 1
ATOM 7260 C CA B SER A 1 496 ? -7.350 38.088 1.204 0.41 15.66 525 SER A CA 1
ATOM 7261 C C . SER A 1 496 ? -7.015 37.684 -0.227 1.00 15.22 525 SER A C 1
ATOM 7262 O O . SER A 1 496 ? -7.097 36.495 -0.553 1.00 14.95 525 SER A O 1
ATOM 7277 N N . THR A 1 497 ? -6.598 38.615 -1.076 1.00 16.17 526 THR A N 1
ATOM 7278 C CA . THR A 1 497 ? -6.205 38.303 -2.444 1.00 14.30 526 THR A CA 1
ATOM 7279 C C . THR A 1 497 ? -4.712 38.505 -2.608 1.00 14.08 526 THR A C 1
ATOM 7280 O O . THR A 1 497 ? -4.163 39.546 -2.221 1.00 14.78 526 THR A O 1
ATOM 7291 N N . THR A 1 498 ? -4.065 37.495 -3.164 1.00 13.36 527 THR A N 1
ATOM 7292 C CA . THR A 1 498 ? -2.672 37.571 -3.551 1.00 12.86 527 THR A CA 1
ATOM 7293 C C . THR A 1 498 ? -2.631 37.886 -5.035 1.00 12.61 527 THR A C 1
ATOM 7294 O O . THR A 1 498 ? -3.368 37.285 -5.826 1.00 13.64 527 THR A O 1
ATOM 7305 N N . TYR A 1 499 ? -1.780 38.834 -5.395 1.00 12.55 528 TYR A N 1
ATOM 7306 C CA . TYR A 1 499 ? -1.602 39.309 -6.747 1.00 12.85 528 TYR A CA 1
ATOM 7307 C C . TYR A 1 499 ? -0.184 39.007 -7.202 1.00 11.75 528 TYR A C 1
ATOM 7308 O O . TYR A 1 499 ? 0.734 38.859 -6.392 1.00 12.49 528 TYR A O 1
ATOM 7326 N N . TYR A 1 500 ? -0.003 38.936 -8.518 1.00 13.77 529 TYR A N 1
ATOM 7327 C CA . TYR A 1 500 ? 1.325 38.805 -9.099 1.00 13.40 529 TYR A CA 1
ATOM 7328 C C . TYR A 1 500 ? 1.630 39.936 -10.075 1.00 12.90 529 TYR A C 1
ATOM 7329 O O . TYR A 1 500 ? 0.735 40.460 -10.743 1.00 14.45 529 TYR A O 1
ATOM 7347 N N . SER A 1 501 ? 2.910 40.305 -10.160 1.00 14.30 530 SER A N 1
ATOM 7348 C CA . SER A 1 501 ? 3.398 41.288 -11.115 1.00 13.90 530 SER A CA 1
ATOM 7349 C C . SER A 1 501 ? 4.665 40.755 -11.771 1.00 13.17 530 SER A C 1
ATOM 7350 O O . SER A 1 501 ? 5.514 40.169 -11.092 1.00 13.24 530 SER A O 1
ATOM 7358 N N . THR A 1 502 ? 4.795 40.977 -13.079 1.00 14.73 531 THR A N 1
ATOM 7359 C CA . THR A 1 502 ? 5.980 40.581 -13.831 1.00 13.56 531 THR A CA 1
ATOM 7360 C C . THR A 1 502 ? 6.848 41.779 -14.187 1.00 13.33 531 THR A C 1
ATOM 7361 O O . THR A 1 502 ? 7.773 41.648 -14.989 1.00 15.81 531 THR A O 1
ATOM 7372 N N . ASP A 1 503 ? 6.587 42.942 -13.587 1.00 14.38 532 ASP A N 1
ATOM 7373 C CA . ASP A 1 503 ? 7.261 44.179 -13.983 1.00 14.49 532 ASP A CA 1
ATOM 7374 C C . ASP A 1 503 ? 7.450 45.113 -12.792 1.00 16.71 532 ASP A C 1
ATOM 7375 O O . ASP A 1 503 ? 7.361 46.339 -12.923 1.00 16.93 532 ASP A O 1
ATOM 7384 N N . ASN A 1 504 ? 7.735 44.550 -11.628 1.00 14.24 533 ASN A N 1
ATOM 7385 C CA . ASN A 1 504 ? 8.024 45.352 -10.438 1.00 15.60 533 ASN A CA 1
ATOM 7386 C C . ASN A 1 504 ? 6.858 46.278 -10.095 1.00 17.69 533 ASN A C 1
ATOM 7387 O O . ASN A 1 504 ? 7.053 47.424 -9.675 1.00 18.15 533 ASN A O 1
ATOM 7398 N N . GLY A 1 505 ? 5.635 45.773 -10.231 1.00 22.59 534 GLY A N 1
ATOM 7399 C CA . GLY A 1 505 ? 4.473 46.554 -9.855 1.00 27.71 534 GLY A CA 1
ATOM 7400 C C . GLY A 1 505 ? 3.998 47.567 -10.869 1.00 24.98 534 GLY A C 1
ATOM 7401 O O . GLY A 1 505 ? 3.151 48.405 -10.530 1.00 34.07 534 GLY A O 1
ATOM 7405 N N . GLY A 1 506 ? 4.530 47.562 -12.089 1.00 25.74 535 GLY A N 1
ATOM 7406 C CA . GLY A 1 506 ? 3.916 48.350 -13.145 1.00 28.37 535 GLY A CA 1
ATOM 7407 C C . GLY A 1 506 ? 2.500 47.905 -13.455 1.00 36.81 535 GLY A C 1
ATOM 7408 O O . GLY A 1 506 ? 1.649 48.725 -13.812 1.00 33.70 535 GLY A O 1
ATOM 7412 N N . SER A 1 507 ? 2.235 46.605 -13.335 1.00 24.24 536 SER A N 1
ATOM 7413 C CA . SER A 1 507 ? 0.907 46.038 -13.490 1.00 25.09 536 SER A CA 1
ATOM 7414 C C . SER A 1 507 ? 0.780 44.873 -12.518 1.00 19.86 536 SER A C 1
ATOM 7415 O O . SER A 1 507 ? 1.773 44.218 -12.171 1.00 21.38 536 SER A O 1
ATOM 7423 N N . TRP A 1 508 ? -0.452 44.619 -12.078 1.00 21.48 537 TRP A N 1
ATOM 7424 C CA . TRP A 1 508 ? -0.782 43.535 -11.171 1.00 20.18 537 TRP A CA 1
ATOM 7425 C C . TRP A 1 508 ? -1.972 42.753 -11.708 1.00 18.28 537 TRP A C 1
ATOM 7426 O O . TRP A 1 508 ? -2.821 43.299 -12.418 1.00 21.66 537 TRP A O 1
ATOM 7447 N N . THR A 1 509 ? -2.033 41.475 -11.336 1.00 18.38 538 THR A N 1
ATOM 7448 C CA . THR A 1 509 ? -3.123 40.580 -11.693 1.00 19.38 538 THR A CA 1
ATOM 7449 C C . THR A 1 509 ? -3.377 39.645 -10.519 1.00 19.05 538 THR A C 1
ATOM 7450 O O . THR A 1 509 ? -2.431 39.180 -9.879 1.00 15.87 538 THR A O 1
ATOM 7461 N N . SER A 1 510 ? -4.641 39.343 -10.239 1.00 16.70 539 SER A N 1
ATOM 7462 C CA . SER A 1 510 ? -4.952 38.386 -9.194 1.00 16.89 539 SER A CA 1
ATOM 7463 C C . SER A 1 510 ? -4.429 37.007 -9.566 1.00 16.85 539 SER A C 1
ATOM 7464 O O . SER A 1 510 ? -4.550 36.565 -10.713 1.00 17.01 539 SER A O 1
ATOM 7472 N N . THR A 1 511 ? -3.860 36.323 -8.577 1.00 14.32 540 THR A N 1
ATOM 7473 C CA . THR A 1 511 ? -3.463 34.934 -8.726 1.00 12.93 540 THR A CA 1
ATOM 7474 C C . THR A 1 511 ? -4.652 33.982 -8.717 1.00 14.41 540 THR A C 1
ATOM 7475 O O . THR A 1 511 ? -4.455 32.772 -8.876 1.00 15.42 540 THR A O 1
ATOM 7486 N N . GLY A 1 512 ? -5.854 34.481 -8.443 1.00 16.41 541 GLY A N 1
ATOM 7487 C CA . GLY A 1 512 ? -6.993 33.635 -8.184 1.00 16.01 541 GLY A CA 1
ATOM 7488 C C . GLY A 1 512 ? -7.119 33.154 -6.761 1.00 16.91 541 GLY A C 1
ATOM 7489 O O . GLY A 1 512 ? -8.128 32.531 -6.421 1.00 18.74 541 GLY A O 1
ATOM 7493 N N . VAL A 1 513 ? -6.138 33.417 -5.905 1.00 14.44 542 VAL A N 1
ATOM 7494 C CA . VAL A 1 513 ? -6.244 33.074 -4.500 1.00 14.49 542 VAL A CA 1
ATOM 7495 C C . VAL A 1 513 ? -6.839 34.293 -3.813 1.00 14.89 542 VAL A C 1
ATOM 7496 O O . VAL A 1 513 ? -6.165 35.319 -3.633 1.00 16.02 542 VAL A O 1
ATOM 7509 N N . THR A 1 514 ? -8.116 34.191 -3.455 1.00 14.82 543 THR A N 1
ATOM 7510 C CA . THR A 1 514 ? -8.899 35.299 -2.927 1.00 15.22 543 THR A CA 1
ATOM 7511 C C . THR A 1 514 ? -9.419 35.013 -1.531 1.00 15.73 543 THR A C 1
ATOM 7512 O O . THR A 1 514 ? -10.193 35.821 -0.998 1.00 17.54 543 THR A O 1
ATOM 7523 N N . THR A 1 515 ? -9.020 33.901 -0.920 1.00 17.38 544 THR A N 1
ATOM 7524 C CA . THR A 1 515 ? -9.609 33.460 0.334 1.00 17.51 544 THR A CA 1
ATOM 7525 C C . THR A 1 515 ? -8.559 33.179 1.399 1.00 16.04 544 THR A C 1
ATOM 7526 O O . THR A 1 515 ? -8.807 32.395 2.317 1.00 19.26 544 THR A O 1
ATOM 7537 N N . VAL A 1 516 ? -7.380 33.792 1.302 1.00 15.36 545 VAL A N 1
ATOM 7538 C CA . VAL A 1 516 ? -6.331 33.612 2.293 1.00 14.28 545 VAL A CA 1
ATOM 7539 C C . VAL A 1 516 ? -5.972 34.986 2.846 1.00 14.41 545 VAL A C 1
ATOM 7540 O O . VAL A 1 516 ? -5.179 35.726 2.247 1.00 13.62 545 VAL A O 1
ATOM 7553 N N . GLN A 1 517 ? -6.548 35.326 3.991 1.00 12.53 546 GLN A N 1
ATOM 7554 C CA A GLN A 1 517 ? -6.290 36.614 4.615 0.44 13.91 546 GLN A CA 1
ATOM 7555 C CA B GLN A 1 517 ? -6.283 36.625 4.584 0.56 13.78 546 GLN A CA 1
ATOM 7556 C C . GLN A 1 517 ? -4.838 36.692 5.065 1.00 13.06 546 GLN A C 1
ATOM 7557 O O . GLN A 1 517 ? -4.326 35.769 5.696 1.00 12.96 546 GLN 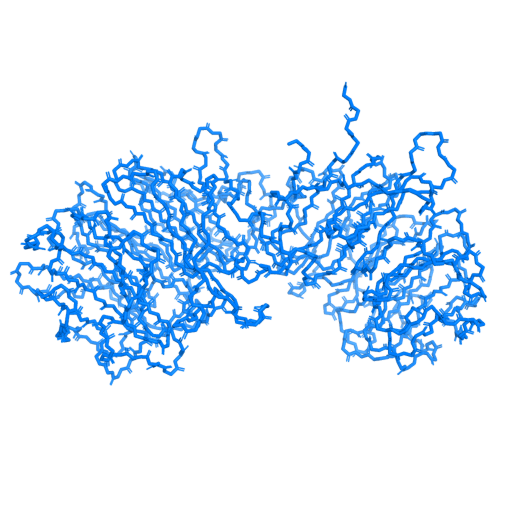A O 1
ATOM 7584 N N . ASP A 1 518 ? -4.178 37.814 4.770 1.00 12.32 547 ASP A N 1
ATOM 7585 C CA . ASP A 1 518 ? -2.781 37.994 5.171 1.00 12.52 547 ASP A CA 1
ATOM 7586 C C . ASP A 1 518 ? -1.919 36.810 4.735 1.00 12.37 547 ASP A C 1
ATOM 7587 O O . ASP A 1 518 ? -1.097 36.286 5.486 1.00 12.65 547 ASP A O 1
ATOM 7596 N N . ALA A 1 519 ? -2.106 36.408 3.492 1.00 11.42 548 ALA A N 1
ATOM 7597 C CA . ALA A 1 519 ? -1.318 35.332 2.930 1.00 11.44 548 ALA A CA 1
ATOM 7598 C C . ALA A 1 519 ? 0.165 35.659 2.956 1.00 10.32 548 ALA A C 1
ATOM 7599 O O . ALA A 1 519 ? 0.580 36.811 2.772 1.00 11.30 548 ALA A O 1
ATOM 7606 N N . CYS A 1 520 ? 0.964 34.613 3.140 1.00 10.25 549 CYS A N 1
ATOM 7607 C CA A CYS A 1 520 ? 2.419 34.697 3.157 0.60 10.25 549 CYS A CA 1
ATOM 7608 C CA B CYS A 1 520 ? 2.413 34.704 3.145 0.40 10.33 549 CYS A CA 1
ATOM 7609 C C . CYS A 1 520 ? 2.951 33.895 1.969 1.00 9.63 549 CYS A C 1
ATOM 7610 O O . CYS A 1 520 ? 3.343 32.730 2.129 1.00 11.25 549 CYS A O 1
ATOM 7625 N N . PRO A 1 521 ? 2.980 34.466 0.778 1.00 9.48 550 PRO A N 1
ATOM 7626 C CA . PRO A 1 521 ? 3.446 33.700 -0.388 1.00 11.23 550 PRO A CA 1
ATOM 7627 C C . PRO A 1 521 ? 4.925 33.376 -0.273 1.00 9.37 550 PRO A C 1
ATOM 7628 O O . PRO A 1 521 ? 5.711 34.173 0.228 1.00 10.13 550 PRO A O 1
ATOM 7639 N N . ILE A 1 522 ? 5.295 32.203 -0.783 1.00 8.61 551 ILE A N 1
ATOM 7640 C CA A ILE A 1 522 ? 6.638 31.651 -0.669 0.38 12.19 551 ILE A CA 1
ATOM 7641 C CA B ILE A 1 522 ? 6.651 31.693 -0.678 0.62 7.73 551 ILE A CA 1
ATOM 7642 C C . ILE A 1 522 ? 7.106 31.239 -2.055 1.00 8.45 551 ILE A C 1
ATOM 7643 O O . ILE A 1 522 ? 6.399 30.496 -2.738 1.00 9.42 551 ILE A O 1
ATOM 7674 N N . ALA A 1 523 ? 8.287 31.679 -2.455 1.00 8.18 552 ALA A N 1
ATOM 7675 C CA . ALA A 1 523 ? 8.869 31.209 -3.712 1.00 8.88 552 ALA A CA 1
ATOM 7676 C C . ALA A 1 523 ? 9.737 29.982 -3.498 1.00 8.39 552 ALA A C 1
ATOM 7677 O O . ALA A 1 523 ? 10.478 29.899 -2.521 1.00 9.62 552 ALA A O 1
ATOM 7684 N N . ASP A 1 524 ? 9.668 29.036 -4.425 1.00 8.55 553 ASP A N 1
ATOM 7685 C CA . ASP A 1 524 ? 10.625 27.939 -4.414 1.00 8.66 553 ASP A CA 1
ATOM 7686 C C . ASP A 1 524 ? 12.018 28.481 -4.710 1.00 8.78 553 ASP A C 1
ATOM 7687 O O . ASP A 1 524 ? 12.185 29.416 -5.487 1.00 11.28 553 ASP A O 1
ATOM 7696 N N . TYR A 1 525 ? 13.031 27.902 -4.071 1.00 9.75 554 TYR A N 1
ATOM 7697 C CA . TYR A 1 525 ? 14.387 28.370 -4.275 1.00 11.15 554 TYR A CA 1
ATOM 7698 C C . TYR A 1 525 ? 14.985 27.878 -5.581 1.00 11.34 554 TYR A C 1
ATOM 7699 O O . TYR A 1 525 ? 15.905 28.509 -6.105 1.00 12.87 554 TYR A O 1
ATOM 7717 N N . VAL A 1 526 ? 14.487 26.769 -6.114 1.00 11.22 555 VAL A N 1
ATOM 7718 C CA . VAL A 1 526 ? 15.085 26.092 -7.262 1.00 11.23 555 VAL A CA 1
ATOM 7719 C C . VAL A 1 526 ? 14.352 26.415 -8.556 1.00 11.06 555 VAL A C 1
ATOM 7720 O O . VAL A 1 526 ? 14.977 26.696 -9.580 1.00 12.95 555 VAL A O 1
ATOM 7733 N N . ASN A 1 527 ? 13.027 26.317 -8.531 1.00 10.49 556 ASN A N 1
ATOM 7734 C CA . ASN A 1 527 ? 12.170 26.447 -9.709 1.00 10.12 556 ASN A CA 1
ATOM 7735 C C . ASN A 1 527 ? 11.544 27.839 -9.702 1.00 9.36 556 ASN A C 1
ATOM 7736 O O . ASN A 1 527 ? 10.663 28.132 -8.884 1.00 9.78 556 ASN A O 1
ATOM 7747 N N . THR A 1 528 ? 11.985 28.685 -10.629 1.00 10.49 557 THR A N 1
ATOM 7748 C CA . THR A 1 528 ? 11.544 30.067 -10.654 1.00 10.28 557 THR A CA 1
ATOM 7749 C C . THR A 1 528 ? 10.074 30.216 -11.001 1.00 10.44 557 THR A C 1
ATOM 7750 O O . THR A 1 528 ? 9.550 31.334 -10.913 1.00 11.70 557 THR A O 1
ATOM 7761 N N . ASN A 1 529 ? 9.409 29.140 -11.415 1.00 10.28 558 ASN A N 1
ATOM 7762 C CA . ASN A 1 529 ? 7.990 29.176 -11.729 1.00 10.15 558 ASN A CA 1
ATOM 7763 C C . ASN A 1 529 ? 7.106 28.642 -10.621 1.00 10.17 558 ASN A C 1
ATOM 7764 O O . ASN A 1 529 ? 5.890 28.539 -10.820 1.00 11.08 558 ASN A O 1
ATOM 7775 N N . LYS A 1 530 ? 7.668 28.301 -9.468 1.00 9.29 559 LYS A N 1
ATOM 7776 C CA . LYS A 1 530 ? 6.914 27.662 -8.402 1.00 9.01 559 LYS A CA 1
ATOM 7777 C C . LYS A 1 530 ? 6.805 28.544 -7.168 1.00 9.27 559 LYS A C 1
ATOM 7778 O O . LYS A 1 530 ? 7.803 29.079 -6.674 1.00 9.09 559 LYS A O 1
ATOM 7797 N N . PHE A 1 531 ? 5.572 28.661 -6.676 1.00 8.98 560 PHE A N 1
ATOM 7798 C CA . PHE A 1 531 ? 5.255 29.377 -5.453 1.00 8.80 560 PHE A CA 1
ATOM 7799 C C . PHE A 1 531 ? 4.290 28.531 -4.636 1.00 8.74 560 PHE A C 1
ATOM 7800 O O . PHE A 1 531 ? 3.584 27.669 -5.171 1.00 9.31 560 PHE A O 1
ATOM 7817 N N . TYR A 1 532 ? 4.237 28.820 -3.333 1.00 8.56 561 TYR A N 1
ATOM 7818 C CA . TYR A 1 532 ? 3.326 28.154 -2.417 1.00 8.45 561 TYR A CA 1
ATOM 7819 C C . TYR A 1 532 ? 2.648 29.183 -1.525 1.00 8.71 561 TYR A C 1
ATOM 7820 O O . TYR A 1 532 ? 3.233 30.219 -1.188 1.00 9.27 561 TYR A O 1
ATOM 7838 N N . ILE A 1 533 ? 1.431 28.862 -1.093 1.00 8.46 562 ILE A N 1
ATOM 7839 C CA . ILE A 1 533 ? 0.720 29.601 -0.052 1.00 9.16 562 ILE A CA 1
ATOM 7840 C C . ILE A 1 533 ? 0.059 28.582 0.863 1.00 8.64 562 ILE A C 1
ATOM 7841 O O . ILE A 1 533 ? -0.772 27.796 0.397 1.00 9.88 562 ILE A O 1
ATOM 7857 N N . TYR A 1 534 ? 0.401 28.583 2.151 1.00 8.73 563 TYR A N 1
ATOM 7858 C CA . TYR A 1 534 ? -0.321 27.789 3.141 1.00 8.70 563 TYR A CA 1
ATOM 7859 C C . TYR A 1 534 ? -1.469 28.622 3.705 1.00 8.70 563 TYR A C 1
ATOM 7860 O O . TYR A 1 534 ? -1.281 29.775 4.103 1.00 10.57 563 TYR A O 1
ATOM 7878 N N . SER A 1 535 ? -2.663 28.054 3.703 1.00 8.98 564 SER A N 1
ATOM 7879 C CA . SER A 1 535 ? -3.854 28.716 4.225 1.00 9.82 564 SER A CA 1
ATOM 7880 C C . SER A 1 535 ? -4.257 28.139 5.575 1.00 10.02 564 SER A C 1
ATOM 7881 O O . SER A 1 535 ? -4.816 27.033 5.632 1.00 11.07 564 SER A O 1
ATOM 7889 N N . PRO A 1 536 ? -4.051 28.861 6.678 1.00 10.88 565 PRO A N 1
ATOM 7890 C CA . PRO A 1 536 ? -4.505 28.345 7.978 1.00 10.06 565 PRO A CA 1
ATOM 7891 C C . PRO A 1 536 ? -5.983 28.045 8.028 1.00 10.73 565 PRO A C 1
ATOM 7892 O O . PRO A 1 536 ? -6.387 27.080 8.680 1.00 11.19 565 PRO A O 1
ATOM 7903 N N . THR A 1 537 ? -6.809 28.862 7.390 1.00 10.94 566 THR A N 1
ATOM 7904 C CA . THR A 1 537 ? -8.244 28.664 7.526 1.00 13.04 566 THR A CA 1
ATOM 7905 C C . THR A 1 537 ? -8.725 27.418 6.800 1.00 13.83 566 THR A C 1
ATOM 7906 O O . THR A 1 537 ? -9.572 26.687 7.322 1.00 14.15 566 THR A O 1
ATOM 7917 N N . SER A 1 538 ? -8.236 27.184 5.586 1.00 12.49 567 SER A N 1
ATOM 7918 C CA . SER A 1 538 ? -8.660 26.012 4.826 1.00 15.44 567 SER A CA 1
ATOM 7919 C C . SER A 1 538 ? -7.833 24.778 5.147 1.00 13.14 567 SER A C 1
ATOM 7920 O O . SER A 1 538 ? -8.287 23.655 4.891 1.00 15.23 567 SER A O 1
ATOM 7928 N N . GLY A 1 539 ? -6.647 24.952 5.706 1.00 10.82 568 GLY A N 1
ATOM 7929 C CA . GLY A 1 539 ? -5.728 23.868 5.917 1.00 10.94 568 GLY A CA 1
ATOM 7930 C C . GLY A 1 539 ? -4.975 23.433 4.688 1.00 9.39 568 GLY A C 1
ATOM 7931 O O . GLY A 1 539 ? -4.176 22.506 4.787 1.00 10.23 568 GLY A O 1
ATOM 7935 N N . GLN A 1 540 ? -5.156 24.093 3.557 1.00 9.75 569 GLN A N 1
ATOM 7936 C CA . GLN A 1 540 ? -4.543 23.664 2.306 1.00 9.51 569 GLN A CA 1
ATOM 7937 C C . GLN A 1 540 ? -3.158 24.249 2.103 1.00 8.90 569 GLN A C 1
ATOM 7938 O O . GLN A 1 540 ? -2.853 25.363 2.546 1.00 9.44 569 GLN A O 1
ATOM 7952 N N . LEU A 1 541 ? -2.329 23.481 1.385 1.00 8.21 570 LEU A N 1
ATOM 7953 C CA . LEU A 1 541 ? -1.137 24.014 0.749 1.00 8.58 570 LEU A CA 1
ATOM 7954 C C . LEU A 1 541 ? -1.491 24.287 -0.702 1.00 8.16 570 LEU A C 1
ATOM 7955 O O . LEU A 1 541 ? -1.768 23.357 -1.466 1.00 8.96 570 LEU A O 1
ATOM 7971 N N . LEU A 1 542 ? -1.534 25.551 -1.072 1.00 8.61 571 LEU A N 1
ATOM 7972 C CA . LEU A 1 542 ? -1.769 25.956 -2.453 1.00 8.98 571 LEU A CA 1
ATOM 7973 C C . LEU A 1 542 ? -0.432 26.046 -3.166 1.00 9.43 571 LEU A C 1
ATOM 7974 O O . LEU A 1 542 ? 0.531 26.603 -2.621 1.00 9.65 571 LEU A O 1
ATOM 7990 N N . VAL A 1 543 ? -0.363 25.499 -4.373 1.00 9.05 572 VAL A N 1
ATOM 7991 C CA . VAL A 1 543 ? 0.881 25.465 -5.126 1.00 9.49 572 VAL A CA 1
ATOM 7992 C C . VAL A 1 543 ? 0.615 26.034 -6.508 1.00 8.85 572 VAL A C 1
ATOM 7993 O O . VAL A 1 543 ? -0.412 25.730 -7.116 1.00 9.77 572 VAL A O 1
ATOM 8006 N N . SER A 1 544 ? 1.549 26.838 -7.007 1.00 9.67 573 SER A N 1
ATOM 8007 C CA . SER A 1 544 ? 1.546 27.304 -8.385 1.00 10.12 573 SER A CA 1
ATOM 8008 C C . SER A 1 544 ? 2.792 26.801 -9.089 1.00 10.05 573 SER A C 1
ATOM 8009 O O . SER A 1 544 ? 3.894 26.866 -8.539 1.00 10.25 573 SER A O 1
ATOM 8017 N N . THR A 1 545 ? 2.616 26.317 -10.318 1.00 10.21 574 THR A N 1
ATOM 8018 C CA . THR A 1 545 ? 3.737 25.926 -11.165 1.00 10.76 574 THR A CA 1
ATOM 8019 C C . THR A 1 545 ? 3.853 26.812 -12.394 1.00 10.28 574 THR A C 1
ATOM 8020 O O . THR A 1 545 ? 4.674 26.531 -13.272 1.00 11.58 574 THR A O 1
ATOM 8031 N N . ASN A 1 546 ? 3.048 27.872 -12.477 1.00 11.36 575 ASN A N 1
ATOM 8032 C CA . ASN A 1 546 ? 3.043 28.801 -13.603 1.00 11.68 575 ASN A CA 1
ATOM 8033 C C . ASN A 1 546 ? 3.350 30.222 -13.136 1.00 11.78 575 ASN A C 1
ATOM 8034 O O . ASN A 1 546 ? 2.810 31.212 -13.643 1.00 12.34 575 ASN A O 1
ATOM 8045 N N . LYS A 1 547 ? 4.243 30.334 -12.158 1.00 11.63 576 LYS A N 1
ATOM 8046 C CA . LYS A 1 547 ? 4.797 31.620 -11.749 1.00 11.48 576 LYS A CA 1
ATOM 8047 C C . LYS A 1 547 ? 3.742 32.523 -11.119 1.00 11.59 576 LYS A C 1
ATOM 8048 O O . LYS A 1 547 ? 3.825 33.746 -11.208 1.00 13.25 576 LYS A O 1
ATOM 8067 N N . GLY A 1 548 ? 2.767 31.917 -10.447 1.00 12.47 577 GLY A N 1
ATOM 8068 C CA . GLY A 1 548 ? 1.727 32.644 -9.752 1.00 12.43 577 GLY A CA 1
ATOM 8069 C C . GLY A 1 548 ? 0.456 32.886 -10.530 1.00 15.06 577 GLY A C 1
ATOM 8070 O O . GLY A 1 548 ? -0.498 33.450 -9.968 1.00 14.97 577 GLY A O 1
ATOM 8074 N N . VAL A 1 549 ? 0.412 32.524 -11.808 1.00 13.76 578 VAL A N 1
ATOM 8075 C CA . VAL A 1 549 ? -0.784 32.786 -12.601 1.00 15.65 578 VAL A CA 1
ATOM 8076 C C . VAL A 1 549 ? -1.984 32.044 -12.024 1.00 13.95 578 VAL A C 1
ATOM 8077 O O . VAL A 1 549 ? -3.118 32.548 -12.063 1.00 16.74 578 VAL A O 1
ATOM 8090 N N . SER A 1 550 ? -1.772 30.842 -11.492 1.00 13.08 579 SER A N 1
ATOM 8091 C CA . SER A 1 550 ? -2.852 30.145 -10.818 1.00 13.47 579 SER A CA 1
ATOM 8092 C C . SER A 1 550 ? -2.272 29.176 -9.796 1.00 12.58 579 SER A C 1
ATOM 8093 O O . SER A 1 550 ? -1.113 28.763 -9.888 1.00 12.03 579 SER A O 1
ATOM 8101 N N . PHE A 1 551 ? -3.096 28.829 -8.807 1.00 11.09 580 PHE A N 1
ATOM 8102 C CA . PHE A 1 551 ? -2.737 27.905 -7.746 1.00 10.86 580 PHE A CA 1
ATOM 8103 C C . PHE A 1 551 ? -3.773 26.795 -7.664 1.00 11.54 580 PHE A C 1
ATOM 8104 O O . PHE A 1 551 ? -4.951 27.005 -7.975 1.00 13.09 580 PHE A O 1
ATOM 8121 N N . THR A 1 552 ? -3.335 25.631 -7.185 1.00 10.45 581 THR A N 1
ATOM 8122 C CA . THR A 1 552 ? -4.237 24.535 -6.850 1.00 11.02 581 THR A CA 1
ATOM 8123 C C . THR A 1 552 ? -3.866 23.978 -5.486 1.00 10.23 581 THR A C 1
ATOM 8124 O O . THR A 1 552 ? -2.712 24.037 -5.085 1.00 9.96 581 THR A O 1
ATOM 8135 N N . ALA A 1 553 ? -4.843 23.422 -4.785 1.00 11.22 582 ALA A N 1
ATOM 8136 C CA . ALA A 1 553 ? -4.558 22.761 -3.525 1.00 10.68 582 ALA A CA 1
ATOM 8137 C C . ALA A 1 553 ? -3.877 21.423 -3.754 1.00 9.50 582 ALA A C 1
ATOM 8138 O O . ALA A 1 553 ? -4.229 20.678 -4.670 1.00 10.47 582 ALA A O 1
ATOM 8145 N N . SER A 1 554 ? -2.914 21.114 -2.904 1.00 9.27 583 SER A N 1
ATOM 8146 C CA . SER A 1 554 ? -2.232 19.829 -2.982 1.00 8.54 583 SER A CA 1
ATOM 8147 C C . SER A 1 554 ? -3.153 18.685 -2.570 1.00 9.38 583 SER A C 1
ATOM 8148 O O . SER A 1 554 ? -4.259 18.880 -2.051 1.00 10.23 583 SER A O 1
ATOM 8156 N N . ALA A 1 555 ? -2.694 17.464 -2.845 1.00 9.07 584 ALA A N 1
ATOM 8157 C CA . ALA A 1 555 ? -3.553 16.301 -2.672 1.00 10.31 584 ALA A CA 1
ATOM 8158 C C . ALA A 1 555 ? -3.974 16.112 -1.221 1.00 10.01 584 ALA A C 1
ATOM 8159 O O . ALA A 1 555 ? -5.119 15.713 -0.960 1.00 11.33 584 ALA A O 1
ATOM 8166 N N . VAL A 1 556 ? -3.060 16.316 -0.278 1.00 8.94 585 VAL A N 1
ATOM 8167 C CA . VAL A 1 556 ? -3.343 16.148 1.143 1.00 9.11 585 VAL A CA 1
ATOM 8168 C C . VAL A 1 556 ? -3.101 17.485 1.815 1.00 9.32 585 VAL A C 1
ATOM 8169 O O . VAL A 1 556 ? -2.083 18.140 1.570 1.00 8.77 585 VAL A O 1
ATOM 8182 N N . ASN A 1 557 ? -4.025 17.894 2.669 1.00 9.17 586 ASN A N 1
ATOM 8183 C CA . ASN A 1 557 ? -3.853 19.135 3.398 1.00 8.57 586 ASN A CA 1
ATOM 8184 C C . ASN A 1 557 ? -2.902 18.925 4.571 1.00 8.76 586 ASN A C 1
ATOM 8185 O O . ASN A 1 557 ? -3.013 17.915 5.275 1.00 9.18 586 ASN A O 1
ATOM 8196 N N . PRO A 1 558 ? -1.991 19.870 4.824 1.00 7.99 587 PRO A N 1
ATOM 8197 C CA . PRO A 1 558 ? -1.192 19.771 6.057 1.00 8.73 587 PRO A CA 1
ATOM 8198 C C . PRO A 1 558 ? -2.037 19.923 7.311 1.00 8.78 587 PRO A C 1
ATOM 8199 O O . PRO A 1 558 ? -1.653 19.375 8.354 1.00 10.49 587 PRO A O 1
ATOM 8210 N N . GLY A 1 559 ? -3.149 20.643 7.237 1.00 9.39 588 GLY A N 1
ATOM 8211 C CA . GLY A 1 559 ? -4.056 20.830 8.370 1.00 9.91 588 GLY A CA 1
ATOM 8212 C C . GLY A 1 559 ? -4.293 22.298 8.672 1.00 8.78 588 GLY A C 1
ATOM 8213 O O . GLY A 1 559 ? -3.513 23.172 8.258 1.00 9.57 588 GLY A O 1
ATOM 8217 N N . GLN A 1 560 ? -5.369 22.582 9.399 1.00 9.37 589 GLN A N 1
ATOM 8218 C CA . GLN A 1 560 ? -5.788 23.942 9.673 1.00 9.62 589 GLN A CA 1
ATOM 8219 C C . GLN A 1 560 ? -5.082 24.538 10.886 1.00 8.54 589 GLN A C 1
ATOM 8220 O O . GLN A 1 560 ? -4.528 23.843 11.741 1.00 10.38 589 GLN A O 1
ATOM 8234 N N . TRP A 1 561 ? -5.137 25.874 10.936 1.00 9.29 590 TRP A N 1
ATOM 8235 C CA . TRP A 1 561 ? -4.867 26.693 12.115 1.00 9.33 590 TRP A CA 1
ATOM 8236 C C . TRP A 1 561 ? -3.393 26.732 12.482 1.00 9.48 590 TRP A C 1
ATOM 8237 O O . TRP A 1 561 ? -3.055 27.093 13.619 1.00 10.80 590 TRP A O 1
ATOM 8258 N N . GLY A 1 562 ? -2.522 26.465 11.519 1.00 9.07 591 GLY A N 1
ATOM 8259 C CA . GLY A 1 562 ? -1.112 26.722 11.683 1.00 8.42 591 GLY A CA 1
ATOM 8260 C C . GLY A 1 562 ? -0.761 28.175 11.443 1.00 8.75 591 GLY A C 1
ATOM 8261 O O . GLY A 1 562 ? -1.600 29.047 11.225 1.00 9.91 591 GLY A O 1
ATOM 8265 N N . SER A 1 563 ? 0.543 28.446 11.489 1.00 8.79 592 SER A N 1
ATOM 8266 C CA . SER A 1 563 ? 1.057 29.753 11.127 1.00 8.50 592 SER A CA 1
ATOM 8267 C C . SER A 1 563 ? 1.124 29.883 9.612 1.00 7.70 592 SER A C 1
ATOM 8268 O O . SER A 1 563 ? 1.591 28.990 8.921 1.00 8.95 592 SER A O 1
ATOM 8276 N N . GLY A 1 564 ? 0.682 31.027 9.094 1.00 9.49 593 GLY A N 1
ATOM 8277 C CA . GLY A 1 564 ? 0.777 31.258 7.665 1.00 10.62 593 GLY A CA 1
ATOM 8278 C C . GLY A 1 564 ? 2.196 31.284 7.146 1.00 9.25 593 GLY A C 1
ATOM 8279 O O . GLY A 1 564 ? 2.414 31.159 5.931 1.00 10.09 593 GLY A O 1
ATOM 8283 N N . ARG A 1 565 ? 3.182 31.463 8.032 1.00 8.19 594 ARG A N 1
ATOM 8284 C CA . ARG A 1 565 ? 4.578 31.569 7.631 1.00 8.51 594 ARG A CA 1
ATOM 8285 C C . ARG A 1 565 ? 5.174 30.168 7.476 1.00 8.73 594 ARG A C 1
ATOM 8286 O O . ARG A 1 565 ? 5.886 29.637 8.331 1.00 9.39 594 ARG A O 1
ATOM 8307 N N . ALA A 1 566 ? 4.874 29.552 6.341 1.00 8.06 595 ALA A N 1
ATOM 8308 C CA . ALA A 1 566 ? 5.475 28.286 5.941 1.00 8.19 595 ALA A CA 1
ATOM 8309 C C . ALA A 1 566 ? 6.800 28.575 5.256 1.00 7.93 595 ALA A C 1
ATOM 8310 O O . ALA A 1 566 ? 7.081 29.716 4.876 1.00 9.61 595 ALA A O 1
ATOM 8317 N N . ARG A 1 567 ? 7.639 27.545 5.119 1.00 7.17 596 ARG A N 1
ATOM 8318 C CA . ARG A 1 567 ? 8.995 27.742 4.616 1.00 7.16 596 ARG A CA 1
ATOM 8319 C C . ARG A 1 567 ? 9.318 26.755 3.512 1.00 7.17 596 ARG A C 1
ATOM 8320 O O . ARG A 1 567 ? 9.149 25.543 3.697 1.00 8.24 596 ARG A O 1
ATOM 8341 N N . ALA A 1 568 ? 9.843 27.269 2.403 1.00 7.05 597 ALA A N 1
ATOM 8342 C CA . ALA A 1 568 ? 10.483 26.450 1.395 1.00 7.52 597 ALA A CA 1
ATOM 8343 C C . ALA A 1 568 ? 11.923 26.166 1.823 1.00 8.20 597 ALA A C 1
ATOM 8344 O O . ALA A 1 568 ? 12.436 26.711 2.807 1.00 9.06 597 ALA A O 1
ATOM 8351 N N . VAL A 1 569 ? 12.583 25.278 1.083 1.00 9.47 598 VAL A N 1
ATOM 8352 C CA . VAL A 1 569 ? 13.866 24.724 1.493 1.00 10.02 598 VAL A CA 1
ATOM 8353 C C . VAL A 1 569 ? 14.880 24.887 0.384 1.00 10.63 598 VAL A C 1
ATOM 8354 O O . VAL A 1 569 ? 14.677 24.396 -0.732 1.00 10.00 598 VAL A O 1
ATOM 8367 N N . PRO A 1 570 ? 16.013 25.555 0.628 1.00 11.09 599 PRO A N 1
ATOM 8368 C CA . PRO A 1 570 ? 17.050 25.650 -0.400 1.00 13.35 599 PRO A CA 1
ATOM 8369 C C . PRO A 1 570 ? 17.441 24.277 -0.921 1.00 11.52 599 PRO A C 1
ATOM 8370 O O . PRO A 1 570 ? 17.499 23.295 -0.174 1.00 12.22 599 PRO A O 1
ATOM 8381 N N . ASP A 1 571 ? 17.643 24.213 -2.237 1.00 12.75 600 ASP A N 1
ATOM 8382 C CA A ASP A 1 571 ? 18.156 23.043 -2.942 0.58 14.43 600 ASP A CA 1
ATOM 8383 C CA B ASP A 1 571 ? 18.156 23.044 -2.941 0.42 11.52 600 ASP A CA 1
ATOM 8384 C C . ASP A 1 571 ? 17.200 21.861 -2.905 1.00 14.29 600 ASP A C 1
ATOM 8385 O O . ASP A 1 571 ? 17.599 20.729 -3.204 1.00 15.52 600 ASP A O 1
ATOM 8402 N N . ASN A 1 572 ? 15.934 22.093 -2.553 1.00 11.60 601 ASN A N 1
ATOM 8403 C CA . ASN A 1 572 ? 14.969 21.024 -2.400 1.00 12.20 601 ASN A CA 1
ATOM 8404 C C . ASN A 1 572 ? 13.620 21.467 -2.945 1.00 11.03 601 ASN A C 1
ATOM 8405 O O . ASN A 1 572 ? 12.677 21.748 -2.199 1.00 11.43 601 ASN A O 1
ATOM 8416 N N . GLU A 1 573 ? 13.518 21.517 -4.267 1.00 11.03 602 GLU A N 1
ATOM 8417 C CA . GLU A 1 573 ? 12.268 21.901 -4.892 1.00 10.86 602 GLU A CA 1
ATOM 8418 C C . GLU A 1 573 ? 11.146 21.006 -4.390 1.00 9.81 602 GLU A C 1
ATOM 8419 O O . GLU A 1 573 ? 11.286 19.785 -4.320 1.00 11.20 602 GLU A O 1
ATOM 8431 N N . GLY A 1 574 ? 10.015 21.618 -4.074 1.00 9.56 603 GLY A N 1
ATOM 8432 C CA . GLY A 1 574 ? 8.848 20.881 -3.637 1.00 10.79 603 GLY A CA 1
ATOM 8433 C C . GLY A 1 574 ? 8.772 20.611 -2.153 1.00 9.70 603 GLY A C 1
ATOM 8434 O O . GLY A 1 574 ? 7.790 20.009 -1.698 1.00 10.35 603 GLY A O 1
ATOM 8438 N N . SER A 1 575 ? 9.760 21.038 -1.383 1.00 8.52 604 SER A N 1
ATOM 8439 C CA . SER A 1 575 ? 9.753 20.856 0.057 1.00 9.38 604 SER A CA 1
ATOM 8440 C C . SER A 1 575 ? 9.219 22.091 0.761 1.00 8.87 604 SER A C 1
ATOM 8441 O O . SER A 1 575 ? 9.633 23.224 0.471 1.00 9.92 604 SER A O 1
ATOM 8449 N N . VAL A 1 576 ? 8.284 21.867 1.674 1.00 7.88 605 VAL A N 1
ATOM 8450 C CA . VAL A 1 576 ? 7.697 22.930 2.475 1.00 7.41 605 VAL A CA 1
ATOM 8451 C C . VAL A 1 576 ? 7.521 22.419 3.898 1.00 6.84 605 VAL A C 1
ATOM 8452 O O . VAL A 1 576 ? 7.021 21.304 4.108 1.00 7.66 605 VAL A O 1
ATOM 8465 N N . TRP A 1 577 ? 7.921 23.233 4.872 1.00 6.90 606 TRP A N 1
ATOM 8466 C CA . TRP A 1 577 ? 7.696 22.965 6.288 1.00 5.86 606 TRP A CA 1
ATOM 8467 C C . TRP A 1 577 ? 6.601 23.897 6.789 1.00 6.69 606 TRP A C 1
ATOM 8468 O O . TRP A 1 577 ? 6.614 25.111 6.498 1.00 6.84 606 TRP A O 1
ATOM 8489 N N . VAL A 1 578 ? 5.674 23.352 7.567 1.00 6.63 607 VAL A N 1
ATOM 8490 C CA . VAL A 1 578 ? 4.537 24.110 8.079 1.00 7.37 607 VAL A CA 1
ATOM 8491 C C . VAL A 1 578 ? 4.470 23.944 9.594 1.00 6.74 607 VAL A C 1
ATOM 8492 O O . VAL A 1 578 ? 4.380 22.811 10.105 1.00 7.23 607 VAL A O 1
ATOM 8505 N N . ALA A 1 579 ? 4.514 25.063 10.300 1.00 6.73 608 ALA A N 1
ATOM 8506 C CA . ALA A 1 579 ? 4.279 25.116 11.737 1.00 6.94 608 ALA A CA 1
ATOM 8507 C C . ALA A 1 579 ? 2.781 25.139 11.971 1.00 7.19 608 ALA A C 1
ATOM 8508 O O . ALA A 1 579 ? 2.085 26.068 11.535 1.00 8.27 608 ALA A O 1
ATOM 8515 N N . LEU A 1 580 ? 2.266 24.109 12.640 1.00 7.51 609 LEU A N 1
ATOM 8516 C CA . LEU A 1 580 ? 0.835 23.882 12.746 1.00 7.39 609 LEU A CA 1
ATOM 8517 C C . LEU A 1 580 ? 0.275 24.266 14.107 1.00 7.39 609 LEU A C 1
ATOM 8518 O O . LEU A 1 580 ? -0.842 23.873 14.436 1.00 7.84 609 LEU A O 1
ATOM 8534 N N . ASN A 1 581 ? 0.995 25.055 14.891 1.00 7.99 610 ASN A N 1
ATOM 8535 C CA . ASN A 1 581 ? 0.516 25.447 16.231 1.00 7.91 610 ASN A CA 1
ATOM 8536 C C . ASN A 1 581 ? 0.216 24.179 17.021 1.00 7.80 610 ASN A C 1
ATOM 8537 O O . ASN A 1 581 ? 1.108 23.322 17.105 1.00 7.99 610 ASN A O 1
ATOM 8548 N N . GLY A 1 582 ? -0.979 24.010 17.577 1.00 8.28 611 GLY A N 1
ATOM 8549 C CA . GLY A 1 582 ? -1.293 22.806 18.319 1.00 8.87 611 GLY A CA 1
ATOM 8550 C C . GLY A 1 582 ? -1.397 21.550 17.496 1.00 8.45 611 GLY A C 1
ATOM 8551 O O . GLY A 1 582 ? -1.599 20.466 18.054 1.00 9.43 611 GLY A O 1
ATOM 8555 N N . GLY A 1 583 ? -1.275 21.641 16.173 1.00 8.32 612 GLY A N 1
ATOM 8556 C CA . GLY A 1 583 ? -1.135 20.517 15.286 1.00 7.96 612 GLY A CA 1
ATOM 8557 C C . GLY A 1 583 ? 0.286 20.079 15.029 1.00 8.11 612 GLY A C 1
ATOM 8558 O O . GLY A 1 583 ? 0.496 19.199 14.187 1.00 8.09 612 GLY A O 1
ATOM 8562 N N . GLY A 1 584 ? 1.266 20.662 15.709 1.00 7.27 613 GLY A N 1
ATOM 8563 C CA . GLY A 1 584 ? 2.625 20.174 15.595 1.00 7.36 613 GLY A CA 1
ATOM 8564 C C . GLY A 1 584 ? 3.366 20.733 14.406 1.00 6.34 613 GLY A C 1
ATOM 8565 O O . GLY A 1 584 ? 3.264 21.929 14.101 1.00 7.46 613 GLY A O 1
ATOM 8569 N N . LEU A 1 585 ? 4.183 19.893 13.787 1.00 6.99 614 LEU A N 1
ATOM 8570 C CA . LEU A 1 585 ? 5.049 20.286 12.689 1.00 7.13 614 LEU A CA 1
ATOM 8571 C C . LEU A 1 585 ? 4.975 19.214 11.620 1.00 6.37 614 LEU A C 1
ATOM 8572 O O . LEU A 1 585 ? 5.079 18.020 11.918 1.00 7.61 614 LEU A O 1
ATOM 8588 N N . LYS A 1 586 ? 4.797 19.622 10.368 1.00 7.15 615 LYS A N 1
ATOM 8589 C CA . LYS A 1 586 ? 4.816 18.693 9.251 1.00 6.72 615 LYS A CA 1
ATOM 8590 C C . LYS A 1 586 ? 5.654 19.271 8.132 1.00 6.60 615 LYS A C 1
ATOM 8591 O O . LYS A 1 586 ? 5.806 20.491 8.011 1.00 7.37 615 LYS A O 1
ATOM 8610 N N . TYR A 1 587 ? 6.148 18.378 7.287 1.00 6.51 616 TYR A N 1
ATOM 8611 C CA . TYR A 1 587 ? 6.786 18.818 6.067 1.00 7.44 616 TYR A CA 1
ATOM 8612 C C . TYR A 1 587 ? 6.407 17.894 4.930 1.00 6.18 616 TYR A C 1
ATOM 8613 O O . TYR A 1 587 ? 6.068 16.722 5.121 1.00 7.42 616 TYR A O 1
ATOM 8631 N N . THR A 1 588 ? 6.494 18.440 3.728 1.00 6.78 617 THR A N 1
ATOM 8632 C CA . THR A 1 588 ? 6.298 17.702 2.500 1.00 7.42 617 THR A CA 1
ATOM 8633 C C . THR A 1 588 ? 7.572 17.825 1.689 1.00 7.90 617 THR A C 1
ATOM 8634 O O . THR A 1 588 ? 8.284 18.836 1.785 1.00 8.15 617 THR A O 1
ATOM 8645 N N . THR A 1 589 ? 7.853 16.800 0.894 1.00 8.21 618 THR A N 1
ATOM 8646 C CA . THR A 1 589 ? 8.937 16.837 -0.078 1.00 9.03 618 THR A CA 1
ATOM 8647 C C . THR A 1 589 ? 8.404 16.767 -1.497 1.00 8.55 618 THR A C 1
ATOM 8648 O O . THR A 1 589 ? 9.194 16.751 -2.446 1.00 10.37 618 THR A O 1
ATOM 8659 N N . ASN A 1 590 ? 7.081 16.733 -1.668 1.00 9.23 619 ASN A N 1
ATOM 8660 C CA . ASN A 1 590 ? 6.449 16.491 -2.962 1.00 8.84 619 ASN A CA 1
ATOM 8661 C C . ASN A 1 590 ? 5.289 17.454 -3.198 1.00 9.18 619 ASN A C 1
ATOM 8662 O O . ASN A 1 590 ? 4.228 17.072 -3.699 1.00 9.67 619 ASN A O 1
ATOM 8673 N N . ASN A 1 591 ? 5.484 18.725 -2.860 1.00 8.76 620 ASN A N 1
ATOM 8674 C CA . ASN A 1 591 ? 4.504 19.754 -3.194 1.00 8.55 620 ASN A CA 1
ATOM 8675 C C . ASN A 1 591 ? 3.176 19.536 -2.484 1.00 8.21 620 ASN A C 1
ATOM 8676 O O . ASN A 1 591 ? 2.135 20.015 -2.949 1.00 9.41 620 ASN A O 1
ATOM 8687 N N . GLY A 1 592 ? 3.209 18.857 -1.340 1.00 8.50 621 GLY A N 1
ATOM 8688 C CA . GLY A 1 592 ? 2.006 18.619 -0.563 1.00 8.72 621 GLY A CA 1
ATOM 8689 C C . GLY A 1 592 ? 1.180 17.440 -1.007 1.00 8.07 621 GLY A C 1
ATOM 8690 O O . GLY A 1 592 ? 0.046 17.284 -0.531 1.00 8.45 621 GLY A O 1
ATOM 8694 N N . THR A 1 593 ? 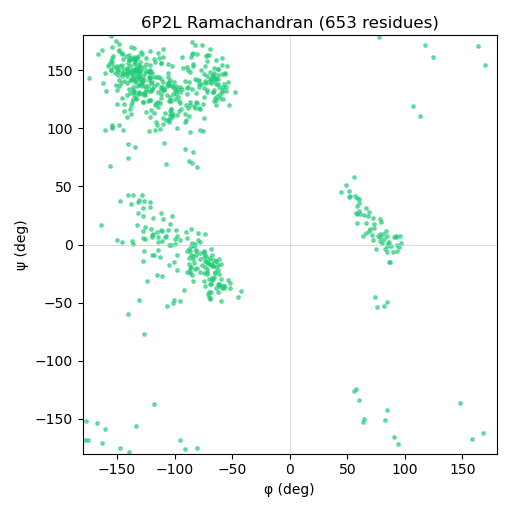1.702 16.581 -1.879 1.00 8.37 622 THR A N 1
ATOM 8695 C CA . THR A 1 593 ? 0.983 15.347 -2.157 1.00 9.46 622 THR A CA 1
ATOM 8696 C C . THR A 1 593 ? 0.908 14.475 -0.918 1.00 8.71 622 THR A C 1
ATOM 8697 O O . THR A 1 593 ? -0.121 13.846 -0.666 1.00 9.79 622 THR A O 1
ATOM 8708 N N . SER A 1 594 ? 1.970 14.449 -0.114 1.00 8.51 623 SER A N 1
ATOM 8709 C CA . SER A 1 594 ? 1.948 13.762 1.168 1.00 8.31 623 SER A CA 1
ATOM 8710 C C . SER A 1 594 ? 2.809 14.530 2.154 1.00 7.87 623 SER A C 1
ATOM 8711 O O . SER A 1 594 ? 3.642 15.362 1.777 1.00 8.51 623 SER A O 1
ATOM 8719 N N . TRP A 1 595 ? 2.610 14.217 3.432 1.00 8.06 624 TRP A N 1
ATOM 8720 C CA . TRP A 1 595 ? 3.233 14.933 4.534 1.00 7.70 624 TRP A CA 1
ATOM 8721 C C . TRP A 1 595 ? 3.820 13.971 5.550 1.00 7.36 624 TRP A C 1
ATOM 8722 O O . TRP A 1 595 ? 3.195 12.965 5.910 1.00 9.59 624 TRP A O 1
ATOM 8743 N N . THR A 1 596 ? 4.976 14.343 6.101 1.00 8.47 625 THR A N 1
ATOM 8744 C CA . THR A 1 596 ? 5.580 13.650 7.232 1.00 7.84 625 THR A CA 1
ATOM 8745 C C . THR A 1 596 ? 5.209 14.382 8.515 1.00 8.38 625 THR A C 1
ATOM 8746 O O . THR A 1 596 ? 5.400 15.602 8.626 1.00 8.42 625 THR A O 1
ATOM 8757 N N . THR A 1 597 ? 4.663 13.624 9.469 1.00 8.77 626 THR A N 1
ATOM 8758 C CA . THR A 1 597 ? 4.420 14.086 10.824 1.00 9.46 626 THR A CA 1
ATOM 8759 C C . THR A 1 597 ? 5.719 14.014 11.602 1.00 9.27 626 THR A C 1
ATOM 8760 O O . THR A 1 597 ? 6.308 12.936 11.722 1.00 10.20 626 THR A O 1
ATOM 8771 N N . VAL A 1 598 ? 6.181 15.137 12.141 1.00 7.76 627 VAL A N 1
ATOM 8772 C CA . VAL A 1 598 ? 7.408 15.092 12.919 1.00 6.95 627 VAL A CA 1
ATOM 8773 C C . VAL A 1 598 ? 7.071 14.541 14.297 1.00 7.28 627 VAL A C 1
ATOM 8774 O O . VAL A 1 598 ? 6.305 15.171 15.047 1.00 7.97 627 VAL A O 1
ATOM 8787 N N . PRO A 1 599 ? 7.630 13.392 14.684 1.00 7.47 628 PRO A N 1
ATOM 8788 C CA . PRO A 1 599 ? 7.329 12.840 16.013 1.00 8.56 628 PRO A CA 1
ATOM 8789 C C . PRO A 1 599 ? 7.790 13.773 17.113 1.00 7.35 628 PRO A C 1
ATOM 8790 O O .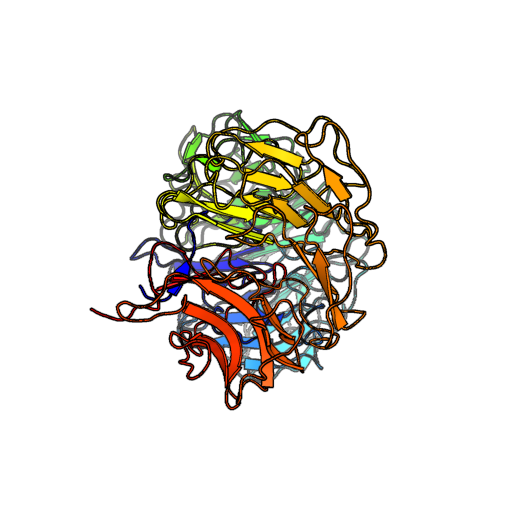 PRO A 1 599 ? 8.781 14.482 16.964 1.00 7.79 628 PRO A O 1
ATOM 8801 N N . ASN A 1 600 ? 7.093 13.720 18.238 1.00 7.47 629 ASN A N 1
ATOM 8802 C CA . ASN A 1 600 ? 7.476 14.364 19.484 1.00 7.57 629 ASN A CA 1
ATOM 8803 C C . ASN A 1 600 ? 7.267 15.860 19.503 1.00 7.27 629 ASN A C 1
ATOM 8804 O O . ASN A 1 600 ? 7.474 16.477 20.554 1.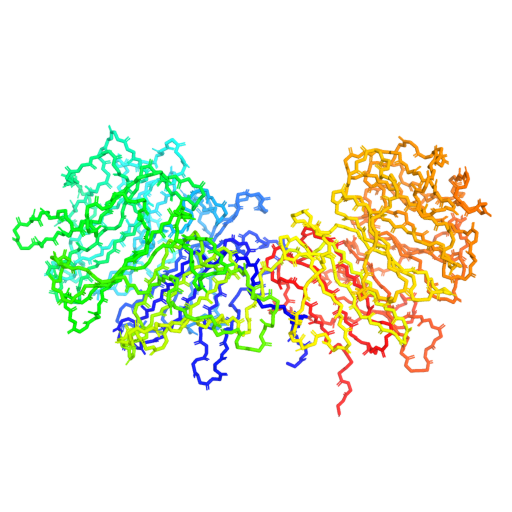00 8.05 629 ASN A O 1
ATOM 8815 N N . VAL A 1 601 ? 6.841 16.460 18.397 1.00 6.93 630 VAL A N 1
ATOM 8816 C CA . VAL A 1 601 ? 6.562 17.888 18.345 1.00 7.01 630 VAL A CA 1
ATOM 8817 C C . VAL A 1 601 ? 5.055 18.052 18.528 1.00 7.51 630 VAL A C 1
ATOM 8818 O O . VAL A 1 601 ? 4.269 17.827 17.610 1.00 8.98 630 VAL A O 1
ATOM 8831 N N . SER A 1 602 ? 4.636 18.387 19.732 1.00 7.75 631 SER A N 1
ATOM 8832 C CA . SER A 1 602 ? 3.209 18.510 20.015 1.00 7.98 631 SER A CA 1
ATOM 8833 C C . SER A 1 602 ? 2.661 19.894 19.713 1.00 8.58 631 SER A C 1
ATOM 8834 O O . SER A 1 602 ? 1.432 20.053 19.591 1.00 10.18 631 SER A O 1
ATOM 8842 N N . TYR A 1 603 ? 3.529 20.882 19.571 1.00 7.77 632 TYR A N 1
ATOM 8843 C CA . TYR A 1 603 ? 3.149 22.255 19.294 1.00 7.68 632 TYR A CA 1
ATOM 8844 C C . TYR A 1 603 ? 4.300 22.871 18.518 1.00 7.08 632 TYR A C 1
ATOM 8845 O O . TYR A 1 603 ? 5.464 22.657 18.864 1.00 7.61 632 TYR A O 1
ATOM 8863 N N . CYS A 1 604 ? 3.999 23.637 17.472 1.00 7.51 633 CYS A N 1
ATOM 8864 C CA . CYS A 1 604 ? 5.047 24.392 16.795 1.00 7.21 633 CYS A CA 1
ATOM 8865 C C . CYS A 1 604 ? 4.486 25.727 16.342 1.00 6.47 633 CYS A C 1
ATOM 8866 O O . CYS A 1 604 ? 3.604 25.776 15.482 1.00 7.14 633 CYS A O 1
ATOM 8874 N N . GLY A 1 605 ? 5.005 26.798 16.902 1.00 7.02 634 GLY A N 1
ATOM 8875 C CA . GLY A 1 605 ? 4.558 28.142 16.597 1.00 7.34 634 GLY A CA 1
ATOM 8876 C C . GLY A 1 605 ? 5.282 28.780 15.436 1.00 6.72 634 GLY A C 1
ATOM 8877 O O . GLY A 1 605 ? 4.744 29.690 14.792 1.00 8.00 634 GLY A O 1
ATOM 8881 N N . ALA A 1 606 ? 6.500 28.323 15.139 1.00 6.48 635 ALA A N 1
ATOM 8882 C CA . ALA A 1 606 ? 7.274 28.930 14.066 1.00 6.69 635 ALA A CA 1
ATOM 8883 C C . ALA A 1 606 ? 8.358 27.956 13.637 1.00 6.35 635 ALA A C 1
ATOM 8884 O O . ALA A 1 606 ? 8.905 27.215 14.465 1.00 6.93 635 ALA A O 1
ATOM 8891 N N . VAL A 1 607 ? 8.681 27.997 12.346 1.00 6.03 636 VAL A N 1
ATOM 8892 C CA . VAL A 1 607 ? 9.730 27.168 11.752 1.00 6.46 636 VAL A CA 1
ATOM 8893 C C . VAL A 1 607 ? 10.569 28.027 10.817 1.00 6.27 636 VAL A C 1
ATOM 8894 O O . VAL A 1 607 ? 10.054 28.919 10.138 1.00 6.78 636 VAL A O 1
ATOM 8907 N N . GLY A 1 608 ? 11.871 27.759 10.808 1.00 7.39 637 GLY A N 1
ATOM 8908 C CA . GLY A 1 608 ? 12.795 28.450 9.925 1.00 7.32 637 GLY A CA 1
ATOM 8909 C C . GLY A 1 608 ? 13.893 27.508 9.481 1.00 6.93 637 GLY A C 1
ATOM 8910 O O . GLY A 1 608 ? 14.071 26.423 10.036 1.00 8.73 637 GLY A O 1
ATOM 8914 N N . ILE A 1 609 ? 14.606 27.928 8.441 1.00 7.50 638 ILE A N 1
ATOM 8915 C CA . ILE A 1 609 ? 15.634 27.119 7.808 1.00 7.83 638 ILE A CA 1
ATOM 8916 C C . ILE A 1 609 ? 16.952 27.861 7.928 1.00 8.29 638 ILE A C 1
ATOM 8917 O O . ILE A 1 609 ? 16.981 29.095 7.914 1.00 8.64 638 ILE A O 1
ATOM 8933 N N . GLY A 1 610 ? 18.055 27.115 8.046 1.00 8.70 639 GLY A N 1
ATOM 8934 C CA . GLY A 1 610 ? 19.364 27.727 8.053 1.00 9.07 639 GLY A CA 1
ATOM 8935 C C . GLY A 1 610 ? 20.412 26.833 7.424 1.00 8.35 639 GLY A C 1
ATOM 8936 O O . GLY A 1 610 ? 20.129 25.746 6.919 1.00 8.86 639 GLY A O 1
ATOM 8940 N N . LYS A 1 611 ? 21.648 27.307 7.489 1.00 8.56 640 LYS A N 1
ATOM 8941 C CA A LYS A 1 611 ? 22.769 26.604 6.886 0.38 9.61 640 LYS A CA 1
ATOM 8942 C CA B LYS A 1 611 ? 22.769 26.605 6.887 0.62 9.29 640 LYS A CA 1
ATOM 8943 C C . LYS A 1 611 ? 22.887 25.190 7.439 1.00 9.68 640 LYS A C 1
ATOM 8944 O O . LYS A 1 611 ? 22.758 24.948 8.647 1.00 9.82 640 LYS A O 1
ATOM 8979 N N . ALA A 1 612 ? 23.154 24.238 6.544 1.00 10.44 641 ALA A N 1
ATOM 8980 C CA . ALA A 1 612 ? 23.334 22.847 6.938 1.00 10.98 641 ALA A CA 1
ATOM 8981 C C . ALA A 1 612 ? 24.573 22.655 7.810 1.00 11.54 641 ALA A C 1
ATOM 8982 O O . ALA A 1 612 ? 25.594 23.328 7.636 1.00 12.07 641 ALA A O 1
ATOM 8989 N N . ALA A 1 613 ? 24.490 21.695 8.740 1.00 11.85 642 ALA A N 1
ATOM 8990 C CA . ALA A 1 613 ? 25.662 21.280 9.490 1.00 12.68 642 ALA A CA 1
ATOM 8991 C C . ALA A 1 613 ? 26.689 20.696 8.537 1.00 14.57 642 ALA A C 1
ATOM 8992 O O . ALA A 1 613 ? 26.367 20.122 7.486 1.00 14.40 642 ALA A O 1
ATOM 8999 N N . THR A 1 614 ? 27.939 20.828 8.924 1.00 15.15 643 THR A N 1
ATOM 9000 C CA . THR A 1 614 ? 29.000 20.193 8.172 1.00 17.31 643 THR A CA 1
ATOM 9001 C C . THR A 1 614 ? 28.768 18.691 8.170 1.00 18.03 643 THR A C 1
ATOM 9002 O O . THR A 1 614 ? 28.510 18.081 9.214 1.00 22.72 643 THR A O 1
ATOM 9013 N N . GLY A 1 615 ? 28.811 18.109 6.986 1.00 19.78 644 GLY A N 1
ATOM 9014 C CA . GLY A 1 615 ? 28.596 16.688 6.837 1.00 22.22 644 GLY A CA 1
ATOM 9015 C C . GLY A 1 615 ? 27.143 16.281 6.750 1.00 25.31 644 GLY A C 1
ATOM 9016 O O . GLY A 1 615 ? 26.862 15.084 6.593 1.00 24.28 644 GLY A O 1
ATOM 9020 N N . ALA A 1 616 ? 26.216 17.225 6.848 1.00 18.39 645 ALA A N 1
ATOM 9021 C CA . ALA A 1 616 ? 24.796 16.934 6.724 1.00 17.90 645 ALA A CA 1
ATOM 9022 C C . ALA A 1 616 ? 24.342 17.128 5.281 1.00 18.72 645 ALA A C 1
ATOM 9023 O O . ALA A 1 616 ? 25.006 17.785 4.479 1.00 29.82 645 ALA A O 1
ATOM 9030 N N . THR A 1 617 ? 23.195 16.537 4.960 1.00 17.18 646 THR A N 1
ATOM 9031 C CA . THR A 1 617 ? 22.653 16.543 3.608 1.00 18.70 646 THR A CA 1
ATOM 9032 C C . THR A 1 617 ? 21.390 17.380 3.472 1.00 18.63 646 THR A C 1
ATOM 9033 O O . THR A 1 617 ? 20.782 17.386 2.395 1.00 26.25 646 THR A O 1
ATOM 9044 N N . TYR A 1 618 ? 20.953 18.043 4.529 1.00 11.66 647 TYR A N 1
ATOM 9045 C CA . TYR A 1 618 ? 19.755 18.861 4.508 1.00 11.19 647 TYR A CA 1
ATOM 9046 C C . TYR A 1 618 ? 20.060 20.151 5.248 1.00 10.41 647 TYR A C 1
ATOM 9047 O O . TYR A 1 618 ? 20.813 20.135 6.222 1.00 11.49 647 TYR A O 1
ATOM 9065 N N . PRO A 1 619 ? 19.454 21.266 4.847 1.00 10.13 648 PRO A N 1
ATOM 9066 C CA . PRO A 1 619 ? 19.573 22.487 5.644 1.00 10.32 648 PRO A CA 1
ATOM 9067 C C . PRO A 1 619 ? 19.143 22.241 7.080 1.00 9.05 648 PRO A C 1
ATOM 9068 O O . PRO A 1 619 ? 18.309 21.378 7.362 1.00 10.04 648 PRO A O 1
ATOM 9079 N N . ALA A 1 620 ? 19.682 23.024 7.993 1.00 8.20 649 ALA A N 1
ATOM 9080 C CA . ALA A 1 620 ? 19.223 22.963 9.375 1.00 8.23 649 ALA A CA 1
ATOM 9081 C C . ALA A 1 620 ? 17.810 23.522 9.484 1.00 7.67 649 ALA A C 1
ATOM 9082 O O . ALA A 1 620 ? 17.431 24.434 8.744 1.00 8.58 649 ALA A O 1
ATOM 9089 N N . VAL A 1 621 ? 17.042 22.970 10.426 1.00 7.67 650 VAL A N 1
ATOM 9090 C CA . VAL A 1 621 ? 15.682 23.405 10.706 1.00 7.07 650 VAL A CA 1
ATOM 9091 C C . VAL A 1 621 ? 15.623 23.879 12.141 1.00 6.98 650 VAL A C 1
ATOM 9092 O O . VAL A 1 621 ? 16.161 23.225 13.043 1.00 8.08 650 VAL A O 1
ATOM 9105 N N . TYR A 1 622 ? 15.003 25.034 12.351 1.00 7.04 651 TYR A N 1
ATOM 9106 C CA . TYR A 1 622 ? 14.839 25.631 13.663 1.00 7.13 651 TYR A CA 1
ATOM 9107 C C . TYR A 1 622 ? 13.354 25.794 13.927 1.00 6.26 651 TYR A C 1
ATOM 9108 O O . TYR A 1 622 ? 12.589 26.193 13.043 1.00 6.89 651 TYR A O 1
ATOM 9126 N N . ILE A 1 623 ? 12.947 25.507 15.164 1.00 6.47 652 ILE A N 1
ATOM 9127 C CA . ILE A 1 623 ? 11.555 25.706 15.545 1.00 6.05 652 ILE A CA 1
ATOM 9128 C C . ILE A 1 623 ? 11.454 26.364 16.904 1.00 7.19 652 ILE A C 1
ATOM 9129 O O . ILE A 1 623 ? 12.292 26.154 17.786 1.00 7.45 652 ILE A O 1
ATOM 9145 N N . TRP A 1 624 ? 10.385 27.132 17.080 1.00 6.37 653 TRP A N 1
ATOM 9146 C CA . TRP A 1 624 ? 9.872 27.482 18.392 1.00 6.70 653 TRP A CA 1
ATOM 9147 C C . TRP A 1 624 ? 8.663 26.582 18.604 1.00 6.46 653 TRP A C 1
ATOM 9148 O O . TRP A 1 624 ? 7.682 26.659 17.858 1.00 7.45 653 TRP A O 1
ATOM 9169 N N . GLY A 1 625 ? 8.758 25.674 19.562 1.00 7.23 654 GLY A N 1
ATOM 9170 C CA . GLY A 1 625 ? 7.678 24.718 19.752 1.00 8.31 654 GLY A CA 1
ATOM 9171 C C . GLY A 1 625 ? 7.932 23.852 20.958 1.00 7.70 654 GLY A C 1
ATOM 9172 O O . GLY A 1 625 ? 8.832 24.126 21.757 1.00 8.78 654 GLY A O 1
ATOM 9176 N N . THR A 1 626 ? 7.139 22.799 21.081 1.00 8.40 655 THR A N 1
ATOM 9177 C CA . THR A 1 626 ? 7.226 21.882 22.208 1.00 8.48 655 THR A CA 1
ATOM 9178 C C . THR A 1 626 ? 7.677 20.537 21.687 1.00 8.55 655 THR A C 1
ATOM 9179 O O . THR A 1 626 ? 6.990 19.931 20.863 1.00 8.61 655 THR A O 1
ATOM 9190 N N . VAL A 1 627 ? 8.834 20.088 22.162 1.00 8.31 656 VAL A N 1
ATOM 9191 C CA . VAL A 1 627 ? 9.426 18.816 21.797 1.00 8.26 656 VAL A CA 1
ATOM 9192 C C . VAL A 1 627 ? 9.490 17.965 23.053 1.00 8.74 656 VAL A C 1
ATOM 9193 O O . VAL A 1 627 ? 10.099 18.368 24.059 1.00 9.32 656 VAL A O 1
ATOM 9206 N N . SER A 1 628 ? 8.854 16.812 23.005 1.00 9.28 657 SER A N 1
ATOM 9207 C CA . SER A 1 628 ? 8.770 15.927 24.150 1.00 10.00 657 SER A CA 1
ATOM 9208 C C . SER A 1 628 ? 8.434 16.691 25.423 1.00 10.06 657 SER A C 1
ATOM 9209 O O . SER A 1 628 ? 9.033 16.506 26.493 1.00 11.59 657 SER A O 1
ATOM 9217 N N . GLY A 1 629 ? 7.454 17.579 25.294 1.00 9.78 658 GLY A N 1
ATOM 9218 C CA . GLY A 1 629 ? 6.876 18.268 26.417 1.00 11.28 658 GLY A CA 1
ATOM 9219 C C . GLY A 1 629 ? 7.592 19.521 26.871 1.00 11.70 658 GLY A C 1
ATOM 9220 O O . GLY A 1 629 ? 7.127 20.155 27.833 1.00 13.53 658 GLY A O 1
ATOM 9224 N N . VAL A 1 630 ? 8.672 19.934 26.214 1.00 10.26 659 VAL A N 1
ATOM 9225 C CA . VAL A 1 630 ? 9.425 21.122 26.596 1.00 9.78 659 VAL A CA 1
ATOM 9226 C C . VAL A 1 630 ? 9.251 22.172 25.510 1.00 9.57 659 VAL A C 1
ATOM 9227 O O . VAL A 1 630 ? 9.641 21.950 24.357 1.00 8.79 659 VAL A O 1
ATOM 9240 N N . ARG A 1 631 ? 8.728 23.333 25.890 1.00 9.09 660 ARG A N 1
ATOM 9241 C CA . ARG A 1 631 ? 8.581 24.449 24.972 1.00 9.73 660 ARG A CA 1
ATOM 9242 C C . ARG A 1 631 ? 9.875 25.258 24.907 1.00 8.86 660 ARG A C 1
ATOM 9243 O O . ARG A 1 631 ? 10.465 25.595 25.944 1.00 9.79 660 ARG A O 1
ATOM 9264 N N . GLY A 1 632 ? 10.305 25.587 23.700 1.00 7.94 661 GLY A N 1
ATOM 9265 C CA . GLY A 1 632 ? 11.511 26.377 23.539 1.00 8.01 661 GLY A CA 1
ATOM 9266 C C . GLY A 1 632 ? 11.958 26.379 22.099 1.00 7.21 661 GLY A C 1
ATOM 9267 O O . GLY A 1 632 ? 11.169 26.125 21.186 1.00 7.70 661 GLY A O 1
ATOM 9271 N N . MET A 1 633 ? 13.213 26.750 21.907 1.00 7.30 662 MET A N 1
ATOM 9272 C CA . MET A 1 633 ? 13.811 26.790 20.583 1.00 7.82 662 MET A CA 1
ATOM 9273 C C . MET A 1 633 ? 14.619 25.519 20.385 1.00 7.33 662 MET A C 1
ATOM 9274 O O . MET A 1 633 ? 15.455 25.177 21.226 1.00 7.71 662 MET A O 1
ATOM 9288 N N . PHE A 1 634 ? 14.387 24.849 19.263 1.00 6.78 663 PHE A N 1
ATOM 9289 C CA . PHE A 1 634 ? 15.043 23.587 18.957 1.00 7.73 663 PHE A CA 1
ATOM 9290 C C . PHE A 1 634 ? 15.645 23.632 17.563 1.00 7.29 663 PHE A C 1
ATOM 9291 O O . PHE A 1 634 ? 15.141 24.311 16.664 1.00 8.27 663 PHE A O 1
ATOM 9308 N N . ARG A 1 635 ? 16.740 22.890 17.403 1.00 7.69 664 ARG A N 1
ATOM 9309 C CA . ARG A 1 635 ? 17.425 22.737 16.135 1.00 8.19 664 ARG A CA 1
ATOM 9310 C C . ARG A 1 635 ? 17.445 21.272 15.730 1.00 8.16 664 ARG A C 1
ATOM 9311 O O . ARG A 1 635 ? 17.674 20.390 16.564 1.00 8.55 664 ARG A O 1
ATOM 9332 N N . SER A 1 636 ? 17.246 21.022 14.435 1.00 7.61 665 SER A N 1
ATOM 9333 C CA . SER A 1 636 ? 17.460 19.708 13.861 1.00 7.90 665 SER A CA 1
ATOM 9334 C C . SER A 1 636 ? 18.399 19.850 12.682 1.00 8.48 665 SER A C 1
ATOM 9335 O O . SER A 1 636 ? 18.162 20.661 11.785 1.00 9.05 665 SER A O 1
ATOM 9343 N N . THR A 1 637 ? 19.437 19.025 12.657 1.00 8.16 666 THR A N 1
ATOM 9344 C CA . THR A 1 637 ? 20.356 18.988 11.528 1.00 9.93 666 THR A CA 1
ATOM 9345 C C . THR A 1 637 ? 20.198 17.731 10.686 1.00 10.79 666 THR A C 1
ATOM 9346 O O . THR A 1 637 ? 20.993 17.522 9.752 1.00 12.62 666 THR A O 1
ATOM 9357 N N . ASP A 1 638 ? 19.177 16.916 10.962 1.00 9.70 667 ASP A N 1
ATOM 9358 C CA . ASP A 1 638 ? 18.930 15.663 10.272 1.00 10.86 667 ASP A CA 1
ATOM 9359 C C . ASP A 1 638 ? 17.494 15.584 9.759 1.00 9.46 667 ASP A C 1
ATOM 9360 O O . ASP A 1 638 ? 16.835 14.537 9.828 1.00 10.71 667 ASP A O 1
ATOM 9369 N N . GLN A 1 639 ? 17.001 16.683 9.191 1.00 10.05 668 GLN A N 1
ATOM 9370 C CA . GLN A 1 639 ? 15.695 16.712 8.533 1.00 11.04 668 GLN A CA 1
ATOM 9371 C C . GLN A 1 639 ? 14.565 16.345 9.503 1.00 9.62 668 GLN A C 1
ATOM 9372 O O . GLN A 1 639 ? 13.567 15.718 9.135 1.00 11.22 668 GLN A O 1
ATOM 9386 N N . GLY A 1 640 ? 14.714 16.756 10.751 1.00 9.21 669 GLY A N 1
ATOM 9387 C CA . GLY A 1 640 ? 13.658 16.566 11.717 1.00 10.35 669 GLY A CA 1
ATOM 9388 C C . GLY A 1 640 ? 13.626 15.222 12.398 1.00 10.53 669 GLY A C 1
ATOM 9389 O O . GLY A 1 640 ? 12.681 14.954 13.143 1.00 12.02 669 GLY A O 1
ATOM 9393 N N . ALA A 1 641 ? 14.626 14.373 12.200 1.00 9.89 670 ALA A N 1
ATOM 9394 C CA . ALA A 1 641 ? 14.638 13.094 12.900 1.00 11.42 670 ALA A CA 1
ATOM 9395 C C . ALA A 1 641 ? 14.994 13.251 14.373 1.00 11.70 670 ALA A C 1
ATOM 9396 O O . ALA A 1 641 ? 14.527 12.461 15.209 1.00 13.18 670 ALA A O 1
ATOM 9403 N N . SER A 1 642 ? 15.820 14.243 14.706 1.00 9.86 671 SER A N 1
ATOM 9404 C CA A SER A 1 642 ? 16.266 14.507 16.066 0.55 11.64 671 SER A CA 1
ATOM 9405 C CA B SER A 1 642 ? 16.155 14.516 16.091 0.45 10.87 671 SER A CA 1
ATOM 9406 C C . SER A 1 642 ? 16.279 16.015 16.280 1.00 9.28 671 SER A C 1
ATOM 9407 O O . SER A 1 642 ? 16.515 16.778 15.339 1.00 9.59 671 SER A O 1
ATOM 9422 N N . TRP A 1 643 ? 16.069 16.430 17.522 1.00 10.15 672 TRP A N 1
ATOM 9423 C CA . TRP A 1 643 ? 16.032 17.833 17.896 1.00 9.30 672 TRP A CA 1
ATOM 9424 C C . TRP A 1 643 ? 16.838 18.061 19.161 1.00 9.17 672 TRP A C 1
ATOM 9425 O O . TRP A 1 643 ? 16.885 17.195 20.042 1.00 10.67 672 TRP A O 1
ATOM 9446 N N . ILE A 1 644 ? 17.469 19.226 19.253 1.00 8.65 673 ILE A N 1
ATOM 9447 C CA . ILE A 1 644 ? 18.147 19.631 20.472 1.00 9.04 673 ILE A CA 1
ATOM 9448 C C . ILE A 1 644 ? 17.679 21.017 20.865 1.00 7.99 673 ILE A C 1
ATOM 9449 O O . ILE A 1 644 ? 17.558 21.915 20.021 1.00 8.94 673 ILE A O 1
ATOM 9465 N N . ARG A 1 645 ? 17.416 21.199 22.152 1.00 8.67 674 ARG A N 1
ATOM 9466 C CA . ARG A 1 645 ? 17.036 22.514 22.639 1.00 8.69 674 ARG A CA 1
ATOM 9467 C C . ARG A 1 645 ? 18.247 23.432 22.612 1.00 8.82 674 ARG A C 1
ATOM 9468 O O . ARG A 1 645 ? 19.324 23.057 23.086 1.00 9.25 674 ARG A O 1
ATOM 9489 N N . ILE A 1 646 ? 18.072 24.621 22.045 1.00 7.76 675 ILE A N 1
ATOM 9490 C CA . ILE A 1 646 ? 19.161 25.580 21.902 1.00 8.45 675 ILE A CA 1
ATOM 9491 C C . ILE A 1 646 ? 18.925 26.878 22.651 1.00 8.65 675 ILE A C 1
ATOM 9492 O O . ILE A 1 646 ? 19.856 27.690 22.740 1.00 8.69 675 ILE A O 1
ATOM 9508 N N . ASN A 1 647 ? 17.737 27.111 23.193 1.00 8.58 676 ASN A N 1
ATOM 9509 C CA . ASN A 1 647 ? 17.593 28.158 24.193 1.00 8.07 676 ASN A CA 1
ATOM 9510 C C . ASN A 1 647 ? 17.692 27.527 25.583 1.00 8.32 676 ASN A C 1
ATOM 9511 O O . ASN A 1 647 ? 18.099 26.370 25.733 1.00 9.74 676 ASN A O 1
ATOM 9522 N N . ASP A 1 648 ? 17.342 28.296 26.612 1.00 8.96 677 ASP A N 1
ATOM 9523 C CA . ASP A 1 648 ? 17.318 27.806 27.981 1.00 9.54 677 ASP A CA 1
ATOM 9524 C C . ASP A 1 648 ? 16.259 28.597 28.737 1.00 8.37 677 ASP A C 1
ATOM 9525 O O . ASP A 1 648 ? 15.627 29.509 28.192 1.00 8.87 677 ASP A O 1
ATOM 9534 N N . ASP A 1 649 ? 16.031 28.214 29.988 1.00 9.39 678 ASP A N 1
ATOM 9535 C CA . ASP A 1 649 ? 14.931 28.820 30.724 1.00 9.86 678 ASP A CA 1
ATOM 9536 C C . ASP A 1 649 ? 15.155 30.301 30.966 1.00 9.58 678 ASP A C 1
ATOM 9537 O O . ASP A 1 649 ? 14.187 31.044 31.143 1.00 10.82 678 ASP A O 1
ATOM 9546 N N . ALA A 1 650 ? 16.398 30.752 30.951 1.00 9.56 679 ALA A N 1
ATOM 9547 C CA . ALA A 1 650 ? 16.701 32.163 31.139 1.00 9.60 679 ALA A CA 1
ATOM 9548 C C . ALA A 1 650 ? 16.531 32.980 29.874 1.00 9.19 679 ALA A C 1
ATOM 9549 O O . ALA A 1 650 ? 16.612 34.213 29.945 1.00 9.27 679 ALA A O 1
ATOM 9556 N N . HIS A 1 651 ? 16.319 32.341 28.732 1.00 8.50 680 HIS A N 1
ATOM 9557 C CA . HIS A 1 651 ? 16.257 33.021 27.438 1.00 8.39 680 HIS A CA 1
ATOM 9558 C C . HIS A 1 651 ? 15.069 32.508 26.650 1.00 7.41 680 HIS A C 1
ATOM 9559 O O . HIS A 1 651 ? 15.210 31.612 25.801 1.00 8.19 680 HIS A O 1
ATOM 9573 N N . GLU A 1 652 ? 13.904 33.090 26.934 1.00 8.00 681 GLU A N 1
ATOM 9574 C CA . GLU A 1 652 ? 12.654 32.785 26.271 1.00 7.16 681 GLU A CA 1
ATOM 9575 C C . GLU A 1 652 ? 12.004 34.015 25.671 1.00 7.62 681 GLU A C 1
ATOM 9576 O O . GLU A 1 652 ? 11.264 33.893 24.689 1.00 7.78 681 GLU A O 1
ATOM 9588 N N . TRP A 1 653 ? 12.204 35.188 26.285 1.00 7.00 682 TRP A N 1
ATOM 9589 C CA . TRP A 1 653 ? 11.844 36.501 25.774 1.00 7.25 682 TRP A CA 1
ATOM 9590 C C . TRP A 1 653 ? 10.344 36.723 25.642 1.00 7.34 682 TRP A C 1
ATOM 9591 O O . TRP A 1 653 ? 9.934 37.734 25.055 1.00 7.90 682 TRP A O 1
ATOM 9612 N N . GLY A 1 654 ? 9.520 35.833 26.172 1.00 7.01 683 GLY A N 1
ATOM 9613 C CA . GLY A 1 654 ? 8.096 35.858 25.955 1.00 7.75 683 GLY A CA 1
ATOM 9614 C C . GLY A 1 654 ? 7.622 35.141 24.710 1.00 7.30 683 GLY A C 1
ATOM 9615 O O . GLY A 1 654 ? 6.417 35.160 24.441 1.00 7.52 683 GLY A O 1
ATOM 9619 N N . GLY A 1 655 ? 8.517 34.524 23.951 1.00 7.88 684 GLY A N 1
ATOM 9620 C CA . GLY A 1 655 ? 8.162 33.804 22.748 1.00 7.33 684 GLY A CA 1
ATOM 9621 C C . GLY A 1 655 ? 8.275 34.664 21.488 1.00 7.75 684 GLY A C 1
ATOM 9622 O O . GLY A 1 655 ? 8.776 35.797 21.531 1.00 7.53 684 GLY A O 1
ATOM 9626 N N . PRO A 1 656 ? 7.803 34.148 20.338 1.00 7.09 685 PRO A N 1
ATOM 9627 C CA . PRO A 1 656 ? 8.042 34.853 19.057 1.00 8.19 685 PRO A CA 1
ATOM 9628 C C . PRO A 1 656 ? 7.265 36.148 18.875 1.00 6.96 685 PRO A C 1
ATOM 9629 O O . PRO A 1 656 ? 7.585 36.915 17.959 1.00 8.04 685 PRO A O 1
ATOM 9640 N N . GLY A 1 657 ? 6.227 36.403 19.654 1.00 7.65 686 GLY A N 1
ATOM 9641 C CA . GLY A 1 657 ? 5.625 37.727 19.629 1.00 8.65 686 GLY A CA 1
ATOM 9642 C C . GLY A 1 657 ? 5.004 38.123 18.293 1.00 6.92 686 GLY A C 1
ATOM 9643 O O . GLY A 1 657 ? 4.584 37.283 17.479 1.00 7.80 686 GLY A O 1
ATOM 9647 N N . ASN A 1 658 ? 4.966 39.430 18.050 1.00 7.18 687 ASN A N 1
ATOM 9648 C CA . ASN A 1 658 ? 4.169 39.975 16.956 1.00 7.45 687 ASN A CA 1
ATOM 9649 C C . ASN A 1 658 ? 4.603 39.417 15.614 1.00 7.66 687 ASN A C 1
ATOM 9650 O O . ASN A 1 658 ? 3.767 39.045 14.777 1.00 8.78 687 ASN A O 1
ATOM 9661 N N . GLY A 1 659 ? 5.897 39.424 15.351 1.00 7.57 688 GLY A N 1
ATOM 9662 C CA . GLY A 1 659 ? 6.384 38.996 14.050 1.00 8.58 688 GLY A CA 1
ATOM 9663 C C . GLY A 1 659 ? 6.268 37.510 13.834 1.00 7.69 688 GLY A C 1
ATOM 9664 O O . GLY A 1 659 ? 6.254 37.045 12.687 1.00 8.30 688 GLY A O 1
ATOM 9668 N N . ASN A 1 660 ? 6.173 36.762 14.912 1.00 6.56 689 ASN A N 1
ATOM 9669 C CA . ASN A 1 660 ? 5.906 35.335 14.887 1.00 7.17 689 ASN A CA 1
ATOM 9670 C C . ASN A 1 660 ? 6.806 34.592 13.909 1.00 6.99 689 ASN A C 1
ATOM 9671 O O . ASN A 1 660 ? 6.331 33.787 13.096 1.00 7.65 689 ASN A O 1
ATOM 9682 N N . PHE A 1 661 ? 8.113 34.810 14.015 1.00 6.84 690 PHE A N 1
ATOM 9683 C CA . PHE A 1 661 ? 9.022 34.094 13.140 1.00 7.18 690 PHE A CA 1
ATOM 9684 C C . PHE A 1 661 ? 10.299 33.655 13.831 1.00 6.54 690 PHE A C 1
ATOM 9685 O O . PHE A 1 661 ? 10.801 34.285 14.768 1.00 7.22 690 PHE A O 1
ATOM 9702 N N . VAL A 1 662 ? 10.790 32.525 13.320 1.00 6.22 691 VAL A N 1
ATOM 9703 C CA A VAL A 1 662 ? 12.106 31.972 13.576 0.67 5.60 691 VAL A CA 1
ATOM 9704 C CA B VAL A 1 662 ? 12.140 32.057 13.577 0.33 10.10 691 VAL A CA 1
ATOM 9705 C C . VAL A 1 662 ? 12.777 31.791 12.222 1.00 6.84 691 VAL A C 1
ATOM 9706 O O . VAL A 1 662 ? 12.141 31.274 11.299 1.00 8.18 691 VAL A O 1
ATOM 9731 N N . MET A 1 663 ? 14.039 32.166 12.082 1.00 7.36 692 MET A N 1
ATOM 9732 C CA A MET A 1 663 ? 14.726 32.069 10.797 0.47 5.64 692 MET A CA 1
ATOM 9733 C CA B MET A 1 663 ? 14.709 31.948 10.813 0.53 11.61 692 MET A CA 1
ATOM 9734 C C . MET A 1 663 ? 16.183 31.713 11.050 1.00 7.57 692 MET A C 1
ATOM 9735 O O . MET A 1 663 ? 16.796 32.304 11.941 1.00 8.82 692 MET A O 1
ATOM 9762 N N . GLY A 1 664 ? 16.750 30.811 10.258 1.00 8.59 693 GLY A N 1
ATOM 9763 C CA . GLY A 1 664 ? 18.164 30.530 10.352 1.00 8.76 693 GLY A CA 1
ATOM 9764 C C . GLY A 1 664 ? 18.981 31.427 9.444 1.00 8.59 693 GLY A C 1
ATOM 9765 O O . GLY A 1 664 ? 18.561 31.849 8.360 1.00 14.01 693 GLY A O 1
ATOM 9769 N N . ASP A 1 665 ? 20.216 31.655 9.834 1.00 10.85 694 ASP A N 1
ATOM 9770 C CA . ASP A 1 665 ? 21.147 32.334 8.947 1.00 9.26 694 ASP A CA 1
ATOM 9771 C C . ASP A 1 665 ? 21.635 31.352 7.897 1.00 9.42 694 ASP A C 1
ATOM 9772 O O . ASP A 1 665 ? 21.998 30.214 8.213 1.00 10.20 694 ASP A O 1
ATOM 9781 N N . MET A 1 666 ? 21.727 31.808 6.648 1.00 9.20 695 MET A N 1
ATOM 9782 C CA . MET A 1 666 ? 22.161 30.924 5.574 1.00 10.25 695 MET A CA 1
ATOM 9783 C C . MET A 1 666 ? 23.674 30.850 5.407 1.00 11.06 695 MET A C 1
ATOM 9784 O O . MET A 1 666 ? 24.154 30.010 4.636 1.00 12.19 695 MET A O 1
ATOM 9798 N N . ASN A 1 667 ? 24.423 31.654 6.155 1.00 10.37 696 ASN A N 1
ATOM 9799 C CA . ASN A 1 667 ? 25.876 31.708 6.074 1.00 10.85 696 ASN A CA 1
ATOM 9800 C C . ASN A 1 667 ? 26.590 31.258 7.332 1.00 10.11 696 ASN A C 1
ATOM 9801 O O . ASN A 1 667 ? 27.740 30.813 7.244 1.00 12.67 696 ASN A O 1
ATOM 9812 N N . VAL A 1 668 ? 25.957 31.373 8.485 1.00 9.89 697 VAL A N 1
ATOM 9813 C CA . VAL A 1 668 ? 26.573 31.092 9.774 1.00 11.26 697 VAL A CA 1
ATOM 9814 C C . VAL A 1 668 ? 25.832 29.909 10.367 1.00 9.44 697 VAL A C 1
ATOM 9815 O O . VAL A 1 668 ? 24.690 30.047 10.832 1.00 10.12 697 VAL A O 1
ATOM 9828 N N . PHE A 1 669 ? 26.464 28.738 10.346 1.00 10.36 698 PHE A N 1
ATOM 9829 C CA . PHE A 1 669 ? 25.833 27.565 10.904 1.00 9.37 698 PHE A CA 1
ATOM 9830 C C . PHE A 1 669 ? 25.476 27.806 12.366 1.00 8.71 698 PHE A C 1
ATOM 9831 O O . PHE A 1 669 ? 26.277 28.349 13.137 1.00 9.86 698 PHE A O 1
ATOM 9848 N N . GLY A 1 670 ? 24.291 27.350 12.751 1.00 8.64 699 GLY A N 1
ATOM 9849 C CA . GLY A 1 670 ? 23.851 27.400 14.113 1.00 8.92 699 GLY A CA 1
ATOM 9850 C C . GLY A 1 670 ? 23.191 28.701 14.517 1.00 8.37 699 GLY A C 1
ATOM 9851 O O . GLY A 1 670 ? 22.555 28.741 15.569 1.00 9.33 699 GLY A O 1
ATOM 9855 N N . ARG A 1 671 ? 23.336 29.768 13.732 1.00 8.33 700 ARG A N 1
ATOM 9856 C CA . ARG A 1 671 ? 22.754 31.043 14.140 1.00 8.21 700 ARG A CA 1
ATOM 9857 C C . ARG A 1 671 ? 21.280 31.056 13.774 1.00 8.90 700 ARG A C 1
ATOM 9858 O O . ARG A 1 671 ? 20.911 30.774 12.624 1.00 9.28 700 ARG A O 1
ATOM 9879 N N . VAL A 1 672 ? 20.437 31.412 14.741 1.00 7.71 701 VAL A N 1
ATOM 9880 C CA . VAL A 1 672 ? 19.011 31.537 14.519 1.00 7.88 701 VAL A CA 1
ATOM 9881 C C . VAL A 1 672 ? 18.564 32.885 15.071 1.00 7.68 701 VAL A C 1
ATOM 9882 O O . VAL A 1 672 ? 19.106 33.391 16.067 1.00 8.29 701 VAL A O 1
ATOM 9895 N N . TYR A 1 673 ? 17.565 33.455 14.399 1.00 6.84 702 TYR A N 1
ATOM 9896 C CA . TYR A 1 673 ? 16.941 34.720 14.736 1.00 7.16 702 TYR A CA 1
ATOM 9897 C C . TYR A 1 673 ? 15.504 34.457 15.157 1.00 6.61 702 TYR A C 1
ATOM 9898 O O . TYR A 1 673 ? 14.829 33.598 14.570 1.00 6.92 702 TYR A O 1
ATOM 9916 N N . MET A 1 674 ? 14.998 35.221 16.137 1.00 6.99 703 MET A N 1
ATOM 9917 C CA . MET A 1 674 ? 13.598 35.115 16.511 1.00 7.43 703 MET A CA 1
ATOM 9918 C C . MET A 1 674 ? 13.057 36.504 16.817 1.00 6.65 703 MET A C 1
ATOM 9919 O O . MET A 1 674 ? 13.717 37.316 17.473 1.00 7.42 703 MET A O 1
ATOM 9933 N N . SER A 1 675 ? 11.838 36.752 16.360 1.00 6.37 704 SER A N 1
ATOM 9934 C CA . SER A 1 675 ? 11.108 37.949 16.737 1.00 7.00 704 SER A CA 1
ATOM 9935 C C . SER A 1 675 ? 10.645 37.868 18.192 1.00 6.35 704 SER A C 1
ATOM 9936 O O . SER A 1 675 ? 10.632 36.800 18.813 1.00 7.40 704 SER A O 1
ATOM 9944 N N . THR A 1 676 ? 10.283 39.038 18.742 1.00 6.79 705 THR A N 1
ATOM 9945 C CA . THR A 1 676 ? 9.827 39.127 20.125 1.00 7.15 705 THR A CA 1
ATOM 9946 C C . THR A 1 676 ? 8.797 40.252 20.244 1.00 6.38 705 THR A C 1
ATOM 9947 O O . THR A 1 676 ? 8.696 41.128 19.379 1.00 6.83 705 THR A O 1
ATOM 9958 N N . VAL A 1 677 ? 8.100 40.294 21.388 1.00 6.19 706 VAL A N 1
ATOM 9959 C CA . VAL A 1 677 ? 7.147 41.382 21.607 1.00 6.57 706 VAL A CA 1
ATOM 9960 C C . VAL A 1 677 ? 7.854 42.711 21.873 1.00 6.17 706 VAL A C 1
ATOM 9961 O O . VAL A 1 677 ? 7.271 43.770 21.639 1.00 7.15 706 VAL A O 1
ATOM 9974 N N . GLY A 1 678 ? 9.088 42.696 22.387 1.00 6.11 707 GLY A N 1
ATOM 9975 C CA . GLY A 1 678 ? 9.683 43.952 22.805 1.00 6.76 707 GLY A CA 1
ATOM 9976 C C . GLY A 1 678 ? 11.176 43.920 23.005 1.00 6.45 707 GLY A C 1
ATOM 9977 O O . GLY A 1 678 ? 11.710 44.807 23.664 1.00 6.84 707 GLY A O 1
ATOM 9981 N N . ARG A 1 679 ? 11.842 42.899 22.473 1.00 6.54 708 ARG A N 1
ATOM 9982 C CA . ARG A 1 679 ? 13.283 42.762 22.647 1.00 6.53 708 ARG A CA 1
ATOM 9983 C C . ARG A 1 679 ? 14.056 42.717 21.332 1.00 6.70 708 ARG A C 1
ATOM 9984 O O . ARG A 1 679 ? 15.090 42.055 21.240 1.00 7.69 708 ARG A O 1
ATOM 10005 N N . GLY A 1 680 ? 13.561 43.417 20.318 1.00 6.83 709 GLY A N 1
ATOM 10006 C CA . GLY A 1 680 ? 14.243 43.457 19.044 1.00 7.14 709 GLY A CA 1
ATOM 10007 C C . GLY A 1 680 ? 14.280 42.085 18.398 1.00 7.37 709 GLY A C 1
ATOM 10008 O O . GLY A 1 680 ? 13.383 41.266 18.557 1.00 7.38 709 GLY A O 1
ATOM 10012 N N . LEU A 1 681 ? 15.322 41.838 17.611 1.00 7.21 710 LEU A N 1
ATOM 10013 C CA . LEU A 1 681 ? 15.501 40.553 16.963 1.00 7.07 710 LEU A CA 1
ATOM 10014 C C . LEU A 1 681 ? 16.561 39.815 17.755 1.00 7.36 710 LEU A C 1
ATOM 10015 O O . LEU A 1 681 ? 17.716 40.260 17.809 1.00 8.91 710 LEU A O 1
ATOM 10031 N N . VAL A 1 682 ? 16.161 38.766 18.431 1.00 6.94 711 VAL A N 1
ATOM 10032 C CA . VAL A 1 682 ? 17.104 38.036 19.259 1.00 6.73 711 VAL A CA 1
ATOM 10033 C C . VAL A 1 682 ? 17.860 37.034 18.402 1.00 7.23 711 VAL A C 1
ATOM 10034 O O . VAL A 1 682 ? 17.375 36.570 17.365 1.00 7.47 711 VAL A O 1
ATOM 10047 N N . THR A 1 683 ? 19.071 36.708 18.840 1.00 7.56 712 THR A N 1
ATOM 10048 C CA . THR A 1 683 ? 19.885 35.702 18.186 1.00 8.04 712 THR A CA 1
ATOM 10049 C C . THR A 1 683 ? 20.323 34.645 19.190 1.00 7.33 712 THR A C 1
ATOM 10050 O O . THR A 1 683 ? 20.571 34.927 20.367 1.00 8.64 712 THR A O 1
ATOM 10061 N N . ILE A 1 684 ? 20.455 33.419 18.685 1.00 8.04 713 ILE A N 1
ATOM 10062 C CA . ILE A 1 684 ? 21.150 32.348 19.385 1.00 9.23 713 ILE A CA 1
ATOM 10063 C C . ILE A 1 684 ? 22.255 31.874 18.458 1.00 9.19 713 ILE A C 1
ATOM 10064 O O . ILE A 1 684 ? 21.990 31.481 17.316 1.00 8.73 713 ILE A O 1
ATOM 10080 N N . GLU A 1 685 ? 23.487 31.908 18.946 1.00 8.82 714 GLU A N 1
ATOM 10081 C CA . GLU A 1 685 ? 24.630 31.329 18.245 1.00 9.32 714 GLU A CA 1
ATOM 10082 C C . GLU A 1 685 ? 24.751 29.891 18.735 1.00 9.08 714 GLU A C 1
ATOM 10083 O O . GLU A 1 685 ? 25.500 29.567 19.652 1.00 10.41 714 GLU A O 1
ATOM 10095 N N . SER A 1 686 ? 23.942 29.024 18.137 1.00 9.18 715 SER A N 1
ATOM 10096 C CA . SER A 1 686 ? 23.775 27.686 18.680 1.00 10.10 715 SER A CA 1
ATOM 10097 C C . SER A 1 686 ? 24.893 26.728 18.286 1.00 9.63 715 SER A C 1
ATOM 10098 O O . SER A 1 686 ? 24.911 25.602 18.792 1.00 11.19 715 SER A O 1
ATOM 10106 N N . ASP A 1 687 ? 25.840 27.119 17.438 1.00 9.77 716 ASP A N 1
ATOM 10107 C CA . ASP A 1 687 ? 27.001 26.271 17.143 1.00 10.53 716 ASP A CA 1
ATOM 10108 C C . ASP A 1 687 ? 27.940 26.413 18.328 1.00 12.68 716 ASP A C 1
ATOM 10109 O O . ASP A 1 687 ? 28.683 27.394 18.435 1.00 14.57 716 ASP A O 1
ATOM 10118 N N . LEU A 1 688 ? 27.892 25.453 19.250 1.00 12.72 717 LEU A N 1
ATOM 10119 C CA . LEU A 1 688 ? 28.629 25.538 20.496 1.00 13.67 717 LEU A CA 1
ATOM 10120 C C . LEU A 1 688 ? 30.011 24.931 20.376 1.00 13.56 717 LEU A C 1
ATOM 10121 O O . LEU A 1 688 ? 30.685 24.776 21.396 1.00 15.76 717 LEU A O 1
ATOM 10137 N N . SER A 1 689 ? 30.461 24.612 19.159 1.00 14.00 718 SER A N 1
ATOM 10138 C CA A SER A 1 689 ? 31.836 24.169 18.965 0.23 13.07 718 SER A CA 1
ATOM 10139 C CA B SER A 1 689 ? 31.836 24.160 18.983 0.77 15.75 718 SER A CA 1
ATOM 10140 C C . SER A 1 689 ? 32.788 25.293 19.350 1.00 33.05 718 SER A C 1
ATOM 10141 O O . SER A 1 689 ? 32.631 26.431 18.898 1.00 40.82 718 SER A O 1
ATOM 10156 N N . ALA A 1 690 ? 33.757 24.977 20.208 1.00 45.95 719 ALA A N 1
ATOM 10157 C CA . ALA A 1 690 ? 34.688 25.965 20.743 1.00 44.59 719 ALA A CA 1
ATOM 10158 C C . ALA A 1 690 ? 36.061 25.331 20.924 1.00 46.90 719 ALA A C 1
ATOM 10159 O O . ALA A 1 690 ? 36.215 24.378 21.692 1.00 58.29 719 ALA A O 1
#

CATH classification: 2.130.10.10 (+1 more: 2.130.10.10)